Protein AF-0000000067861463 (afdb_homodimer)

Structure (mmCIF, N/CA/C/O backbone):
data_AF-0000000067861463-model_v1
#
loop_
_entity.id
_entity.type
_entity.pdbx_description
1 polymer 'Lmo2603 protein'
#
loop_
_atom_site.group_PDB
_atom_site.id
_atom_site.type_symbol
_atom_site.label_atom_id
_atom_site.label_alt_id
_atom_site.label_comp_id
_atom_site.label_asym_id
_atom_site.label_entity_id
_atom_site.label_seq_id
_atom_site.pdbx_PDB_ins_code
_atom_site.Cartn_x
_atom_site.Cartn_y
_atom_site.Cartn_z
_atom_site.occupancy
_atom_site.B_iso_or_equiv
_atom_site.auth_seq_id
_atom_site.auth_comp_id
_atom_site.auth_asym_id
_atom_site.auth_atom_id
_atom_site.pdbx_PDB_model_num
ATOM 1 N N . MET A 1 1 ? 6.441 31.476 28.489 1 47.61 1 MET A N 1
ATOM 2 C CA . MET A 1 1 ? 5.302 31.715 27.607 1 47.61 1 MET A CA 1
ATOM 3 C C . MET A 1 1 ? 4.859 30.424 26.928 1 47.61 1 MET A C 1
ATOM 5 O O . MET A 1 1 ? 5.693 29.642 26.468 1 47.61 1 MET A O 1
ATOM 9 N N . LYS A 1 2 ? 3.572 29.738 27.099 1 72.21 2 LYS A N 1
ATOM 10 C CA . LYS A 1 2 ? 3.146 28.369 26.822 1 72.21 2 LYS A CA 1
ATOM 11 C C . LYS A 1 2 ? 3.086 28.106 25.32 1 72.21 2 LYS A C 1
ATOM 13 O O . LYS A 1 2 ? 2.532 28.908 24.566 1 72.21 2 LYS A O 1
ATOM 18 N N . ASN A 1 3 ? 3.972 27.621 24.771 1 90.43 3 ASN A N 1
ATOM 19 C CA . ASN A 1 3 ? 4.015 27.186 23.379 1 90.43 3 ASN A CA 1
ATOM 20 C C . ASN A 1 3 ? 2.697 26.549 22.95 1 90.43 3 ASN A C 1
ATOM 22 O O . ASN A 1 3 ? 2.619 25.331 22.774 1 90.43 3 ASN A O 1
ATOM 26 N N . PHE A 1 4 ? 1.655 27.481 22.989 1 90.31 4 PHE A N 1
ATOM 27 C CA . PHE A 1 4 ? 0.295 27.048 22.694 1 90.31 4 PHE A CA 1
ATOM 28 C C . PHE A 1 4 ? -0.331 27.927 21.616 1 90.31 4 PHE A C 1
ATOM 30 O O . PHE A 1 4 ? -0.26 29.155 21.691 1 90.31 4 PHE A O 1
ATOM 37 N N . VAL A 1 5 ? -0.856 27.335 20.626 1 90.46 5 VAL A N 1
ATOM 38 C CA . VAL A 1 5 ? -1.544 28.032 19.544 1 90.46 5 VAL A CA 1
ATOM 39 C C . VAL A 1 5 ? -3.017 27.631 19.525 1 90.46 5 VAL A C 1
ATOM 41 O O . VAL A 1 5 ? -3.344 26.45 19.382 1 90.46 5 VAL A O 1
ATOM 44 N N . THR A 1 6 ? -3.924 28.562 19.585 1 87.39 6 THR A N 1
ATOM 45 C CA . THR A 1 6 ? -5.356 28.288 19.617 1 87.39 6 THR A CA 1
ATOM 46 C C . THR A 1 6 ? -5.904 28.112 18.203 1 87.39 6 THR A C 1
ATOM 48 O O . THR A 1 6 ? -5.258 28.503 17.228 1 87.39 6 THR A O 1
ATOM 51 N N . SER A 1 7 ? -7.123 27.589 18.151 1 85.25 7 SER A N 1
ATOM 52 C CA . SER A 1 7 ? -7.763 27.342 16.863 1 85.25 7 SER A CA 1
ATOM 53 C C . SER A 1 7 ? -8.199 28.646 16.203 1 85.25 7 SER A C 1
ATOM 55 O O . SER A 1 7 ? -8.532 28.667 15.017 1 85.25 7 SER A O 1
ATOM 57 N N . GLU A 1 8 ? -8.157 29.708 16.897 1 85.23 8 GLU A N 1
ATOM 58 C CA . GLU A 1 8 ? -8.508 31.016 16.35 1 85.23 8 GLU A CA 1
ATOM 59 C C . GLU A 1 8 ? -7.461 31.495 15.349 1 85.23 8 GLU A C 1
ATOM 61 O O . GLU A 1 8 ? -7.715 32.414 14.568 1 85.23 8 GLU A O 1
ATOM 66 N N . ARG A 1 9 ? -6.382 30.925 15.435 1 84.49 9 ARG A N 1
ATOM 67 C CA . ARG A 1 9 ? -5.312 31.251 14.499 1 84.49 9 ARG A CA 1
ATOM 68 C C . ARG A 1 9 ? -5.397 30.386 13.246 1 84.49 9 ARG A C 1
ATOM 70 O O . ARG A 1 9 ? -4.376 30.077 12.628 1 84.49 9 ARG A O 1
ATOM 77 N N . SER A 1 10 ? -6.589 30.025 12.895 1 85.55 10 SER A N 1
ATOM 78 C CA . SER A 1 10 ? -6.827 29.237 11.69 1 85.55 10 SER A CA 1
ATOM 79 C C . SER A 1 10 ? -6.744 30.103 10.437 1 85.55 10 SER A C 1
ATOM 81 O O . SER A 1 10 ? -7.212 31.244 10.433 1 85.55 10 SER A O 1
ATOM 83 N N . ILE A 1 11 ? -6.126 29.575 9.472 1 83.36 11 ILE A N 1
ATOM 84 C CA . ILE A 1 11 ? -5.919 30.243 8.192 1 83.36 11 ILE A CA 1
ATOM 85 C C . ILE A 1 11 ? -6.473 29.377 7.063 1 83.36 11 ILE A C 1
ATOM 87 O O . ILE A 1 11 ? -6.325 28.152 7.082 1 83.36 11 ILE A O 1
ATOM 91 N N . PHE A 1 12 ? -6.991 29.973 6.065 1 80.67 12 PHE A N 1
ATOM 92 C CA . PHE A 1 12 ? -7.599 29.245 4.957 1 80.67 12 PHE A CA 1
ATOM 93 C C . PHE A 1 12 ? -6.718 29.314 3.716 1 80.67 12 PHE A C 1
ATOM 95 O O . PHE A 1 12 ? -6.886 28.524 2.784 1 80.67 12 PHE A O 1
ATOM 102 N N . GLU A 1 13 ? -5.748 30.297 3.786 1 77.64 13 GLU A N 1
ATOM 103 C CA . GLU A 1 13 ? -4.736 30.402 2.739 1 77.64 13 GLU A CA 1
ATOM 104 C C . GLU A 1 13 ? -3.336 30.517 3.334 1 77.64 13 GLU A C 1
ATOM 106 O O . GLU A 1 13 ? -2.958 31.573 3.846 1 77.64 13 GLU A O 1
ATOM 111 N N . MET A 1 14 ? -2.573 29.535 3.41 1 73.17 14 MET A N 1
ATOM 112 C CA . MET A 1 14 ? -1.33 29.389 4.163 1 73.17 14 MET A CA 1
ATOM 113 C C . MET A 1 14 ? -0.293 30.409 3.704 1 73.17 14 MET A C 1
ATOM 115 O O . MET A 1 14 ? 0.452 30.954 4.52 1 73.17 14 MET A O 1
ATOM 119 N N . GLU A 1 15 ? -0.029 30.587 2.5 1 66.53 15 GLU A N 1
ATOM 120 C CA . GLU A 1 15 ? 1.198 31.223 2.03 1 66.53 15 GLU A CA 1
ATOM 121 C C . GLU A 1 15 ? 1.012 32.729 1.867 1 66.53 15 GLU A C 1
ATOM 123 O O . GLU A 1 15 ? 1.954 33.443 1.518 1 66.53 15 GLU A O 1
ATOM 128 N N . LYS A 1 16 ? -0.068 33.123 2.233 1 65.06 16 LYS A N 1
ATOM 129 C CA . LYS A 1 16 ? -0.212 34.574 2.16 1 65.06 16 LYS A CA 1
ATOM 130 C C . LYS A 1 16 ? 0.211 35.236 3.468 1 65.06 16 LYS A C 1
ATOM 132 O O . LYS A 1 16 ? -0.354 34.949 4.526 1 65.06 16 LYS A O 1
ATOM 137 N N . SER A 1 17 ? 1.358 35.93 3.4 1 61.02 17 SER A N 1
ATOM 138 C CA . SER A 1 17 ? 2.076 36.717 4.397 1 61.02 17 SER A CA 1
ATOM 139 C C . SER A 1 17 ? 1.312 36.768 5.716 1 61.02 17 SER A C 1
ATOM 141 O O . SER A 1 17 ? 0.482 37.654 5.925 1 61.02 17 SER A O 1
ATOM 143 N N . THR A 1 18 ? 1.239 35.57 6.287 1 69.41 18 THR A N 1
ATOM 144 C CA . THR A 1 18 ? 0.532 35.582 7.563 1 69.41 18 THR A CA 1
ATOM 145 C C . THR A 1 18 ? 1.509 35.768 8.72 1 69.41 18 THR A C 1
ATOM 147 O O . THR A 1 18 ? 2.634 35.266 8.677 1 69.41 18 THR A O 1
ATOM 150 N N . GLU A 1 19 ? 1.266 36.733 9.612 1 86.32 19 GLU A N 1
ATOM 151 C CA . GLU A 1 19 ? 1.983 36.849 10.878 1 86.32 19 GLU A CA 1
ATOM 152 C C . GLU A 1 19 ? 2.018 35.514 11.617 1 86.32 19 GLU A C 1
ATOM 154 O O . GLU A 1 19 ? 0.999 34.827 11.716 1 86.32 19 GLU A O 1
ATOM 159 N N . PRO A 1 20 ? 3.221 35.17 12.061 1 92.62 20 PRO A N 1
ATOM 160 C CA . PRO A 1 20 ? 3.277 33.913 12.811 1 92.62 20 PRO A CA 1
ATOM 161 C C . PRO A 1 20 ? 2.308 33.886 13.991 1 92.62 20 PRO A C 1
ATOM 163 O O . PRO A 1 20 ? 2.112 34.906 14.657 1 92.62 20 PRO A O 1
ATOM 166 N N . ALA A 1 21 ? 1.738 32.808 14.204 1 93.67 21 ALA A N 1
ATOM 167 C CA . ALA A 1 21 ? 0.86 32.636 15.359 1 93.67 21 ALA A CA 1
ATOM 168 C C . ALA A 1 21 ? 1.663 32.579 16.655 1 93.67 21 ALA A C 1
ATOM 170 O O . ALA A 1 21 ? 1.166 32.961 17.717 1 93.67 21 ALA A O 1
ATOM 171 N N . ILE A 1 22 ? 2.909 32.03 16.535 1 95.38 22 ILE A N 1
ATOM 172 C CA . ILE A 1 22 ? 3.818 31.935 17.672 1 95.38 22 ILE A CA 1
ATOM 173 C C . ILE A 1 22 ? 5.255 31.794 17.174 1 95.38 22 ILE A C 1
ATOM 175 O O . ILE A 1 22 ? 5.486 31.365 16.041 1 95.38 22 ILE A O 1
ATOM 179 N N . ARG A 1 23 ? 6.19 32.217 17.969 1 96.61 23 ARG A N 1
ATOM 180 C CA . ARG A 1 23 ? 7.619 32.021 17.748 1 96.61 23 ARG A CA 1
ATOM 181 C C . ARG A 1 23 ? 8.222 31.127 18.826 1 96.61 23 ARG A C 1
ATOM 183 O O . ARG A 1 23 ? 7.964 31.319 20.016 1 96.61 23 ARG A O 1
ATOM 190 N N . VAL A 1 24 ? 8.92 30.173 18.378 1 97.87 24 VAL A N 1
ATOM 191 C CA . VAL A 1 24 ? 9.479 29.236 19.346 1 97.87 24 VAL A CA 1
ATOM 192 C C . VAL A 1 24 ? 10.947 28.968 19.018 1 97.87 24 VAL A C 1
ATOM 194 O O . VAL A 1 24 ? 11.405 29.261 17.911 1 97.87 24 VAL A O 1
ATOM 197 N N . LYS A 1 25 ? 11.687 28.37 19.986 1 97.82 25 LYS A N 1
ATOM 198 C CA . LYS A 1 25 ? 13.089 28.004 19.801 1 97.82 25 LYS A CA 1
ATOM 199 C C . LYS A 1 25 ? 13.221 26.57 19.298 1 97.82 25 LYS A C 1
ATOM 201 O O . LYS A 1 25 ? 12.279 25.781 19.399 1 97.82 25 LYS A O 1
ATOM 206 N N . ASP A 1 26 ? 14.398 26.289 18.822 1 97.21 26 ASP A N 1
ATOM 207 C CA . ASP A 1 26 ? 14.731 24.92 18.442 1 97.21 26 ASP A CA 1
ATOM 208 C C . ASP A 1 26 ? 14.561 23.965 19.621 1 97.21 26 ASP A C 1
ATOM 210 O O . ASP A 1 26 ? 14.993 24.265 20.736 1 97.21 26 ASP A O 1
ATOM 214 N N . GLY A 1 27 ? 13.902 22.895 19.309 1 97.34 27 GLY A N 1
ATOM 215 C CA . GLY A 1 27 ? 13.714 21.903 20.355 1 97.34 27 GLY A CA 1
ATOM 216 C C . GLY A 1 27 ? 12.432 22.101 21.142 1 97.34 27 GLY A C 1
ATOM 217 O O . GLY A 1 27 ? 12.073 21.266 21.975 1 97.34 27 GLY A O 1
ATOM 218 N N . SER A 1 28 ? 11.645 23.085 20.823 1 97.73 28 SER A N 1
ATOM 219 C CA . SER A 1 28 ? 10.444 23.409 21.586 1 97.73 28 SER A CA 1
ATOM 220 C C . SER A 1 28 ? 9.348 22.374 21.358 1 97.73 28 SER A C 1
ATOM 222 O O . SER A 1 28 ? 9.268 21.774 20.284 1 97.73 28 SER A O 1
ATOM 224 N N . VAL A 1 29 ? 8.57 22.167 22.358 1 98.18 29 VAL A N 1
ATOM 225 C CA . VAL A 1 29 ? 7.31 21.437 22.267 1 98.18 29 VAL A CA 1
ATOM 226 C C . VAL A 1 29 ? 6.148 22.424 22.176 1 98.18 29 VAL A C 1
ATOM 228 O O . VAL A 1 29 ? 6.036 23.339 22.995 1 98.18 29 VAL A O 1
ATOM 231 N N . VAL A 1 30 ? 5.274 22.291 21.164 1 98.06 30 VAL A N 1
ATOM 232 C CA . VAL A 1 30 ? 4.173 23.216 20.912 1 98.06 30 VAL A CA 1
ATOM 233 C C . VAL A 1 30 ? 2.849 22.455 20.915 1 98.06 30 VAL A C 1
ATOM 235 O O . VAL A 1 30 ? 2.76 21.349 20.378 1 98.06 30 VAL A O 1
ATOM 238 N N . LYS A 1 31 ? 1.853 22.984 21.544 1 97.81 31 LYS A N 1
ATOM 239 C CA . LYS A 1 31 ? 0.478 22.497 21.481 1 97.81 31 LYS A CA 1
ATOM 240 C C . LYS A 1 31 ? -0.367 23.357 20.545 1 97.81 31 LYS A C 1
ATOM 242 O O . LYS A 1 31 ? -0.363 24.585 20.65 1 97.81 31 LYS A O 1
ATOM 247 N N . ILE A 1 32 ? -1.06 22.711 19.657 1 97.28 32 ILE A N 1
ATOM 248 C CA . ILE A 1 32 ? -1.8 23.409 18.612 1 97.28 32 ILE A CA 1
ATOM 249 C C . ILE A 1 32 ? -3.231 22.879 18.551 1 97.28 32 ILE A C 1
ATOM 251 O O . ILE A 1 32 ? -3.448 21.673 18.416 1 97.28 32 ILE A O 1
ATOM 255 N N . LYS A 1 33 ? -4.19 23.735 18.624 1 96.61 33 LYS A N 1
ATOM 256 C CA . LYS A 1 33 ? -5.578 23.351 18.385 1 96.61 33 LYS A CA 1
ATOM 257 C C . LYS A 1 33 ? -5.972 23.59 16.93 1 96.61 33 LYS A C 1
ATOM 259 O O . LYS A 1 33 ? -5.703 24.658 16.376 1 96.61 33 LYS A O 1
ATOM 264 N N . THR A 1 34 ? -6.526 22.649 16.352 1 95.37 34 THR A N 1
ATOM 265 C CA . THR A 1 34 ? -6.96 22.731 14.962 1 95.37 34 THR A CA 1
ATOM 266 C C . THR A 1 34 ? -8.472 22.554 14.855 1 95.37 34 THR A C 1
ATOM 268 O O . THR A 1 34 ? -9.074 21.822 15.644 1 95.37 34 THR A O 1
ATOM 271 N N . LYS A 1 35 ? -9.066 23.198 13.916 1 93.65 35 LYS A N 1
ATOM 272 C CA . LYS A 1 35 ? -10.465 22.992 13.553 1 93.65 35 LYS A CA 1
ATOM 273 C C . LYS A 1 35 ? -10.621 21.795 12.619 1 93.65 35 LYS A C 1
ATOM 275 O O . LYS A 1 35 ? -9.641 21.322 12.039 1 93.65 35 LYS A O 1
ATOM 280 N N . ASP A 1 36 ? -11.843 21.321 12.567 1 90.32 36 ASP A N 1
ATOM 281 C CA . ASP A 1 36 ? -12.068 20.26 11.59 1 90.32 36 ASP A CA 1
ATOM 282 C C . ASP A 1 36 ? -12.065 20.815 10.167 1 90.32 36 ASP A C 1
ATOM 284 O O . ASP A 1 36 ? -12.159 22.028 9.968 1 90.32 36 ASP A O 1
ATOM 288 N N . HIS A 1 37 ? -12.031 19.933 9.266 1 89.21 37 HIS A N 1
ATOM 289 C CA . HIS A 1 37 ? -11.925 20.257 7.848 1 89.21 37 HIS A CA 1
ATOM 290 C C . HIS A 1 37 ? -13.062 21.171 7.405 1 89.21 37 HIS A C 1
ATOM 292 O O . HIS A 1 37 ? -12.898 21.967 6.477 1 89.21 37 HIS A O 1
ATOM 298 N N . PHE A 1 38 ? -14.184 21.121 8.024 1 87.4 38 PHE A N 1
ATOM 299 C CA . PHE A 1 38 ? -15.386 21.827 7.597 1 87.4 38 PHE A CA 1
ATOM 300 C C . PHE A 1 38 ? -15.568 23.114 8.393 1 87.4 38 PHE A C 1
ATOM 302 O O . PHE A 1 38 ? -16.538 23.847 8.184 1 87.4 38 PHE A O 1
ATOM 309 N N . ASN A 1 39 ? -14.697 23.345 9.23 1 87.8 39 ASN A N 1
ATOM 310 C CA . ASN A 1 39 ? -14.754 24.537 10.069 1 87.8 39 ASN A CA 1
ATOM 311 C C . ASN A 1 39 ? -16.057 24.604 10.86 1 87.8 39 ASN A C 1
ATOM 313 O O . ASN A 1 39 ? -16.661 25.671 10.981 1 87.8 39 ASN A O 1
ATOM 317 N N . GLY A 1 40 ? -16.508 23.439 11.195 1 83.01 40 GLY A N 1
ATOM 318 C CA . GLY A 1 40 ? -17.698 23.365 12.028 1 83.01 40 GLY A CA 1
ATOM 319 C C . GLY A 1 40 ? -18.986 23.542 11.245 1 83.01 40 GLY A C 1
ATOM 320 O O . GLY A 1 40 ? -20.067 23.623 11.831 1 83.01 40 GLY A O 1
ATOM 321 N N . GLN A 1 41 ? -18.902 23.58 9.947 1 82.17 41 GLN A N 1
ATOM 322 C CA . GLN A 1 41 ? -20.082 23.811 9.12 1 82.17 41 GLN A CA 1
ATOM 323 C C . GLN A 1 41 ? -20.982 22.579 9.09 1 82.17 41 GLN A C 1
ATOM 325 O O . GLN A 1 41 ? -22.195 22.695 8.9 1 82.17 41 GLN A O 1
ATOM 330 N N . ILE A 1 42 ? -20.402 21.381 9.177 1 77.59 42 ILE A N 1
ATOM 331 C CA . ILE A 1 42 ? -21.178 20.146 9.149 1 77.59 42 ILE A CA 1
ATOM 332 C C . ILE A 1 42 ? -21.425 19.659 10.575 1 77.59 42 ILE A C 1
ATOM 334 O O . ILE A 1 42 ? -20.491 19.559 11.374 1 77.59 42 ILE A O 1
ATOM 338 N N . HIS A 1 43 ? -22.748 19.492 10.842 1 72.52 43 HIS A N 1
ATOM 339 C CA . HIS A 1 43 ? -23.145 18.939 12.133 1 72.52 43 HIS A CA 1
ATOM 340 C C . HIS A 1 43 ? -24.378 18.053 11.997 1 72.52 43 HIS A C 1
ATOM 342 O O . HIS A 1 43 ? -24.999 18.005 10.933 1 72.52 43 HIS A O 1
ATOM 348 N N . ALA A 1 44 ? -24.51 17.172 12.994 1 63.75 44 ALA A N 1
ATOM 349 C CA . ALA A 1 44 ? -25.531 16.13 12.929 1 63.75 44 ALA A CA 1
ATOM 350 C C . ALA A 1 44 ? -26.848 16.685 12.395 1 63.75 44 ALA A C 1
ATOM 352 O O . ALA A 1 44 ? -27.585 15.987 11.695 1 63.75 44 ALA A O 1
ATOM 353 N N . LYS A 1 45 ? -27.113 17.827 12.656 1 60.26 45 LYS A N 1
ATOM 354 C CA . LYS A 1 45 ? -28.412 18.388 12.295 1 60.26 45 LYS A CA 1
ATOM 355 C C . LYS A 1 45 ? -28.386 18.969 10.884 1 60.26 45 LYS A C 1
ATOM 357 O O . LYS A 1 45 ? -29.437 19.196 10.281 1 60.26 45 LYS A O 1
ATOM 362 N N . GLN A 1 46 ? -27.248 19.285 10.421 1 59.94 46 GLN A N 1
ATOM 363 C CA . GLN A 1 46 ? -27.121 19.912 9.11 1 59.94 46 GLN A CA 1
ATOM 364 C C . GLN A 1 46 ? -26.072 19.201 8.259 1 59.94 46 GLN A C 1
ATOM 366 O O . GLN A 1 46 ? -24.909 19.61 8.229 1 59.94 46 GLN A O 1
ATOM 371 N N . LEU A 1 47 ? -26.434 18.081 7.634 1 60.44 47 LEU A N 1
ATOM 372 C CA . LEU A 1 47 ? -25.561 17.291 6.773 1 60.44 47 LEU A CA 1
ATOM 373 C C . LEU A 1 47 ? -25.727 17.695 5.312 1 60.44 47 LEU A C 1
ATOM 375 O O . LEU A 1 47 ? -25.037 17.171 4.435 1 60.44 47 LEU A O 1
ATOM 379 N N . HIS A 1 48 ? -26.504 18.839 5.087 1 61.82 48 HIS A N 1
ATOM 380 C CA . HIS A 1 48 ? -26.795 19.099 3.681 1 61.82 48 HIS A CA 1
ATOM 381 C C . HIS A 1 48 ? -25.733 19.998 3.056 1 61.82 48 HIS A C 1
ATOM 383 O O . HIS A 1 48 ? -25.366 21.025 3.631 1 61.82 48 HIS A O 1
ATOM 389 N N . TYR A 1 49 ? -25.074 19.564 1.982 1 61.79 49 TYR A N 1
ATOM 390 C CA . TYR A 1 49 ? -23.984 20.121 1.189 1 61.79 49 TYR A CA 1
ATOM 391 C C . TYR A 1 49 ? -24.351 21.498 0.648 1 61.79 49 TYR A C 1
ATOM 393 O O . TYR A 1 49 ? -23.49 22.371 0.519 1 61.79 49 TYR A O 1
ATOM 401 N N . GLY A 1 50 ? -25.627 21.655 0.348 1 59.48 50 GLY A N 1
ATOM 402 C CA . GLY A 1 50 ? -26.004 22.86 -0.374 1 59.48 50 GLY A CA 1
ATOM 403 C C . GLY A 1 50 ? -25.755 24.131 0.415 1 59.48 50 GLY A C 1
ATOM 404 O O . GLY A 1 50 ? -25.719 25.224 -0.154 1 59.48 50 GLY A O 1
ATOM 405 N N . GLU A 1 51 ? -25.386 23.974 1.595 1 64.87 51 GLU A N 1
ATOM 406 C CA . GLU A 1 51 ? -25.301 25.208 2.371 1 64.87 51 GLU A CA 1
ATOM 407 C C . GLU A 1 51 ? -23.882 25.443 2.88 1 64.87 51 GLU A C 1
ATOM 409 O O . GLU A 1 51 ? -23.645 26.356 3.674 1 64.87 51 GLU A O 1
ATOM 414 N N . LEU A 1 52 ? -22.984 24.744 2.289 1 74.26 52 LEU A N 1
ATOM 415 C CA . LEU A 1 52 ? -21.625 24.847 2.811 1 74.26 52 LEU A CA 1
ATOM 416 C C . LEU A 1 52 ? -20.868 25.984 2.133 1 74.26 52 LEU A C 1
ATOM 418 O O . LEU A 1 52 ? -21.022 26.208 0.931 1 74.26 52 LEU A O 1
ATOM 422 N N . ASP A 1 53 ? -20.279 26.849 2.931 1 79.16 53 ASP A N 1
ATOM 423 C CA . ASP A 1 53 ? -19.351 27.85 2.412 1 79.16 53 ASP A CA 1
ATOM 424 C C . ASP A 1 53 ? -18.002 27.221 2.068 1 79.16 53 ASP A C 1
ATOM 426 O O . ASP A 1 53 ? -17.173 26.996 2.953 1 79.16 53 ASP A O 1
ATOM 430 N N . TRP A 1 54 ? -17.71 27 0.87 1 76.84 54 TRP A N 1
ATOM 431 C CA . TRP A 1 54 ? -16.537 26.27 0.398 1 76.84 54 TRP A CA 1
ATOM 432 C C . TRP A 1 54 ? -15.27 27.098 0.583 1 76.84 54 TRP A C 1
ATOM 434 O O . TRP A 1 54 ? -14.158 26.576 0.47 1 76.84 54 TRP A O 1
ATOM 444 N N . LYS A 1 55 ? -15.392 28.332 0.92 1 77.24 55 LYS A N 1
ATOM 445 C CA . LYS A 1 55 ? -14.235 29.187 1.169 1 77.24 55 LYS A CA 1
ATOM 446 C C . LYS A 1 55 ? -13.643 28.922 2.55 1 77.24 55 LYS A C 1
ATOM 448 O O . LYS A 1 55 ? -12.52 29.341 2.84 1 77.24 55 LYS A O 1
ATOM 453 N N . GLN A 1 56 ? -14.346 28.236 3.31 1 80.45 56 GLN A N 1
ATOM 454 C CA . GLN A 1 56 ? -13.92 28.002 4.686 1 80.45 56 GLN A CA 1
ATOM 455 C C . GLN A 1 56 ? -13.554 26.537 4.906 1 80.45 56 GLN A C 1
ATOM 457 O O . GLN A 1 56 ? -13.713 26.011 6.01 1 80.45 56 GLN A O 1
ATOM 462 N N . PHE A 1 57 ? -13.01 25.955 3.872 1 83.43 57 PHE A N 1
ATOM 463 C CA . PHE A 1 57 ? -12.664 24.542 3.964 1 83.43 57 PHE A CA 1
ATOM 464 C C . PHE A 1 57 ? -11.174 24.365 4.233 1 83.43 57 PHE A C 1
ATOM 466 O O . PHE A 1 57 ? -10.357 25.174 3.787 1 83.43 57 PHE A O 1
ATOM 473 N N . SER A 1 58 ? -10.929 23.394 4.964 1 85.76 58 SER A N 1
ATOM 474 C CA . SER A 1 58 ? -9.579 22.906 5.226 1 85.76 58 SER A CA 1
ATOM 475 C C . SER A 1 58 ? -8.734 23.967 5.924 1 85.76 58 SER A C 1
ATOM 477 O O . SER A 1 58 ? -7.641 24.3 5.462 1 85.76 58 SER A O 1
ATOM 479 N N . PRO A 1 59 ? -9.241 24.481 7.01 1 89.85 59 PRO A N 1
ATOM 480 C CA . PRO A 1 59 ? -8.415 25.436 7.753 1 89.85 59 PRO A CA 1
ATOM 481 C C . PRO A 1 59 ? -7.124 24.814 8.281 1 89.85 59 PRO A C 1
ATOM 483 O O . PRO A 1 59 ? -7.108 23.638 8.653 1 89.85 59 PRO A O 1
ATOM 486 N N . THR A 1 60 ? -6.134 25.621 8.319 1 91.67 60 THR A N 1
ATOM 487 C CA . THR A 1 60 ? -4.892 25.233 8.978 1 91.67 60 THR A CA 1
ATOM 488 C C . THR A 1 60 ? -4.57 26.185 10.127 1 91.67 60 THR A C 1
ATOM 490 O O . THR A 1 60 ? -5.01 27.336 10.128 1 91.67 60 THR A O 1
ATOM 493 N N . THR A 1 61 ? -3.903 25.71 11.038 1 92.71 61 THR A N 1
ATOM 494 C CA . THR A 1 61 ? -3.459 26.534 12.156 1 92.71 61 THR A CA 1
ATOM 495 C C . THR A 1 61 ? -1.963 26.818 12.059 1 92.71 61 THR A C 1
ATOM 497 O O . THR A 1 61 ? -1.179 25.931 11.715 1 92.71 61 THR A O 1
ATOM 500 N N . GLY A 1 62 ? -1.603 27.999 12.495 1 88.86 62 GLY A N 1
ATOM 501 C CA . GLY A 1 62 ? -0.244 28.494 12.344 1 88.86 62 GLY A CA 1
ATOM 502 C C . GLY A 1 62 ? -0.178 29.877 11.724 1 88.86 62 GLY A C 1
ATOM 503 O O . GLY A 1 62 ? -1.137 30.647 11.808 1 88.86 62 GLY A O 1
ATOM 504 N N . PRO A 1 63 ? 0.982 30.182 11.182 1 93.59 63 PRO A N 1
ATOM 505 C CA . PRO A 1 63 ? 2.219 29.4 11.122 1 93.59 63 PRO A CA 1
ATOM 506 C C . PRO A 1 63 ? 3.008 29.442 12.429 1 93.59 63 PRO A C 1
ATOM 508 O O . PRO A 1 63 ? 2.907 30.412 13.184 1 93.59 63 PRO A O 1
ATOM 511 N N . ILE A 1 64 ? 3.688 28.44 12.643 1 96.16 64 ILE A N 1
ATOM 512 C CA . ILE A 1 64 ? 4.635 28.39 13.752 1 96.16 64 ILE A CA 1
ATOM 513 C C . ILE A 1 64 ? 6.033 28.748 13.253 1 96.16 64 ILE A C 1
ATOM 515 O O . ILE A 1 64 ? 6.567 28.089 12.357 1 96.16 64 ILE A O 1
ATOM 519 N N . TYR A 1 65 ? 6.583 29.785 13.828 1 96.55 65 TYR A N 1
ATOM 520 C CA . TYR A 1 65 ? 7.9 30.285 13.45 1 96.55 65 TYR A CA 1
ATOM 521 C C . TYR A 1 65 ? 8.98 29.73 14.372 1 96.55 65 TYR A C 1
ATOM 523 O O . TYR A 1 65 ? 8.932 29.935 15.587 1 96.55 65 TYR A O 1
ATOM 531 N N . ILE A 1 66 ? 9.917 29.024 13.8 1 97.59 66 ILE A N 1
ATOM 532 C CA . ILE A 1 66 ? 11.03 28.489 14.576 1 97.59 66 ILE A CA 1
ATOM 533 C C . ILE A 1 66 ? 12.254 29.387 14.409 1 97.59 66 ILE A C 1
ATOM 535 O O . ILE A 1 66 ? 12.856 29.432 13.333 1 97.59 66 ILE A O 1
ATOM 539 N N . GLU A 1 67 ? 12.736 29.976 15.379 1 97.26 67 GLU A N 1
ATOM 540 C CA . GLU A 1 67 ? 13.667 31.1 15.36 1 97.26 67 GLU A CA 1
ATOM 541 C C . GLU A 1 67 ? 14.982 30.716 14.688 1 97.26 67 GLU A C 1
ATOM 543 O O . GLU A 1 67 ? 15.549 31.503 13.926 1 97.26 67 GLU A O 1
ATOM 548 N N . GLU A 1 68 ? 15.474 29.548 14.833 1 96.18 68 GLU A N 1
ATOM 549 C CA . GLU A 1 68 ? 16.807 29.156 14.386 1 96.18 68 GLU A CA 1
ATOM 550 C C . GLU A 1 68 ? 16.758 28.507 13.006 1 96.18 68 GLU A C 1
ATOM 552 O O . GLU A 1 68 ? 17.799 28.194 12.424 1 96.18 68 GLU A O 1
ATOM 557 N N . ALA A 1 69 ? 15.577 28.417 12.496 1 97.24 69 ALA A N 1
ATOM 558 C CA . ALA A 1 69 ? 15.443 27.724 11.217 1 97.24 69 ALA A CA 1
ATOM 559 C C . ALA A 1 69 ? 15.874 28.621 10.06 1 97.24 69 ALA A C 1
ATOM 561 O O . ALA A 1 69 ? 15.451 29.776 9.971 1 97.24 69 ALA A O 1
ATOM 562 N N . ARG A 1 70 ? 16.731 28.068 9.21 1 96.96 70 ARG A N 1
ATOM 563 C CA . ARG A 1 70 ? 17.243 28.78 8.044 1 96.96 70 ARG A CA 1
ATOM 564 C C . ARG A 1 70 ? 17.07 27.95 6.776 1 96.96 70 ARG A C 1
ATOM 566 O O . ARG A 1 70 ? 17.058 26.718 6.831 1 96.96 70 ARG A O 1
ATOM 573 N N . PRO A 1 71 ? 16.984 28.704 5.645 1 96.07 71 PRO A N 1
ATOM 574 C CA . PRO A 1 71 ? 16.942 27.953 4.389 1 96.07 71 PRO A CA 1
ATOM 575 C C . PRO A 1 71 ? 18.091 26.956 4.259 1 96.07 71 PRO A C 1
ATOM 577 O O . PRO A 1 71 ? 19.247 27.303 4.517 1 96.07 71 PRO A O 1
ATOM 580 N N . GLY A 1 72 ? 17.775 25.723 3.848 1 94.89 72 GLY A N 1
ATOM 581 C CA . GLY A 1 72 ? 18.784 24.68 3.744 1 94.89 72 GLY A CA 1
ATOM 582 C C . GLY A 1 72 ? 18.745 23.695 4.896 1 94.89 72 GLY A C 1
ATOM 583 O O . GLY A 1 72 ? 19.305 22.601 4.804 1 94.89 72 GLY A O 1
ATOM 584 N N . ASP A 1 73 ? 18.074 24.094 6 1 96.15 73 ASP A N 1
ATOM 585 C CA . ASP A 1 73 ? 17.9 23.198 7.139 1 96.15 73 ASP A CA 1
ATOM 586 C C . ASP A 1 73 ? 16.791 22.182 6.873 1 96.15 73 ASP A C 1
ATOM 588 O O . ASP A 1 73 ? 16.024 22.327 5.919 1 96.15 73 ASP A O 1
ATOM 592 N N . LEU A 1 74 ? 16.791 21.17 7.701 1 96.65 74 LEU A N 1
ATOM 593 C CA . LEU A 1 74 ? 15.658 20.255 7.788 1 96.65 74 LEU A CA 1
ATOM 594 C C . LEU A 1 74 ? 14.91 20.44 9.105 1 96.65 74 LEU A C 1
ATOM 596 O O . LEU A 1 74 ? 15.53 20.6 10.158 1 96.65 74 LEU A O 1
ATOM 600 N N . LEU A 1 75 ? 13.647 20.524 9.001 1 97.32 75 LEU A N 1
ATOM 601 C CA . LEU A 1 75 ? 12.807 20.549 10.193 1 97.32 75 LEU A CA 1
ATOM 602 C C . LEU A 1 75 ? 12.29 19.153 10.523 1 97.32 75 LEU A C 1
ATOM 604 O O . LEU A 1 75 ? 11.615 18.526 9.702 1 97.32 75 LEU A O 1
ATOM 608 N N . ALA A 1 76 ? 12.651 18.63 11.691 1 97.25 76 ALA A N 1
ATOM 609 C CA . ALA A 1 76 ? 12.106 17.383 12.222 1 97.25 76 ALA A CA 1
ATOM 610 C C . ALA A 1 76 ? 10.898 17.65 13.117 1 97.25 76 ALA A C 1
ATOM 612 O O . ALA A 1 76 ? 11.006 18.357 14.121 1 97.25 76 ALA A O 1
ATOM 613 N N . ILE A 1 77 ? 9.784 17.157 12.725 1 98.41 77 ILE A N 1
ATOM 614 C CA . ILE A 1 77 ? 8.541 17.333 13.468 1 98.41 77 ILE A CA 1
ATOM 615 C C . ILE A 1 77 ? 8.127 16.008 14.103 1 98.41 77 ILE A C 1
ATOM 617 O O . ILE A 1 77 ? 7.645 15.106 13.414 1 98.41 77 ILE A O 1
ATOM 621 N N . THR A 1 78 ? 8.311 15.872 15.388 1 98.4 78 THR A N 1
ATOM 622 C CA . THR A 1 78 ? 7.865 14.68 16.101 1 98.4 78 THR A CA 1
ATOM 623 C C . THR A 1 78 ? 6.452 14.872 16.644 1 98.4 78 THR A C 1
ATOM 625 O O . THR A 1 78 ? 6.186 15.83 17.373 1 98.4 78 THR A O 1
ATOM 628 N N . ILE A 1 79 ? 5.564 14.009 16.284 1 98.73 79 ILE A N 1
ATOM 629 C CA . ILE A 1 79 ? 4.19 14.046 16.774 1 98.73 79 ILE A CA 1
ATOM 630 C C . ILE A 1 79 ? 4.096 13.301 18.103 1 98.73 79 ILE A C 1
ATOM 632 O O . ILE A 1 79 ? 4.106 12.068 18.133 1 98.73 79 ILE A O 1
ATOM 636 N N . GLU A 1 80 ? 3.903 13.994 19.14 1 98.51 80 GLU A N 1
ATOM 637 C CA . GLU A 1 80 ? 3.914 13.383 20.466 1 98.51 80 GLU A CA 1
ATOM 638 C C . GLU A 1 80 ? 2.518 12.916 20.871 1 98.51 80 GLU A C 1
ATOM 640 O O . GLU A 1 80 ? 2.363 11.847 21.464 1 98.51 80 GLU A O 1
ATOM 645 N N . LYS A 1 81 ? 1.56 13.807 20.539 1 98.33 81 LYS A N 1
ATOM 646 C CA . LYS A 1 81 ? 0.204 13.493 20.979 1 98.33 81 LYS A CA 1
ATOM 647 C C . LYS A 1 81 ? -0.833 14.111 20.045 1 98.33 81 LYS A C 1
ATOM 649 O O . LYS A 1 81 ? -0.641 15.219 19.541 1 98.33 81 LYS A O 1
ATOM 654 N N . ILE A 1 82 ? -1.87 13.422 19.804 1 98.05 82 ILE A N 1
ATOM 655 C CA . ILE A 1 82 ? -3.063 13.898 19.112 1 98.05 82 ILE A CA 1
ATOM 656 C C . ILE A 1 82 ? -4.297 13.639 19.972 1 98.05 82 ILE A C 1
ATOM 658 O O . ILE A 1 82 ? -4.598 12.49 20.307 1 98.05 82 ILE A O 1
ATOM 662 N N . GLU A 1 83 ? -4.956 14.613 20.327 1 97.4 83 GLU A N 1
ATOM 663 C CA . GLU A 1 83 ? -6.178 14.496 21.117 1 97.4 83 GLU A CA 1
ATOM 664 C C . GLU A 1 83 ? -7.382 15.045 20.355 1 97.4 83 GLU A C 1
ATOM 666 O O . GLU A 1 83 ? -7.415 16.226 20.004 1 97.4 83 GLU A O 1
ATOM 671 N N . LEU A 1 84 ? -8.293 14.232 20.173 1 96.26 84 LEU A N 1
ATOM 672 C CA . LEU A 1 84 ? -9.526 14.696 19.547 1 96.26 84 LEU A CA 1
ATOM 673 C C . LEU A 1 84 ? -10.34 15.547 20.515 1 96.26 84 LEU A C 1
ATOM 675 O O . LEU A 1 84 ? -10.419 15.237 21.706 1 96.26 84 LEU A O 1
ATOM 679 N N . LEU A 1 85 ? -10.912 16.667 20.119 1 93.61 85 LEU A N 1
ATOM 680 C CA . LEU A 1 85 ? -11.639 17.58 20.993 1 93.61 85 LEU A CA 1
ATOM 681 C C . LEU A 1 85 ? -13.144 17.374 20.864 1 93.61 85 LEU A C 1
ATOM 683 O O . LEU A 1 85 ? -13.915 17.857 21.697 1 93.61 85 LEU A O 1
ATOM 687 N N . GLY A 1 86 ? -13.713 16.486 20.093 1 87.43 86 GLY A N 1
ATOM 688 C CA . GLY A 1 86 ? -15.134 16.22 19.933 1 87.43 86 GLY A CA 1
ATOM 689 C C . GLY A 1 86 ? -15.471 14.741 19.964 1 87.43 86 GLY A C 1
ATOM 690 O O . GLY A 1 86 ? -14.579 13.898 20.084 1 87.43 86 GLY A O 1
ATOM 691 N N . THR A 1 87 ? -16.8 14.529 19.986 1 91.65 87 THR A N 1
ATOM 692 C CA . THR A 1 87 ? -17.277 13.153 20.079 1 91.65 87 THR A CA 1
ATOM 693 C C . THR A 1 87 ? -17.882 12.7 18.753 1 91.65 87 THR A C 1
ATOM 695 O O . THR A 1 87 ? -18.515 11.644 18.682 1 91.65 87 THR A O 1
ATOM 698 N N . GLU A 1 88 ? -17.726 13.589 17.803 1 93.84 88 GLU A N 1
ATOM 699 C CA . GLU A 1 88 ? -18.241 13.256 16.478 1 93.84 88 GLU A CA 1
ATOM 700 C C . GLU A 1 88 ? -17.175 13.457 15.405 1 93.84 88 GLU A C 1
ATOM 702 O O . GLU A 1 88 ? -16.275 14.284 15.564 1 93.84 88 GLU A O 1
ATOM 707 N N . VAL A 1 89 ? -17.339 12.652 14.388 1 94.75 89 VAL A N 1
ATOM 708 C CA . VAL A 1 89 ? -16.487 12.819 13.215 1 94.75 89 VAL A CA 1
ATOM 709 C C . VAL A 1 89 ? -17.351 12.94 11.962 1 94.75 89 VAL A C 1
ATOM 711 O O . VAL A 1 89 ? -18.481 12.447 11.929 1 94.75 89 VAL A O 1
ATOM 714 N N . PHE A 1 90 ? -16.822 13.583 11.005 1 92.21 90 PHE A N 1
ATOM 715 C CA . PHE A 1 90 ? -17.594 13.911 9.812 1 92.21 90 PHE A CA 1
ATOM 716 C C . PHE A 1 90 ? -16.879 13.429 8.555 1 92.21 90 PHE A C 1
ATOM 718 O O . PHE A 1 90 ? -15.655 13.532 8.453 1 92.21 90 PHE A O 1
ATOM 725 N N . LEU A 1 91 ? -17.656 12.896 7.64 1 92.21 91 LEU A N 1
ATOM 726 C CA . LEU A 1 91 ? -17.149 12.425 6.355 1 92.21 91 LEU A CA 1
ATOM 727 C C . LEU A 1 91 ? -17.942 13.032 5.203 1 92.21 91 LEU A C 1
ATOM 729 O O . LEU A 1 91 ? -19.142 13.285 5.335 1 92.21 91 LEU A O 1
ATOM 733 N N . LEU A 1 92 ? -17.261 13.195 4.145 1 90.39 92 LEU A N 1
ATOM 734 C CA . LEU A 1 92 ? -17.878 13.7 2.924 1 90.39 92 LEU A CA 1
ATOM 735 C C . LEU A 1 92 ? -17.289 13.016 1.695 1 90.39 92 LEU A C 1
ATOM 737 O O . LEU A 1 92 ? -16.078 12.796 1.623 1 90.39 92 LEU A O 1
ATOM 741 N N . ASN A 1 93 ? -18.162 12.62 0.758 1 91.02 93 ASN A N 1
ATOM 742 C CA . ASN A 1 93 ? -17.76 12.154 -0.565 1 91.02 93 ASN A CA 1
ATOM 743 C C . ASN A 1 93 ? -18.742 12.609 -1.642 1 91.02 93 ASN A C 1
ATOM 745 O O . ASN A 1 93 ? -19.806 13.147 -1.33 1 91.02 93 ASN A O 1
ATOM 749 N N . GLY A 1 94 ? -18.339 12.543 -2.844 1 89.27 94 GLY A N 1
ATOM 750 C CA . GLY A 1 94 ? -19.194 12.968 -3.941 1 89.27 94 GLY A CA 1
ATOM 751 C C . GLY A 1 94 ? -18.621 12.639 -5.306 1 89.27 94 GLY A C 1
ATOM 752 O O . GLY A 1 94 ? -17.638 11.902 -5.412 1 89.27 94 GLY A O 1
ATOM 753 N N . PRO A 1 95 ? -19.329 13.138 -6.281 1 89.17 95 PRO A N 1
ATOM 754 C CA . PRO A 1 95 ? -18.888 12.866 -7.651 1 89.17 95 PRO A CA 1
ATOM 755 C C . PRO A 1 95 ? -17.52 13.469 -7.961 1 89.17 95 PRO A C 1
ATOM 757 O O . PRO A 1 95 ? -17.105 14.434 -7.313 1 89.17 95 PRO A O 1
ATOM 760 N N . ASN A 1 96 ? -16.834 12.896 -8.871 1 86.69 96 ASN A N 1
ATOM 761 C CA . ASN A 1 96 ? -15.59 13.402 -9.441 1 86.69 96 ASN A CA 1
ATOM 762 C C . ASN A 1 96 ? -14.469 13.428 -8.407 1 86.69 96 ASN A C 1
ATOM 764 O O . ASN A 1 96 ? -13.677 14.372 -8.367 1 86.69 96 ASN A O 1
ATOM 768 N N . ILE A 1 97 ? -14.653 12.51 -7.501 1 85.89 97 ILE A N 1
ATOM 769 C CA . ILE A 1 97 ? -13.628 12.419 -6.468 1 85.89 97 ILE A CA 1
ATOM 770 C C . ILE A 1 97 ? -12.676 11.268 -6.784 1 85.89 97 ILE A C 1
ATOM 772 O O . ILE A 1 97 ? -13.001 10.102 -6.546 1 85.89 97 ILE A O 1
ATOM 776 N N . GLY A 1 98 ? -11.699 11.556 -7.739 1 79.22 98 GLY A N 1
ATOM 777 C CA . GLY A 1 98 ? -10.559 10.677 -7.946 1 79.22 98 GLY A CA 1
ATOM 778 C C . GLY A 1 98 ? -10.926 9.377 -8.636 1 79.22 98 GLY A C 1
ATOM 779 O O . GLY A 1 98 ? -11.573 9.386 -9.685 1 79.22 98 GLY A O 1
ATOM 780 N N . ILE A 1 99 ? -10.52 8.125 -7.963 1 83.75 99 ILE A N 1
ATOM 781 C CA . ILE A 1 99 ? -10.527 6.812 -8.599 1 83.75 99 ILE A CA 1
ATOM 782 C C . ILE A 1 99 ? -11.945 6.246 -8.601 1 83.75 99 ILE A C 1
ATOM 784 O O . ILE A 1 99 ? -12.253 5.327 -9.363 1 83.75 99 ILE A O 1
ATOM 788 N N . THR A 1 100 ? -12.827 6.815 -7.807 1 84.53 100 THR A N 1
ATOM 789 C CA . THR A 1 100 ? -14.211 6.359 -7.737 1 84.53 100 THR A CA 1
ATOM 790 C C . THR A 1 100 ? -15.162 7.433 -8.258 1 84.53 100 THR A C 1
ATOM 792 O O . THR A 1 100 ? -16.276 7.581 -7.752 1 84.53 100 THR A O 1
ATOM 795 N N . ASP A 1 101 ? -14.76 8.196 -9.159 1 84.12 101 ASP A N 1
ATOM 796 C CA . ASP A 1 101 ? -15.481 9.367 -9.65 1 84.12 101 ASP A CA 1
ATOM 797 C C . ASP A 1 101 ? -16.798 8.964 -10.309 1 84.12 101 ASP A C 1
ATOM 799 O O . ASP A 1 101 ? -17.702 9.79 -10.457 1 84.12 101 ASP A O 1
ATOM 803 N N . ASP A 1 102 ? -16.96 7.707 -10.584 1 85.58 102 ASP A N 1
ATOM 804 C CA . ASP A 1 102 ? -18.124 7.246 -11.335 1 85.58 102 ASP A CA 1
ATOM 805 C C . ASP A 1 102 ? -19.156 6.605 -10.409 1 85.58 102 ASP A C 1
ATOM 807 O O . ASP A 1 102 ? -20.263 6.276 -10.839 1 85.58 102 ASP A O 1
ATOM 811 N N . LEU A 1 103 ? -18.878 6.582 -9.147 1 88.57 103 LEU A N 1
ATOM 812 C CA . LEU A 1 103 ? -19.713 5.726 -8.311 1 88.57 103 LEU A CA 1
ATOM 813 C C . LEU A 1 103 ? -20.816 6.535 -7.637 1 88.57 103 LEU A C 1
ATOM 815 O O . LEU A 1 103 ? -21.862 5.988 -7.278 1 88.57 103 LEU A O 1
ATOM 819 N N . LEU A 1 104 ? -20.491 7.819 -7.393 1 90.78 104 LEU A N 1
ATOM 820 C CA . LEU A 1 104 ? -21.493 8.65 -6.735 1 90.78 104 LEU A CA 1
ATOM 821 C C . LEU A 1 104 ? -21.955 9.776 -7.654 1 90.78 104 LEU A C 1
ATOM 823 O O . LEU A 1 104 ? -21.143 10.382 -8.357 1 90.78 104 LEU A O 1
ATOM 827 N N . THR A 1 105 ? -23.211 9.999 -7.654 1 90.96 105 THR A N 1
ATOM 828 C CA . THR A 1 105 ? -23.771 11.032 -8.518 1 90.96 105 THR A CA 1
ATOM 829 C C . THR A 1 105 ? -24.112 12.283 -7.714 1 90.96 105 THR A C 1
ATOM 831 O O . THR A 1 105 ? -24.369 13.344 -8.286 1 90.96 105 THR A O 1
ATOM 834 N N . SER A 1 106 ? -24.131 12.17 -6.431 1 89.6 106 SER A N 1
ATOM 835 C CA . SER A 1 106 ? -24.406 13.294 -5.542 1 89.6 106 SER A CA 1
ATOM 836 C C . SER A 1 106 ? -23.515 13.251 -4.306 1 89.6 106 SER A C 1
ATOM 838 O O . SER A 1 106 ? -22.938 12.21 -3.985 1 89.6 106 SER A O 1
ATOM 840 N N . ASN A 1 107 ? -23.444 14.359 -3.639 1 87.59 107 ASN A N 1
ATOM 841 C CA . ASN A 1 107 ? -22.68 14.426 -2.398 1 87.59 107 ASN A CA 1
ATOM 842 C C . ASN A 1 107 ? -23.36 13.643 -1.279 1 87.59 10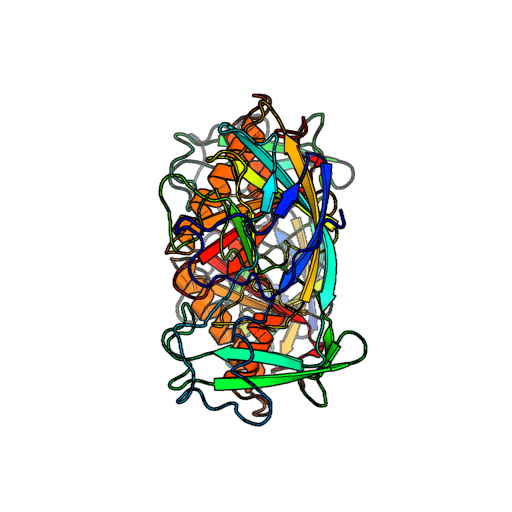7 ASN A C 1
ATOM 844 O O . ASN A 1 107 ? -24.589 13.619 -1.19 1 87.59 107 ASN A O 1
ATOM 848 N N . SER A 1 108 ? -22.516 13.053 -0.531 1 89.17 108 SER A N 1
ATOM 849 C CA . SER A 1 108 ? -22.979 12.317 0.641 1 89.17 108 SER A CA 1
ATOM 850 C C . SER A 1 108 ? -22.153 12.666 1.874 1 89.17 108 SER A C 1
ATOM 852 O O . SER A 1 108 ? -20.926 12.756 1.801 1 89.17 108 SER A O 1
ATOM 854 N N . THR A 1 109 ? -22.835 12.955 2.986 1 90.36 109 THR A N 1
ATOM 855 C CA . THR A 1 109 ? -22.176 13.246 4.254 1 90.36 109 THR A CA 1
ATOM 856 C C . THR A 1 109 ? -22.59 12.237 5.322 1 90.36 109 THR A C 1
ATOM 858 O O . THR A 1 109 ? -23.706 11.714 5.29 1 90.36 109 THR A O 1
ATOM 861 N N . ARG A 1 110 ? -21.672 11.96 6.166 1 91.42 110 ARG A N 1
ATOM 862 C CA . ARG A 1 110 ? -21.939 11.117 7.327 1 91.42 110 ARG A CA 1
ATOM 863 C C . ARG A 1 110 ? -21.384 11.747 8.6 1 91.42 110 ARG A C 1
ATOM 865 O O . ARG A 1 110 ? -20.379 12.46 8.56 1 91.42 110 ARG A O 1
ATOM 872 N N . CYS A 1 111 ? -22.087 11.563 9.619 1 92.58 111 CYS A N 1
ATOM 873 C CA . CYS A 1 111 ? -21.651 11.892 10.972 1 92.58 111 CYS A CA 1
ATOM 874 C C . CYS A 1 111 ? -21.696 10.665 11.873 1 92.58 111 CYS A C 1
ATOM 876 O O . CYS A 1 111 ? -22.717 9.978 11.944 1 92.58 111 CYS A O 1
ATOM 878 N N . TYR A 1 112 ? -20.62 10.387 12.475 1 93.98 112 TYR A N 1
ATOM 879 C CA . TYR A 1 112 ? -20.569 9.225 13.355 1 93.98 112 TYR A CA 1
ATOM 880 C C . TYR A 1 112 ? -20.126 9.622 14.758 1 93.98 112 TYR A C 1
ATOM 882 O O . TYR A 1 112 ? -19.324 10.544 14.925 1 93.98 112 TYR A O 1
ATOM 890 N N . LYS A 1 113 ? -20.576 8.908 15.696 1 95.31 113 LYS A N 1
ATOM 891 C CA . LYS A 1 113 ? -20.159 9.102 17.082 1 95.31 113 LYS A CA 1
ATOM 892 C C . LYS A 1 113 ? -18.83 8.405 17.358 1 95.31 113 LYS A C 1
ATOM 894 O O . LYS A 1 113 ? -18.52 7.382 16.744 1 95.31 113 LYS A O 1
ATOM 899 N N . VAL A 1 114 ? -18.071 8.999 18.207 1 95.55 114 VAL A N 1
ATOM 900 C CA . VAL A 1 114 ? -16.845 8.4 18.723 1 95.55 114 VAL A CA 1
ATOM 901 C C . VAL A 1 114 ? -17.036 8.013 20.188 1 95.55 114 VAL A C 1
ATOM 903 O O . VAL A 1 114 ? -17.333 8.865 21.028 1 95.55 114 VAL A O 1
ATOM 906 N N . GLU A 1 115 ? -16.947 6.728 20.425 1 94.54 115 GLU A N 1
ATOM 907 C CA . GLU A 1 115 ? -17.092 6.187 21.774 1 94.54 115 GLU A CA 1
ATOM 908 C C . GLU A 1 115 ? -16.002 5.163 22.077 1 94.54 115 GLU A C 1
ATOM 910 O O . GLU A 1 115 ? -15.717 4.29 21.255 1 94.54 115 GLU A O 1
ATOM 915 N N . ASN A 1 116 ? -15.4 5.285 23.29 1 93.55 116 ASN A N 1
ATOM 916 C CA . ASN A 1 116 ? -14.401 4.316 23.727 1 93.55 116 ASN A CA 1
ATOM 917 C C . ASN A 1 116 ? -13.309 4.124 22.678 1 93.55 116 ASN A C 1
ATOM 919 O O . ASN A 1 116 ? -13.001 2.993 22.297 1 93.55 116 ASN A O 1
ATOM 923 N N . ASN A 1 117 ? -12.883 5.197 22.067 1 93.4 117 ASN A N 1
ATOM 924 C CA . ASN A 1 117 ? -11.792 5.232 21.099 1 93.4 117 ASN A CA 1
ATOM 925 C C . ASN A 1 117 ? -12.144 4.461 19.83 1 93.4 117 ASN A C 1
ATOM 927 O O . ASN A 1 117 ? -11.285 3.805 19.238 1 93.4 117 ASN A O 1
ATOM 931 N N . GLN A 1 118 ? -13.464 4.482 19.567 1 96.51 118 GLN A N 1
ATOM 932 C CA . GLN A 1 118 ? -13.956 3.867 18.338 1 96.51 118 GLN A CA 1
ATOM 933 C C . GLN A 1 118 ? -14.992 4.754 17.655 1 96.51 118 GLN A C 1
ATOM 935 O O . GLN A 1 118 ? -15.749 5.461 18.324 1 96.51 118 GLN A O 1
ATOM 940 N N . ILE A 1 119 ? -14.999 4.68 16.335 1 96.39 119 ILE A N 1
ATOM 941 C CA . ILE A 1 119 ? -16.095 5.255 15.563 1 96.39 119 ILE A CA 1
ATOM 942 C C . ILE A 1 119 ? -17.239 4.249 15.463 1 96.39 119 ILE A C 1
ATOM 944 O O . ILE A 1 119 ? -17.042 3.117 15.014 1 96.39 119 ILE A O 1
ATOM 948 N N . ILE A 1 120 ? -18.418 4.617 15.951 1 96.82 120 ILE A N 1
ATOM 949 C CA . ILE A 1 120 ? -19.595 3.763 15.831 1 96.82 120 ILE A CA 1
ATOM 950 C C . ILE A 1 120 ? -20.178 3.884 14.424 1 96.82 120 ILE A C 1
ATOM 952 O O . ILE A 1 120 ? -21.067 4.704 14.183 1 96.82 120 ILE A O 1
ATOM 956 N N . TYR A 1 121 ? -19.717 3.094 13.531 1 94.85 121 TYR A N 1
ATOM 957 C CA . TYR A 1 121 ? -20.054 3.176 12.114 1 94.85 121 TYR A CA 1
ATOM 958 C C . TYR A 1 121 ? -21.453 2.63 11.853 1 94.85 121 TYR A C 1
ATOM 960 O O . TYR A 1 121 ? -22.211 3.2 11.066 1 94.85 121 TYR A O 1
ATOM 968 N N . SER A 1 122 ? -21.76 1.512 12.446 1 92.03 122 SER A N 1
ATOM 969 C CA . SER A 1 122 ? -23.077 0.886 12.495 1 92.03 122 SER A CA 1
ATOM 970 C C . SER A 1 122 ? -23.238 0.034 13.75 1 92.03 122 SER A C 1
ATOM 972 O O . SER A 1 122 ? -22.354 0.012 14.609 1 92.03 122 SER A O 1
ATOM 974 N N . GLU A 1 123 ? -24.382 -0.56 13.863 1 89.37 123 GLU A N 1
ATOM 975 C CA . GLU A 1 123 ? -24.616 -1.439 15.005 1 89.37 123 GLU A CA 1
ATOM 976 C C . GLU A 1 123 ? -23.596 -2.574 15.046 1 89.37 123 GLU A C 1
ATOM 978 O O . GLU A 1 123 ? -23.156 -2.982 16.122 1 89.37 123 GLU A O 1
ATOM 983 N N . ASP A 1 124 ? -23.096 -2.975 13.884 1 88.83 124 ASP A N 1
ATOM 984 C CA . ASP A 1 124 ? -22.267 -4.173 13.796 1 88.83 124 ASP A CA 1
ATOM 985 C C . ASP A 1 124 ? -20.806 -3.812 13.541 1 88.83 124 ASP A C 1
ATOM 987 O O . ASP A 1 124 ? -19.916 -4.649 13.706 1 88.83 124 ASP A O 1
ATOM 991 N N . ILE A 1 125 ? -20.609 -2.581 13.142 1 93.01 125 ILE A N 1
ATOM 992 C CA . ILE A 1 125 ? -19.264 -2.203 12.723 1 93.01 125 ILE A CA 1
ATOM 993 C C . ILE A 1 125 ? -18.749 -1.068 13.606 1 93.01 125 ILE A C 1
ATOM 995 O O . ILE A 1 125 ? -19.324 0.023 13.623 1 93.01 125 ILE A O 1
ATOM 999 N N . HIS A 1 126 ? -17.742 -1.343 14.34 1 95.33 126 HIS A N 1
ATOM 1000 C CA . HIS A 1 126 ? -17.008 -0.371 15.143 1 95.33 126 HIS A CA 1
ATOM 1001 C C . HIS A 1 126 ? -15.564 -0.244 14.671 1 95.33 126 HIS A C 1
ATOM 1003 O O . HIS A 1 126 ? -14.832 -1.235 14.623 1 95.33 126 HIS A O 1
ATOM 1009 N N . ILE A 1 127 ? -15.182 0.966 14.332 1 95.44 127 ILE A N 1
ATOM 1010 C CA . ILE A 1 127 ? -13.881 1.205 13.716 1 95.44 127 ILE A CA 1
ATOM 1011 C C . ILE A 1 127 ? -12.912 1.763 14.756 1 95.44 127 ILE A C 1
ATOM 1013 O O . ILE A 1 127 ? -13.167 2.812 15.351 1 95.44 127 ILE A O 1
ATOM 1017 N N . PRO A 1 128 ? -11.844 1.077 14.96 1 94.67 128 PRO A N 1
ATOM 1018 C CA . PRO A 1 128 ? -10.851 1.641 15.878 1 94.67 128 PRO A CA 1
ATOM 1019 C C . PRO A 1 128 ? -10.264 2.958 15.376 1 94.67 128 PRO A C 1
ATOM 1021 O O . PRO A 1 128 ? -10.031 3.116 14.175 1 94.67 128 PRO A O 1
ATOM 1024 N N . ILE A 1 129 ? -9.994 3.842 16.293 1 95.2 129 ILE A N 1
ATOM 1025 C CA . ILE A 1 129 ? -9.43 5.147 15.968 1 95.2 129 ILE A CA 1
ATOM 1026 C C . ILE A 1 129 ? -7.916 5.031 15.808 1 95.2 129 ILE A C 1
ATOM 1028 O O . ILE A 1 129 ? -7.244 4.408 16.633 1 95.2 129 ILE A O 1
ATOM 1032 N N . ARG A 1 130 ? -7.412 5.571 14.747 1 93.53 130 ARG A N 1
ATOM 1033 C CA . ARG A 1 130 ? -6 5.771 14.439 1 93.53 130 ARG A CA 1
ATOM 1034 C C . ARG A 1 130 ? -5.736 7.203 13.984 1 93.53 130 ARG A C 1
ATOM 1036 O O . ARG A 1 130 ? -5.666 7.475 12.784 1 93.53 130 ARG A O 1
ATOM 1043 N N . LYS A 1 131 ? -5.503 8.054 14.921 1 96.48 131 LYS A N 1
ATOM 1044 C CA . LYS A 1 131 ? -5.46 9.496 14.696 1 96.48 131 LYS A CA 1
ATOM 1045 C C . LYS A 1 131 ? -4.291 9.876 13.791 1 96.48 131 LYS A C 1
ATOM 1047 O O . LYS A 1 131 ? -3.195 9.329 13.921 1 96.48 131 LYS A O 1
ATOM 1052 N N . THR A 1 132 ? -4.566 10.791 12.936 1 96.57 132 THR A N 1
ATOM 1053 C CA . THR A 1 132 ? -3.529 11.223 12.006 1 96.57 132 THR A CA 1
ATOM 1054 C C . THR A 1 132 ? -3.639 12.72 11.73 1 96.57 132 THR A C 1
ATOM 1056 O O . THR A 1 132 ? -4.702 13.315 11.921 1 96.57 132 THR A O 1
ATOM 1059 N N . ILE A 1 133 ? -2.545 13.28 11.323 1 97.04 133 ILE A N 1
ATOM 1060 C CA . ILE A 1 133 ? -2.52 14.65 10.822 1 97.04 133 ILE A CA 1
ATOM 1061 C C . ILE A 1 133 ? -2.471 14.641 9.296 1 97.04 133 ILE A C 1
ATOM 1063 O O . ILE A 1 133 ? -1.539 14.095 8.702 1 97.04 133 ILE A O 1
ATOM 1067 N N . GLY A 1 134 ? -3.407 15.215 8.672 1 94.83 134 GLY A N 1
ATOM 1068 C CA . GLY A 1 134 ? -3.503 15.182 7.222 1 94.83 134 GLY A CA 1
ATOM 1069 C C . GLY A 1 134 ? -2.636 16.225 6.542 1 94.83 134 GLY A C 1
ATOM 1070 O O . GLY A 1 134 ? -2.185 16.024 5.413 1 94.83 134 GLY A O 1
ATOM 1071 N N . LEU A 1 135 ? -2.429 17.336 7.283 1 95.1 135 LEU A N 1
ATOM 1072 C CA . LEU A 1 135 ? -1.706 18.441 6.664 1 95.1 135 LEU A CA 1
ATOM 1073 C C . LEU A 1 135 ? -0.585 18.934 7.573 1 95.1 135 LEU A C 1
ATOM 1075 O O . LEU A 1 135 ? -0.834 19.333 8.713 1 95.1 135 LEU A O 1
ATOM 1079 N N . LEU A 1 136 ? 0.565 18.882 7.133 1 96.76 136 LEU A N 1
ATOM 1080 C CA . LEU A 1 136 ? 1.784 19.505 7.638 1 96.76 136 LEU A CA 1
ATOM 1081 C C . LEU A 1 136 ? 2.578 20.143 6.503 1 96.76 136 LEU A C 1
ATOM 1083 O O . LEU A 1 136 ? 2.904 19.478 5.517 1 96.76 136 LEU A O 1
ATOM 1087 N N . LYS A 1 137 ? 2.866 21.385 6.71 1 96.39 137 LYS A N 1
ATOM 1088 C CA . LYS A 1 137 ? 3.517 22.061 5.592 1 96.39 137 LYS A CA 1
ATOM 1089 C C . LYS A 1 137 ? 4.382 23.22 6.079 1 96.39 137 LYS A C 1
ATOM 1091 O O . LYS A 1 137 ? 3.942 24.029 6.898 1 96.39 137 LYS A O 1
ATOM 1096 N N . THR A 1 138 ? 5.583 23.252 5.588 1 96.39 138 THR A N 1
ATOM 1097 C CA . THR A 1 138 ? 6.392 24.456 5.732 1 96.39 138 THR A CA 1
ATOM 1098 C C . THR A 1 138 ? 6.188 25.391 4.544 1 96.39 138 THR A C 1
ATOM 1100 O O . THR A 1 138 ? 5.894 24.939 3.435 1 96.39 138 THR A O 1
ATOM 1103 N N . GLU A 1 139 ? 6.331 26.619 4.783 1 94.71 139 GLU A N 1
ATOM 1104 C CA . GLU A 1 139 ? 6.123 27.568 3.694 1 94.71 139 GLU A CA 1
ATOM 1105 C C . GLU A 1 139 ? 7.24 27.474 2.658 1 94.71 139 GLU A C 1
ATOM 1107 O O . GLU A 1 139 ? 8.404 27.272 3.01 1 94.71 139 GLU A O 1
ATOM 1112 N N . GLU A 1 140 ? 6.807 27.651 1.46 1 94.1 140 GLU A N 1
ATOM 1113 C CA . GLU A 1 140 ? 7.707 27.539 0.315 1 94.1 140 GLU A CA 1
ATOM 1114 C C . GLU A 1 140 ? 7.997 28.907 -0.295 1 94.1 140 GLU A C 1
ATOM 1116 O O . GLU A 1 140 ? 7.193 29.833 -0.168 1 94.1 140 GLU A O 1
ATOM 1121 N N . LEU A 1 141 ? 9.113 28.952 -1.028 1 91.99 141 LEU A N 1
ATOM 1122 C CA . LEU A 1 141 ? 9.423 30.161 -1.785 1 91.99 141 LEU A CA 1
ATOM 1123 C C . LEU A 1 141 ? 8.413 30.373 -2.907 1 91.99 141 LEU A C 1
ATOM 1125 O O . LEU A 1 141 ? 7.962 31.497 -3.137 1 91.99 141 LEU A O 1
ATOM 1129 N N . ASN A 1 142 ? 8.061 29.263 -3.572 1 91.06 142 ASN A N 1
ATOM 1130 C CA . ASN A 1 142 ? 7.024 29.229 -4.599 1 91.06 142 ASN A CA 1
ATOM 1131 C C . ASN A 1 142 ? 5.809 28.427 -4.141 1 91.06 142 ASN A C 1
ATOM 1133 O O . ASN A 1 142 ? 5.759 27.209 -4.323 1 91.06 142 ASN A O 1
ATOM 1137 N N . PRO A 1 143 ? 4.862 29.131 -3.649 1 88.55 143 PRO A N 1
ATOM 1138 C CA . PRO A 1 143 ? 3.718 28.457 -3.032 1 88.55 143 PRO A CA 1
ATOM 1139 C C . PRO A 1 143 ? 2.99 27.525 -3.999 1 88.55 143 PRO A C 1
ATOM 1141 O O . PRO A 1 143 ? 2.867 27.837 -5.187 1 88.55 143 PRO A O 1
ATOM 1144 N N . SER A 1 144 ? 2.598 26.439 -3.464 1 87.63 144 SER A N 1
ATOM 1145 C CA . SER A 1 144 ? 1.829 25.446 -4.207 1 87.63 144 SER A CA 1
ATOM 1146 C C . SER A 1 144 ? 0.591 25.011 -3.43 1 87.63 144 SER A C 1
ATOM 1148 O O . SER A 1 144 ? 0.636 24.874 -2.206 1 87.63 144 SER A O 1
ATOM 1150 N N . LYS A 1 145 ? -0.475 24.779 -4.154 1 84.46 145 LYS A N 1
ATOM 1151 C CA . LYS A 1 145 ? -1.713 24.32 -3.531 1 84.46 145 LYS A CA 1
ATOM 1152 C C . LYS A 1 145 ? -1.724 22.802 -3.382 1 84.46 145 LYS A C 1
ATOM 1154 O O . LYS A 1 145 ? -2.58 22.247 -2.69 1 84.46 145 LYS A O 1
ATOM 1159 N N . VAL A 1 146 ? -0.79 22.215 -4.047 1 89.33 146 VAL A N 1
ATOM 1160 C CA . VAL A 1 146 ? -0.684 20.761 -3.98 1 89.33 146 VAL A CA 1
ATOM 1161 C C . VAL A 1 146 ? 0.537 20.369 -3.15 1 89.33 146 VAL A C 1
ATOM 1163 O O . VAL A 1 146 ? 1.47 21.161 -2.996 1 89.33 146 VAL A O 1
ATOM 1166 N N . PRO A 1 147 ? 0.53 19.202 -2.621 1 95.15 147 PRO A N 1
ATOM 1167 C CA . PRO A 1 147 ? 1.672 18.777 -1.81 1 95.15 147 PRO A CA 1
ATOM 1168 C C . PRO A 1 147 ? 2.982 18.768 -2.594 1 95.15 147 PRO A C 1
ATOM 1170 O O . PRO A 1 147 ? 2.999 18.402 -3.772 1 95.15 147 PRO A O 1
ATOM 1173 N N . THR A 1 148 ? 4.021 19.218 -1.977 1 95.51 148 THR A N 1
ATOM 1174 C CA . THR A 1 148 ? 5.382 19.246 -2.5 1 95.51 148 THR A CA 1
ATOM 1175 C C . THR A 1 148 ? 6.36 18.646 -1.494 1 95.51 148 THR A C 1
ATOM 1177 O O . THR A 1 148 ? 5.949 17.975 -0.545 1 95.51 148 THR A O 1
ATOM 1180 N N . LYS A 1 149 ? 7.591 18.885 -1.757 1 96.43 149 LYS A N 1
ATOM 1181 C CA . LYS A 1 149 ? 8.609 18.43 -0.815 1 96.43 149 LYS A CA 1
ATOM 1182 C C . LYS A 1 149 ? 8.449 19.115 0.54 1 96.43 149 LYS A C 1
ATOM 1184 O O . LYS A 1 149 ? 8.985 18.645 1.546 1 96.43 149 LYS A O 1
ATOM 1189 N N . ASN A 1 150 ? 7.748 20.2 0.601 1 96.78 150 ASN A N 1
ATOM 1190 C CA . ASN A 1 150 ? 7.537 20.961 1.828 1 96.78 150 ASN A CA 1
ATOM 1191 C C . ASN A 1 150 ? 6.309 20.469 2.588 1 96.78 150 ASN A C 1
ATOM 1193 O O . ASN A 1 150 ? 5.933 21.047 3.61 1 96.78 150 ASN A O 1
ATOM 1197 N N . GLY A 1 151 ? 5.675 19.449 2.058 1 96.29 151 GLY A N 1
ATOM 1198 C CA . GLY A 1 151 ? 4.503 18.881 2.706 1 96.29 151 GLY A CA 1
ATOM 1199 C C . GLY A 1 151 ? 3.197 19.334 2.08 1 96.29 151 GLY A C 1
ATOM 1200 O O . GLY A 1 151 ? 3.111 19.5 0.862 1 96.29 151 GLY A O 1
ATOM 1201 N N . GLY A 1 152 ? 2.215 19.467 2.835 1 94.5 152 GLY A N 1
ATOM 1202 C CA . GLY A 1 152 ? 0.856 19.755 2.405 1 94.5 152 GLY A CA 1
ATOM 1203 C C . GLY A 1 152 ? -0.158 18.748 2.913 1 94.5 152 GLY A C 1
ATOM 1204 O O . GLY A 1 152 ? -0.044 18.258 4.038 1 94.5 152 GLY A O 1
ATOM 1205 N N . LEU A 1 153 ? -1.197 18.588 2.096 1 93.39 153 LEU A N 1
ATOM 1206 C CA . LEU A 1 153 ? -2.203 17.574 2.393 1 93.39 153 LEU A CA 1
ATOM 1207 C C . LEU A 1 153 ? -1.722 16.191 1.967 1 93.39 153 LEU A C 1
ATOM 1209 O O . LEU A 1 153 ? -2.068 15.715 0.883 1 93.39 153 LEU A O 1
ATOM 1213 N N . LEU A 1 154 ? -0.987 15.569 2.831 1 93.48 154 LEU A N 1
ATOM 1214 C CA . LEU A 1 154 ? -0.328 14.309 2.507 1 93.48 154 LEU A CA 1
ATOM 1215 C C . LEU A 1 154 ? -1.247 13.126 2.791 1 93.48 154 LEU A C 1
ATOM 1217 O O . LEU A 1 154 ? -1.138 12.08 2.147 1 93.48 154 LEU A O 1
ATOM 1221 N N . ASP A 1 155 ? -2.04 13.216 3.841 1 91.69 155 ASP A N 1
ATOM 1222 C CA . ASP A 1 155 ? -3.087 12.263 4.198 1 91.69 155 ASP A CA 1
ATOM 1223 C C . ASP A 1 155 ? -2.503 10.873 4.446 1 91.69 155 ASP A C 1
ATOM 1225 O O . ASP A 1 155 ? -3.112 9.865 4.083 1 91.69 155 ASP A O 1
ATOM 1229 N N . SER A 1 156 ? -1.301 10.803 4.919 1 92.83 156 SER A N 1
ATOM 1230 C CA . SER A 1 156 ? -0.702 9.516 5.257 1 92.83 156 SER A CA 1
ATOM 1231 C C . SER A 1 156 ? -1.102 9.071 6.66 1 92.83 156 SER A C 1
ATOM 1233 O O . SER A 1 156 ? -1.026 9.853 7.61 1 92.83 156 SER A O 1
ATOM 1235 N N . SER A 1 157 ? -1.456 7.823 6.783 1 93.3 157 SER A N 1
ATOM 1236 C CA . SER A 1 157 ? -1.803 7.26 8.084 1 93.3 157 SER A CA 1
ATOM 1237 C C . SER A 1 157 ? -0.578 7.154 8.985 1 93.3 157 SER A C 1
ATOM 1239 O O . SER A 1 157 ? -0.704 6.91 10.187 1 93.3 157 SER A O 1
ATOM 1241 N N . LYS A 1 158 ? 0.596 7.449 8.423 1 95.07 158 LYS A N 1
ATOM 1242 C CA . LYS A 1 158 ? 1.84 7.332 9.179 1 95.07 158 LYS A CA 1
ATOM 1243 C C . LYS A 1 158 ? 2.189 8.648 9.869 1 95.07 158 LYS A C 1
ATOM 1245 O O . LYS A 1 158 ? 3.114 8.701 10.682 1 95.07 158 LYS A O 1
ATOM 1250 N N . ILE A 1 159 ? 1.447 9.694 9.518 1 97.12 159 ILE A N 1
ATOM 1251 C CA . ILE A 1 159 ? 1.611 10.953 10.236 1 97.12 159 ILE A CA 1
ATOM 1252 C C . ILE A 1 159 ? 0.772 10.933 11.511 1 97.12 159 ILE A C 1
ATOM 1254 O O . ILE A 1 159 ? -0.296 11.548 11.569 1 97.12 159 ILE A O 1
ATOM 1258 N N . THR A 1 160 ? 1.299 10.213 12.479 1 97.49 160 THR A N 1
ATOM 1259 C CA . THR A 1 160 ? 0.572 9.884 13.701 1 97.49 160 THR A CA 1
ATOM 1260 C C . THR A 1 160 ? 1.5 9.931 14.911 1 97.49 160 THR A C 1
ATOM 1262 O O . THR A 1 160 ? 2.697 10.192 14.773 1 97.49 160 THR A O 1
ATOM 1265 N N . GLU A 1 161 ? 0.928 9.676 16.091 1 98.1 161 GLU A N 1
ATOM 1266 C CA . GLU A 1 161 ? 1.697 9.736 17.33 1 98.1 161 GLU A CA 1
ATOM 1267 C C . GLU A 1 161 ? 2.912 8.815 17.27 1 98.1 161 GLU A C 1
ATOM 1269 O O . GLU A 1 161 ? 2.804 7.662 16.845 1 98.1 161 GLU A O 1
ATOM 1274 N N . GLY A 1 162 ? 4.053 9.379 17.624 1 97.94 162 GLY A N 1
ATOM 1275 C CA . GLY A 1 162 ? 5.292 8.618 17.651 1 97.94 162 GLY A CA 1
ATOM 1276 C C . GLY A 1 162 ? 6.117 8.775 16.388 1 97.94 162 GLY A C 1
ATOM 1277 O O . GLY A 1 162 ? 7.301 8.433 16.366 1 97.94 162 GLY A O 1
ATOM 1278 N N . ALA A 1 163 ? 5.586 9.344 15.384 1 97.97 163 ALA A N 1
ATOM 1279 C CA . ALA A 1 163 ? 6.29 9.527 14.118 1 97.97 163 ALA A CA 1
ATOM 1280 C C . ALA A 1 163 ? 7.057 10.846 14.102 1 97.97 163 ALA A C 1
ATOM 1282 O O . ALA A 1 163 ? 6.679 11.799 14.787 1 97.97 163 ALA A O 1
ATOM 1283 N N . THR A 1 164 ? 8.106 10.867 13.391 1 97.49 164 THR A N 1
ATOM 1284 C CA . THR A 1 164 ? 8.812 12.098 13.053 1 97.49 164 THR A CA 1
ATOM 1285 C C . THR A 1 164 ? 8.82 12.318 11.543 1 97.49 164 THR A C 1
ATOM 1287 O O . THR A 1 164 ? 9.257 11.449 10.786 1 97.49 164 THR A O 1
ATOM 1290 N N . ILE A 1 165 ? 8.325 13.4 11.138 1 98.05 165 ILE A N 1
ATOM 1291 C CA . ILE A 1 165 ? 8.353 13.744 9.721 1 98.05 165 ILE A CA 1
ATOM 1292 C C . ILE A 1 165 ? 9.37 14.857 9.48 1 98.05 165 ILE A C 1
ATOM 1294 O O . ILE A 1 165 ? 9.485 15.786 10.283 1 98.05 165 ILE A O 1
ATOM 1298 N N . PHE A 1 166 ? 10.059 14.774 8.384 1 97.5 166 PHE A N 1
ATOM 1299 C CA . PHE A 1 166 ? 11.085 15.739 8.008 1 97.5 166 PHE A CA 1
ATOM 1300 C C . PHE A 1 166 ? 10.638 16.567 6.81 1 97.5 166 PHE A C 1
ATOM 1302 O O . PHE A 1 166 ? 10.218 16.016 5.79 1 97.5 166 PHE A O 1
ATOM 1309 N N . LEU A 1 167 ? 10.732 17.863 6.928 1 97.61 167 LEU A N 1
ATOM 1310 C CA . LEU A 1 167 ? 10.41 18.823 5.878 1 97.61 167 LEU A CA 1
ATOM 1311 C C . LEU A 1 167 ? 11.537 19.835 5.702 1 97.61 167 LEU A C 1
ATOM 1313 O O . LEU A 1 167 ? 12.258 20.14 6.655 1 97.61 167 LEU A O 1
ATOM 1317 N N . PRO A 1 168 ? 11.642 20.368 4.58 1 96.89 168 PRO A N 1
ATOM 1318 C CA . PRO A 1 168 ? 12.71 21.346 4.362 1 96.89 168 PRO A CA 1
ATOM 1319 C C . PRO A 1 168 ? 12.339 22.743 4.854 1 96.89 168 PRO A C 1
ATOM 1321 O O . PRO A 1 168 ? 11.155 23.079 4.935 1 96.89 168 PRO A O 1
ATOM 1324 N N . VAL A 1 169 ? 13.339 23.482 5.138 1 96.65 169 VAL A N 1
ATOM 1325 C CA . VAL A 1 169 ? 13.175 24.906 5.414 1 96.65 169 VAL A CA 1
ATOM 1326 C C . VAL A 1 169 ? 13.593 25.721 4.192 1 96.65 169 VAL A C 1
ATOM 1328 O O . VAL A 1 169 ? 14.775 25.763 3.841 1 96.65 169 VAL A O 1
ATOM 1331 N N . GLU A 1 170 ? 12.626 26.309 3.617 1 94.79 170 GLU A N 1
ATOM 1332 C CA . GLU A 1 170 ? 12.936 27.128 2.449 1 94.79 170 GLU A CA 1
ATOM 1333 C C . GLU A 1 170 ? 12.904 28.614 2.794 1 94.79 170 GLU A C 1
ATOM 1335 O O . GLU A 1 170 ? 13.54 29.427 2.119 1 94.79 170 GLU A O 1
ATOM 1340 N N . LYS A 1 171 ? 12.119 28.946 3.851 1 93.63 171 LYS A N 1
ATOM 1341 C CA . LYS A 1 171 ? 12.036 30.306 4.375 1 93.63 171 LYS A CA 1
ATOM 1342 C C . LYS A 1 171 ? 12.506 30.366 5.826 1 93.63 171 LYS A C 1
ATOM 1344 O O . LYS A 1 171 ? 12.325 29.41 6.582 1 93.63 171 LYS A O 1
ATOM 1349 N N . TYR A 1 172 ? 12.977 31.559 6.184 1 94.7 172 TYR A N 1
ATOM 1350 C CA . TYR A 1 172 ? 13.373 31.747 7.575 1 94.7 172 TYR A CA 1
ATOM 1351 C C . TYR A 1 172 ? 12.22 31.424 8.518 1 94.7 172 TYR A C 1
ATOM 1353 O O . TYR A 1 172 ? 11.081 31.83 8.277 1 94.7 172 TYR A O 1
ATOM 1361 N N . GLY A 1 173 ? 12.528 30.594 9.459 1 95.85 173 GLY A N 1
ATOM 1362 C CA . GLY A 1 173 ? 11.54 30.262 10.473 1 95.85 173 GLY A CA 1
ATOM 1363 C C . GLY A 1 173 ? 10.676 29.074 10.097 1 95.85 173 GLY A C 1
ATOM 1364 O O . GLY A 1 173 ? 9.873 28.603 10.905 1 95.85 173 GLY A O 1
ATOM 1365 N N . ALA A 1 174 ? 10.792 28.521 8.809 1 95.12 174 ALA A N 1
ATOM 1366 C CA . ALA A 1 174 ? 10.099 27.344 8.293 1 95.12 174 ALA A CA 1
ATOM 1367 C C . ALA A 1 174 ? 8.607 27.615 8.122 1 95.12 174 ALA A C 1
ATOM 1369 O O . ALA A 1 174 ? 8.005 27.203 7.127 1 95.12 174 ALA A O 1
ATOM 1370 N N . SER A 1 175 ? 8.03 28.441 9.198 1 95.19 175 SER A N 1
ATOM 1371 C CA . SER A 1 175 ? 6.613 28.785 9.166 1 95.19 175 SER A CA 1
ATOM 1372 C C . SER A 1 175 ? 5.748 27.548 8.95 1 95.19 175 SER A C 1
ATOM 1374 O O . SER A 1 175 ? 5.079 27.423 7.922 1 95.19 175 SER A O 1
ATOM 1376 N N . LEU A 1 176 ? 5.548 26.765 9.96 1 96.38 176 LEU A N 1
ATOM 1377 C CA . LEU A 1 176 ? 4.883 25.467 9.906 1 96.38 176 LEU A CA 1
ATOM 1378 C C . LEU A 1 176 ? 3.374 25.623 10.057 1 96.38 176 LEU A C 1
ATOM 1380 O O . LEU A 1 176 ? 2.903 26.294 10.978 1 96.38 176 LEU A O 1
ATOM 1384 N N . HIS A 1 177 ? 2.639 25.018 9.147 1 95.08 177 HIS A N 1
ATOM 1385 C CA . HIS A 1 177 ? 1.184 24.939 9.202 1 95.08 177 HIS A CA 1
ATOM 1386 C C . HIS A 1 177 ? 0.721 23.528 9.55 1 95.08 177 HIS A C 1
ATOM 1388 O O . HIS A 1 177 ? 1.296 22.547 9.074 1 95.08 177 HIS A O 1
ATOM 1394 N N . VAL A 1 178 ? -0.315 23.448 10.362 1 96.28 178 VAL A N 1
ATOM 1395 C CA . VAL A 1 178 ? -0.872 22.172 10.8 1 96.28 178 VAL A CA 1
ATOM 1396 C C . VAL A 1 178 ? -2.389 22.184 10.626 1 96.28 178 VAL A C 1
ATOM 1398 O O . VAL A 1 178 ? -3.045 23.189 10.913 1 96.28 178 VAL A O 1
ATOM 1401 N N . GLY A 1 179 ? -2.945 21.087 10.136 1 94.86 179 GLY A N 1
ATOM 1402 C CA . GLY A 1 179 ? -4.392 20.993 10.035 1 94.86 179 GLY A CA 1
ATOM 1403 C C . GLY A 1 179 ? -4.87 19.641 9.54 1 94.86 179 GLY A C 1
ATOM 1404 O O . GLY A 1 179 ? -4.074 18.71 9.399 1 94.86 179 GLY A O 1
ATOM 1405 N N . ASN A 1 180 ? -6.182 19.553 9.469 1 93.74 180 ASN A N 1
ATOM 1406 C CA . ASN A 1 180 ? -6.843 18.399 8.869 1 93.74 180 ASN A CA 1
ATOM 1407 C C . ASN A 1 180 ? -6.594 17.128 9.676 1 93.74 180 ASN A C 1
ATOM 1409 O O . ASN A 1 180 ? -6.198 16.102 9.121 1 93.74 180 ASN A O 1
ATOM 1413 N N . VAL A 1 181 ? -6.796 17.258 10.91 1 96.1 181 VAL A N 1
ATOM 1414 C CA . VAL A 1 181 ? -6.622 16.091 11.769 1 96.1 181 VAL A CA 1
ATOM 1415 C C . VAL A 1 181 ? -7.81 15.146 11.604 1 96.1 181 VAL A C 1
ATOM 1417 O O . VAL A 1 181 ? -8.953 15.592 11.477 1 96.1 181 VAL A O 1
ATOM 1420 N N . ARG A 1 182 ? -7.52 13.87 11.655 1 95.31 182 ARG A N 1
ATOM 1421 C CA . ARG A 1 182 ? -8.523 12.83 11.451 1 95.31 182 ARG A CA 1
ATOM 1422 C C . ARG A 1 182 ? -8.482 11.801 12.576 1 95.31 182 ARG A C 1
ATOM 1424 O O . ARG A 1 182 ? -7.406 11.44 13.056 1 95.31 182 ARG A O 1
ATOM 1431 N N . ALA A 1 183 ? -9.686 11.385 12.875 1 95.87 183 ALA A N 1
ATOM 1432 C CA . ALA A 1 183 ? -9.781 10.295 13.843 1 95.87 183 ALA A CA 1
ATOM 1433 C C . ALA A 1 183 ? -9.214 9 13.269 1 95.87 183 ALA A C 1
ATOM 1435 O O . ALA A 1 183 ? -8.588 8.217 13.988 1 95.87 183 ALA A O 1
ATOM 1436 N N . THR A 1 184 ? -9.526 8.872 12.008 1 93.07 184 THR A N 1
ATOM 1437 C CA . THR A 1 184 ? -8.968 7.7 11.342 1 93.07 184 THR A CA 1
ATOM 1438 C C . THR A 1 184 ? -8.948 7.896 9.829 1 93.07 184 THR A C 1
ATOM 1440 O O . THR A 1 184 ? -9.792 8.607 9.278 1 93.07 184 THR A O 1
ATOM 1443 N N . THR A 1 185 ? -7.916 7.376 9.248 1 89.24 185 THR A N 1
ATOM 1444 C CA . THR A 1 185 ? -7.82 7.285 7.796 1 89.24 185 THR A CA 1
ATOM 1445 C C . THR A 1 185 ? -7.108 6.001 7.38 1 89.24 185 THR A C 1
ATOM 1447 O O . THR A 1 185 ? -6.176 5.555 8.054 1 89.24 185 THR A O 1
ATOM 1450 N N . GLY A 1 186 ? -7.622 5.339 6.419 1 79.45 186 GLY A N 1
ATOM 1451 C CA . GLY A 1 186 ? -6.963 4.152 5.898 1 79.45 186 GLY A CA 1
ATOM 1452 C C . GLY A 1 186 ? -5.839 4.47 4.929 1 79.45 186 GLY A C 1
ATOM 1453 O O . GLY A 1 186 ? -5.583 5.638 4.629 1 79.45 186 GLY A O 1
ATOM 1454 N N . PHE A 1 187 ? -5.1 3.278 4.514 1 73.47 187 PHE A N 1
ATOM 1455 C CA . PHE A 1 187 ? -4.112 3.373 3.446 1 73.47 187 PHE A CA 1
ATOM 1456 C C . PHE A 1 187 ? -4.783 3.301 2.079 1 73.47 187 PHE A C 1
ATOM 1458 O O . PHE A 1 187 ? -5.192 2.224 1.639 1 73.47 187 PHE A O 1
ATOM 1465 N N . GLY A 1 188 ? -5.147 4.458 1.603 1 72.44 188 GLY A N 1
ATOM 1466 C CA . GLY A 1 188 ? -5.839 4.568 0.329 1 72.44 188 GLY A CA 1
ATOM 1467 C C . GLY A 1 188 ? -7.092 5.42 0.402 1 72.44 188 GLY A C 1
ATOM 1468 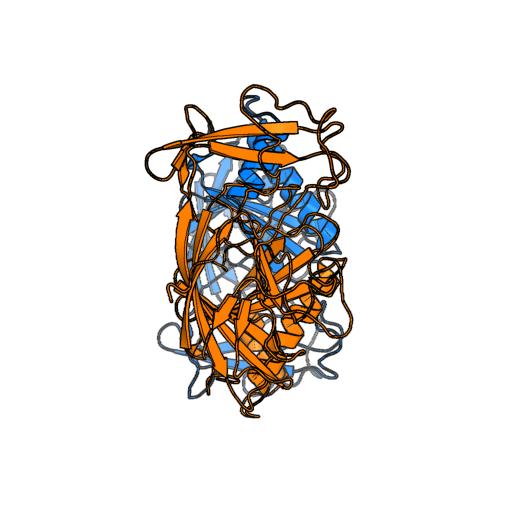O O . GLY A 1 188 ? -8.12 5.073 -0.183 1 72.44 188 GLY A O 1
ATOM 1469 N N . LYS A 1 189 ? -7.045 6.451 1.179 1 85 189 LYS A N 1
ATOM 1470 C CA . LYS A 1 189 ? -8.193 7.352 1.231 1 85 189 LYS A CA 1
ATOM 1471 C C . LYS A 1 189 ? -8.715 7.659 -0.169 1 85 189 LYS A C 1
ATOM 1473 O O . LYS A 1 189 ? -8.005 8.245 -0.989 1 85 189 LYS A O 1
ATOM 1478 N N . ILE A 1 190 ? -9.92 7.286 -0.353 1 89.42 190 ILE A N 1
ATOM 1479 C CA . ILE A 1 190 ? -10.478 7.39 -1.697 1 89.42 190 ILE A CA 1
ATOM 1480 C C . ILE A 1 190 ? -11.608 8.417 -1.709 1 89.42 190 ILE A C 1
ATOM 1482 O O . ILE A 1 190 ? -12.161 8.729 -2.766 1 89.42 190 ILE A O 1
ATOM 1486 N N . THR A 1 191 ? -11.949 8.886 -0.534 1 90.48 191 THR A N 1
ATOM 1487 C CA . THR A 1 191 ? -13.02 9.87 -0.423 1 90.48 191 THR A CA 1
ATOM 1488 C C . THR A 1 191 ? -12.448 11.272 -0.232 1 90.48 191 THR A C 1
ATOM 1490 O O . THR A 1 191 ? -11.257 11.43 0.043 1 90.48 191 THR A O 1
ATOM 1493 N N . ALA A 1 192 ? -13.306 12.205 -0.38 1 88.67 192 ALA A N 1
ATOM 1494 C CA . ALA A 1 192 ? -12.878 13.594 -0.24 1 88.67 192 ALA A CA 1
ATOM 1495 C C . ALA A 1 192 ? -12.33 13.862 1.159 1 88.67 192 ALA A C 1
ATOM 1497 O O . ALA A 1 192 ? -11.362 14.608 1.321 1 88.67 192 ALA A O 1
ATOM 1498 N N . THR A 1 193 ? -12.988 13.293 2.089 1 88.51 193 THR A N 1
ATOM 1499 C CA . THR A 1 193 ? -12.531 13.418 3.468 1 88.51 193 THR A CA 1
ATOM 1500 C C . THR A 1 193 ? -12.547 12.062 4.168 1 88.51 193 THR A C 1
ATOM 1502 O O . THR A 1 193 ? -13.209 11.129 3.71 1 88.51 193 THR A O 1
ATOM 1505 N N . SER A 1 194 ? -11.735 12.004 5.155 1 91.69 194 SER A N 1
ATOM 1506 C CA . SER A 1 194 ? -11.833 10.905 6.109 1 91.69 194 SER A CA 1
ATOM 1507 C C . SER A 1 194 ? -12.487 11.359 7.41 1 91.69 194 SER A C 1
ATOM 1509 O O . SER A 1 194 ? -13.212 12.356 7.432 1 91.69 194 SER A O 1
ATOM 1511 N N . ALA A 1 195 ? -12.324 10.65 8.51 1 94.51 195 ALA A N 1
ATOM 1512 C CA . ALA A 1 195 ? -13.007 10.967 9.761 1 94.51 195 ALA A CA 1
ATOM 1513 C C . ALA A 1 195 ? -12.454 12.248 10.379 1 94.51 195 ALA A C 1
ATOM 1515 O O . ALA A 1 195 ? -11.673 12.199 11.332 1 94.51 195 ALA A O 1
ATOM 1516 N N . GLU A 1 196 ? -12.993 13.343 9.94 1 93.79 196 GLU A N 1
ATOM 1517 C CA . GLU A 1 196 ? -12.512 14.668 10.321 1 93.79 196 GLU A CA 1
ATOM 1518 C C . GLU A 1 196 ? -12.964 15.034 11.731 1 93.79 196 GLU A C 1
ATOM 1520 O O . GLU A 1 196 ? -14.099 14.75 12.119 1 93.79 196 GLU A O 1
ATOM 1525 N N . ALA A 1 197 ? -12.093 15.676 12.455 1 94.06 197 ALA A N 1
ATOM 1526 C CA . ALA A 1 197 ? -12.409 16.098 13.817 1 94.06 197 ALA A CA 1
ATOM 1527 C C . ALA A 1 197 ? -11.511 17.252 14.255 1 94.06 197 ALA A C 1
ATOM 1529 O O . ALA A 1 197 ? -10.349 17.332 13.85 1 94.06 197 ALA A O 1
ATOM 1530 N N . PRO A 1 198 ? -12.042 18.179 15.043 1 95.11 198 PRO A N 1
ATOM 1531 C CA . PRO A 1 198 ? -11.127 19.092 15.731 1 95.11 198 PRO A CA 1
ATOM 1532 C C . PRO A 1 198 ? -10.2 18.372 16.709 1 95.11 198 PRO A C 1
ATOM 1534 O O . PRO A 1 198 ? -10.569 17.334 17.263 1 95.11 198 PRO A O 1
ATOM 1537 N N . ALA A 1 199 ? -9.016 18.986 16.86 1 96.98 199 ALA A N 1
ATOM 1538 C CA . ALA A 1 199 ? -8.041 18.262 17.671 1 96.98 199 ALA A CA 1
ATOM 1539 C C . ALA A 1 199 ? -7.034 19.218 18.303 1 96.98 199 ALA A C 1
ATOM 1541 O O . ALA A 1 199 ? -6.958 20.389 17.924 1 96.98 199 ALA A O 1
ATOM 1542 N N . GLU A 1 200 ? -6.437 18.758 19.291 1 97.83 200 GLU A N 1
ATOM 1543 C CA . GLU A 1 200 ? -5.221 19.343 19.847 1 97.83 200 GLU A CA 1
ATOM 1544 C C . GLU A 1 200 ? -4.012 18.447 19.594 1 97.83 200 GLU A C 1
ATOM 1546 O O . GLU A 1 200 ? -4.027 17.263 19.939 1 97.83 200 GLU A O 1
ATOM 1551 N N . VAL A 1 201 ? -2.953 19.037 18.973 1 98.1 201 VAL A N 1
ATOM 1552 C CA . VAL A 1 201 ? -1.761 18.275 18.617 1 98.1 201 VAL A CA 1
ATOM 1553 C C . VAL A 1 201 ? -0.551 18.826 19.369 1 98.1 201 VAL A C 1
ATOM 1555 O O . VAL A 1 201 ? -0.412 20.041 19.528 1 98.1 201 VAL A O 1
ATOM 1558 N N . THR A 1 202 ? 0.232 17.957 19.853 1 98.6 202 THR A N 1
ATOM 1559 C CA . THR A 1 202 ? 1.501 18.308 20.481 1 98.6 202 THR A CA 1
ATOM 1560 C C . THR A 1 202 ? 2.675 17.886 19.602 1 98.6 202 THR A C 1
ATOM 1562 O O . THR A 1 202 ? 2.841 16.701 19.306 1 98.6 202 THR A O 1
ATOM 1565 N N . LEU A 1 203 ? 3.51 18.858 19.253 1 98.58 203 LEU A N 1
ATOM 1566 C CA . LEU A 1 203 ? 4.637 18.616 18.36 1 98.58 203 LEU A CA 1
ATOM 1567 C C . LEU A 1 203 ? 5.949 19.035 19.014 1 98.58 203 LEU A C 1
ATOM 1569 O O . LEU A 1 203 ? 6.011 20.067 19.686 1 98.58 203 LEU A O 1
ATOM 1573 N N . ARG A 1 204 ? 6.913 18.237 18.832 1 98.67 204 ARG A N 1
ATOM 1574 C CA . ARG A 1 204 ? 8.284 18.663 19.096 1 98.67 204 ARG A CA 1
ATOM 1575 C C . ARG A 1 204 ? 8.986 19.078 17.807 1 98.67 204 ARG A C 1
ATOM 1577 O O . ARG A 1 204 ? 9.008 18.322 16.834 1 98.67 204 ARG A O 1
ATOM 1584 N N . LEU A 1 205 ? 9.58 20.258 17.851 1 98.3 205 LEU A N 1
ATOM 1585 C CA . LEU A 1 205 ? 10.172 20.84 16.652 1 98.3 205 LEU A CA 1
ATOM 1586 C C . LEU A 1 205 ? 11.685 20.965 16.798 1 98.3 205 LEU A C 1
ATOM 1588 O O . LEU A 1 205 ? 12.171 21.673 17.682 1 98.3 205 LEU A O 1
ATOM 1592 N N . GLN A 1 206 ? 12.398 20.269 15.902 1 97.39 206 GLN A N 1
ATOM 1593 C CA . GLN A 1 206 ? 13.856 20.296 15.957 1 97.39 206 GLN A CA 1
ATOM 1594 C C . GLN A 1 206 ? 14.451 20.654 14.598 1 97.39 206 GLN A C 1
ATOM 1596 O O . GLN A 1 206 ? 14.01 20.142 13.567 1 97.39 206 GLN A O 1
ATOM 1601 N N . ILE A 1 207 ? 15.438 21.487 14.629 1 97.22 207 ILE A N 1
ATOM 1602 C CA . ILE A 1 207 ? 16.126 21.887 13.406 1 97.22 207 ILE A CA 1
ATOM 1603 C C . ILE A 1 207 ? 17.393 21.054 13.231 1 97.22 207 ILE A C 1
ATOM 1605 O O . ILE A 1 207 ? 18.222 20.974 14.141 1 97.22 207 ILE A O 1
ATOM 1609 N N . LEU A 1 208 ? 17.443 20.399 12.139 1 95.49 208 LEU A N 1
ATOM 1610 C CA . LEU A 1 208 ? 18.67 19.715 11.746 1 95.49 208 LEU A CA 1
ATOM 1611 C C . LEU A 1 208 ? 19.48 20.568 10.775 1 95.49 208 LEU A C 1
ATOM 1613 O O . LEU A 1 208 ? 19.053 20.802 9.642 1 95.49 208 LEU A O 1
ATOM 1617 N N . LYS A 1 209 ? 20.67 20.944 11.218 1 94 209 LYS A N 1
ATOM 1618 C CA . LYS A 1 209 ? 21.528 21.803 10.408 1 94 209 LYS A CA 1
ATOM 1619 C C . LYS A 1 209 ? 22.426 20.977 9.492 1 94 209 LYS A C 1
ATOM 1621 O O . LYS A 1 209 ? 22.861 19.884 9.862 1 94 209 LYS A O 1
ATOM 1626 N N . ASN A 1 210 ? 22.624 21.433 8.268 1 85.53 210 ASN A N 1
ATOM 1627 C CA . ASN A 1 210 ? 23.574 20.857 7.322 1 85.53 210 ASN A CA 1
ATOM 1628 C C . ASN A 1 210 ? 23.192 19.43 6.941 1 85.53 210 ASN A C 1
ATOM 1630 O O . ASN A 1 210 ? 24.054 18.554 6.855 1 85.53 210 ASN A O 1
ATOM 1634 N N . ARG A 1 211 ? 21.961 19.191 6.991 1 87.09 211 ARG A N 1
ATOM 1635 C CA . ARG A 1 211 ? 21.449 17.893 6.565 1 87.09 211 ARG A CA 1
ATOM 1636 C C . ARG A 1 211 ? 20.458 18.046 5.416 1 87.09 211 ARG A C 1
ATOM 1638 O O . ARG A 1 211 ? 19.67 18.994 5.39 1 87.09 211 ARG A O 1
ATOM 1645 N N . THR A 1 212 ? 20.672 17.181 4.478 1 85.88 212 THR A N 1
ATOM 1646 C CA . THR A 1 212 ? 19.733 17.158 3.362 1 85.88 212 THR A CA 1
ATOM 1647 C C . THR A 1 212 ? 19.164 15.756 3.162 1 85.88 212 THR A C 1
ATOM 1649 O O . THR A 1 212 ? 19.854 14.762 3.396 1 85.88 212 THR A O 1
ATOM 1652 N N . ALA A 1 213 ? 17.9 15.725 2.868 1 90.56 213 ALA A N 1
ATOM 1653 C CA . ALA A 1 213 ? 17.24 14.461 2.55 1 90.56 213 ALA A CA 1
ATOM 1654 C C . ALA A 1 213 ? 16.053 14.682 1.616 1 90.56 213 ALA A C 1
ATOM 1656 O O . ALA A 1 213 ? 15.494 15.78 1.563 1 90.56 213 ALA A O 1
ATOM 1657 N N . PRO A 1 214 ? 15.77 13.652 0.837 1 93.79 214 PRO A N 1
ATOM 1658 C CA . PRO A 1 214 ? 14.47 13.741 0.166 1 93.79 214 PRO A CA 1
ATOM 1659 C C . PRO A 1 214 ? 13.313 13.927 1.145 1 93.79 214 PRO A C 1
ATOM 1661 O O . PRO A 1 214 ? 13.307 13.324 2.221 1 93.79 214 PRO A O 1
ATOM 1664 N N . THR A 1 215 ? 12.509 14.866 0.884 1 95.93 215 THR A N 1
ATOM 1665 C CA . THR A 1 215 ? 11.343 15.131 1.719 1 95.93 215 THR A CA 1
ATOM 1666 C C . THR A 1 215 ? 10.065 15.111 0.885 1 95.93 215 THR A C 1
ATOM 1668 O O . THR A 1 215 ? 10.102 15.359 -0.322 1 95.93 215 THR A O 1
ATOM 1671 N N . PRO A 1 216 ? 8.979 14.751 1.51 1 97.2 216 PRO A N 1
ATOM 1672 C CA . PRO A 1 216 ? 8.786 14.388 2.916 1 97.2 216 PRO A CA 1
ATOM 1673 C C . PRO A 1 216 ? 9.266 12.973 3.231 1 97.2 216 PRO A C 1
ATOM 1675 O O . PRO A 1 216 ? 9.106 12.065 2.411 1 97.2 216 PRO A O 1
ATOM 1678 N N . THR A 1 217 ? 9.823 12.815 4.359 1 96.67 217 THR A N 1
ATOM 1679 C CA . THR A 1 217 ? 10.268 11.526 4.875 1 96.67 217 THR A CA 1
ATOM 1680 C C . THR A 1 217 ? 9.823 11.339 6.323 1 96.67 217 THR A C 1
ATOM 1682 O O . THR A 1 217 ? 9.86 12.283 7.115 1 96.67 217 THR A O 1
ATOM 1685 N N . ILE A 1 218 ? 9.377 10.141 6.653 1 97 218 ILE A N 1
ATOM 1686 C CA . ILE A 1 218 ? 8.886 9.833 7.992 1 97 218 ILE A CA 1
ATOM 1687 C C . ILE A 1 218 ? 9.707 8.695 8.593 1 97 218 ILE A C 1
ATOM 1689 O O . ILE A 1 218 ? 10.041 7.73 7.902 1 97 218 ILE A O 1
ATOM 1693 N N . ILE A 1 219 ? 10.076 8.837 9.826 1 96.2 219 ILE A N 1
ATOM 1694 C CA . ILE A 1 219 ? 10.563 7.72 10.627 1 96.2 219 ILE A CA 1
ATOM 1695 C C . ILE A 1 219 ? 9.512 7.33 11.663 1 96.2 219 ILE A C 1
ATOM 1697 O O . ILE A 1 219 ? 9.052 8.172 12.438 1 96.2 219 ILE A O 1
ATOM 1701 N N . HIS A 1 220 ? 9.101 6.121 11.605 1 96.2 220 HIS A N 1
ATOM 1702 C CA . HIS A 1 220 ? 8.079 5.619 12.517 1 96.2 220 HIS A CA 1
ATOM 1703 C C . HIS A 1 220 ? 8.273 4.133 12.797 1 96.2 220 HIS A C 1
ATOM 1705 O O . HIS A 1 220 ? 8.442 3.338 11.87 1 96.2 220 HIS A O 1
ATOM 1711 N N . TYR A 1 221 ? 8.272 3.714 14.059 1 94.63 221 TYR A N 1
ATOM 1712 C CA . TYR A 1 221 ? 8.407 2.327 14.488 1 94.63 221 TYR A CA 1
ATOM 1713 C C . TYR A 1 221 ? 9.58 1.651 13.786 1 94.63 221 TYR A C 1
ATOM 1715 O O . TYR A 1 221 ? 9.425 0.577 13.201 1 94.63 221 TYR A O 1
ATOM 1723 N N . HIS A 1 222 ? 10.701 2.346 13.685 1 92.79 222 HIS A N 1
ATOM 1724 C CA . HIS A 1 222 ? 11.973 1.847 13.173 1 92.79 222 HIS A CA 1
ATOM 1725 C C . HIS A 1 222 ? 11.904 1.605 11.669 1 92.79 222 HIS A C 1
ATOM 1727 O O . HIS A 1 222 ? 12.587 0.721 11.147 1 92.79 222 HIS A O 1
ATOM 1733 N N . ASN A 1 223 ? 11.012 2.348 11.025 1 95.4 223 ASN A N 1
ATOM 1734 C CA . ASN A 1 223 ? 10.932 2.323 9.568 1 95.4 223 ASN A CA 1
ATOM 1735 C C . ASN A 1 223 ? 11.223 3.695 8.967 1 95.4 223 ASN A C 1
ATOM 1737 O O . ASN A 1 223 ? 10.882 4.721 9.558 1 95.4 223 ASN A O 1
ATOM 1741 N N . LEU A 1 224 ? 11.846 3.611 7.838 1 95.2 224 LEU A N 1
ATOM 1742 C CA . LEU A 1 224 ? 11.981 4.784 6.981 1 95.2 224 LEU A CA 1
ATOM 1743 C C . LEU A 1 224 ? 10.897 4.802 5.909 1 95.2 224 LEU A C 1
ATOM 1745 O O . LEU A 1 224 ? 10.716 3.819 5.187 1 95.2 224 LEU A O 1
ATOM 1749 N N . ILE A 1 225 ? 10.174 5.92 5.841 1 96.34 225 ILE A N 1
ATOM 1750 C CA . ILE A 1 225 ? 9.046 6.027 4.923 1 96.34 225 ILE A CA 1
ATOM 1751 C C . ILE A 1 225 ? 9.204 7.273 4.055 1 96.34 225 ILE A C 1
ATOM 1753 O O . ILE A 1 225 ? 9.255 8.393 4.569 1 96.34 225 ILE A O 1
ATOM 1757 N N . CYS A 1 226 ? 9.302 7.094 2.756 1 96.19 226 CYS A N 1
ATOM 1758 C CA . CYS A 1 226 ? 9.331 8.209 1.816 1 96.19 226 CYS A CA 1
ATOM 1759 C C . CYS A 1 226 ? 7.954 8.447 1.209 1 96.19 226 CYS A C 1
ATOM 1761 O O . CYS A 1 226 ? 7.235 7.495 0.9 1 96.19 226 CYS A O 1
ATOM 1763 N N . LEU A 1 227 ? 7.611 9.695 1.095 1 97.17 227 LEU A N 1
ATOM 1764 C CA . LEU A 1 227 ? 6.351 10.08 0.469 1 97.17 227 LEU A CA 1
ATOM 1765 C C . LEU A 1 227 ? 6.599 10.929 -0.773 1 97.17 227 LEU A C 1
ATOM 1767 O O . LEU A 1 227 ? 7.645 11.57 -0.894 1 97.17 227 LEU A O 1
ATOM 1771 N N . ALA A 1 228 ? 5.651 10.906 -1.652 1 96.86 228 ALA A N 1
ATOM 1772 C CA . ALA A 1 228 ? 5.598 11.852 -2.764 1 96.86 228 ALA A CA 1
ATOM 1773 C C . ALA A 1 228 ? 4.18 11.974 -3.313 1 96.86 228 ALA A C 1
ATOM 1775 O O . ALA A 1 228 ? 3.371 11.054 -3.171 1 96.86 228 ALA A O 1
ATOM 1776 N N . SER A 1 229 ? 3.923 13.112 -3.845 1 96.64 229 SER A N 1
ATOM 1777 C CA . SER A 1 229 ? 2.611 13.389 -4.422 1 96.64 229 SER A CA 1
ATOM 1778 C C . SER A 1 229 ? 2.732 13.869 -5.864 1 96.64 229 SER A C 1
ATOM 1780 O O . SER A 1 229 ? 3.714 14.518 -6.228 1 96.64 229 SER A O 1
ATOM 1782 N N . ASP A 1 230 ? 1.753 13.502 -6.641 1 95.84 230 ASP A N 1
ATOM 1783 C CA . ASP A 1 230 ? 1.642 13.953 -8.025 1 95.84 230 ASP A CA 1
ATOM 1784 C C . ASP A 1 230 ? 0.223 13.759 -8.553 1 95.84 230 ASP A C 1
ATOM 1786 O O . ASP A 1 230 ? -0.671 13.345 -7.811 1 95.84 230 ASP A O 1
ATOM 1790 N N . ILE A 1 231 ? 0.008 14.066 -9.791 1 92.54 231 ILE A N 1
ATOM 1791 C CA . ILE A 1 231 ? -1.33 14.1 -10.372 1 92.54 231 ILE A CA 1
ATOM 1792 C C . ILE A 1 231 ? -1.797 12.678 -10.674 1 92.54 231 ILE A C 1
ATOM 1794 O O . ILE A 1 231 ? -3 12.407 -10.706 1 92.54 231 ILE A O 1
ATOM 1798 N N . THR A 1 232 ? -0.849 11.789 -10.879 1 91.98 232 THR A N 1
ATOM 1799 C CA . THR A 1 232 ? -1.202 10.397 -11.133 1 91.98 232 THR A CA 1
ATOM 1800 C C . THR A 1 232 ? -0.521 9.474 -10.127 1 91.98 232 THR A C 1
ATOM 1802 O O . THR A 1 232 ? 0.498 9.836 -9.536 1 91.98 232 THR A O 1
ATOM 1805 N N . ILE A 1 233 ? -1.088 8.283 -10.001 1 92.17 233 ILE A N 1
ATOM 1806 C CA . ILE A 1 233 ? -0.493 7.298 -9.103 1 92.17 233 ILE A CA 1
ATOM 1807 C C . ILE A 1 233 ? 0.907 6.933 -9.593 1 92.17 233 ILE A C 1
ATOM 1809 O O . ILE A 1 233 ? 1.834 6.791 -8.792 1 92.17 233 ILE A O 1
ATOM 1813 N N . GLU A 1 234 ? 1.059 6.833 -10.914 1 91.26 234 GLU A N 1
ATOM 1814 C CA . GLU A 1 234 ? 2.324 6.438 -11.527 1 91.26 234 GLU A CA 1
ATOM 1815 C C . GLU A 1 234 ? 3.424 7.451 -11.223 1 91.26 234 GLU A C 1
ATOM 1817 O O . GLU A 1 234 ? 4.515 7.079 -10.786 1 91.26 234 GLU A O 1
ATOM 1822 N N . LYS A 1 235 ? 3.111 8.654 -11.461 1 93.46 235 LYS A N 1
ATOM 1823 C CA . LYS A 1 235 ? 4.107 9.701 -11.256 1 93.46 235 LYS A CA 1
ATOM 1824 C C . LYS A 1 235 ? 4.464 9.839 -9.778 1 93.46 235 LYS A C 1
ATOM 1826 O O . LYS A 1 235 ? 5.632 10.027 -9.431 1 93.46 235 LYS A O 1
ATOM 1831 N N . ALA A 1 236 ? 3.468 9.782 -8.924 1 94.85 236 ALA A N 1
ATOM 1832 C CA . ALA A 1 236 ? 3.728 9.833 -7.487 1 94.85 236 ALA A CA 1
ATOM 1833 C C . ALA A 1 236 ? 4.618 8.674 -7.049 1 94.85 236 ALA A C 1
ATOM 1835 O O . ALA A 1 236 ? 5.546 8.86 -6.259 1 94.85 236 ALA A O 1
ATOM 1836 N N . THR A 1 237 ? 4.356 7.534 -7.592 1 92.98 237 THR A N 1
ATOM 1837 C CA . THR A 1 237 ? 5.112 6.335 -7.249 1 92.98 237 THR A CA 1
ATOM 1838 C C . THR A 1 237 ? 6.552 6.444 -7.741 1 92.98 237 THR A C 1
ATOM 1840 O O . THR A 1 237 ? 7.488 6.09 -7.021 1 92.98 237 THR A O 1
ATOM 1843 N N . GLN A 1 238 ? 6.716 6.9 -8.905 1 92.67 238 GLN A N 1
ATOM 1844 C CA . GLN A 1 238 ? 8.056 7.095 -9.448 1 92.67 238 GLN A CA 1
ATOM 1845 C C . GLN A 1 238 ? 8.878 8.028 -8.563 1 92.67 238 GLN A C 1
ATOM 1847 O O . GLN A 1 238 ? 10.037 7.741 -8.257 1 92.67 238 GLN A O 1
ATOM 1852 N N . LYS A 1 239 ? 8.265 9.075 -8.168 1 95.1 239 LYS A N 1
ATOM 1853 C CA . LYS A 1 239 ? 8.942 10.05 -7.318 1 95.1 239 LYS A CA 1
ATOM 1854 C C . LYS A 1 239 ? 9.294 9.447 -5.961 1 95.1 239 LYS A C 1
ATOM 1856 O O . LYS A 1 239 ? 10.394 9.661 -5.447 1 95.1 239 LYS A O 1
ATOM 1861 N N . THR A 1 240 ? 8.365 8.739 -5.42 1 94.91 240 THR A N 1
ATOM 1862 C CA . THR A 1 240 ? 8.59 8.101 -4.127 1 94.91 240 THR A CA 1
ATOM 1863 C C . THR A 1 240 ? 9.744 7.106 -4.209 1 94.91 240 THR A C 1
ATOM 1865 O O . THR A 1 240 ? 10.575 7.035 -3.301 1 94.91 240 THR A O 1
ATOM 1868 N N . MET A 1 241 ? 9.778 6.394 -5.253 1 92.48 241 MET A N 1
ATOM 1869 C CA . MET A 1 241 ? 10.847 5.426 -5.479 1 92.48 241 MET A CA 1
ATOM 1870 C C . MET A 1 241 ? 12.199 6.123 -5.586 1 92.48 241 MET A C 1
ATOM 1872 O O . MET A 1 241 ? 13.18 5.677 -4.988 1 92.48 241 MET A O 1
ATOM 1876 N N . HIS A 1 242 ? 12.239 7.161 -6.327 1 93.42 242 HIS A N 1
ATOM 1877 C CA . HIS A 1 242 ? 13.476 7.919 -6.47 1 93.42 242 HIS A CA 1
ATOM 1878 C C . HIS A 1 242 ? 13.959 8.444 -5.122 1 93.42 242 HIS A C 1
ATOM 1880 O O . HIS A 1 242 ? 15.16 8.436 -4.842 1 93.42 242 HIS A O 1
ATOM 1886 N N . ASN A 1 243 ? 13.029 8.89 -4.338 1 93.88 243 ASN A N 1
ATOM 1887 C CA . ASN A 1 243 ? 13.389 9.367 -3.007 1 93.88 243 ASN A CA 1
ATOM 1888 C C . ASN A 1 243 ? 14.06 8.272 -2.183 1 93.88 243 ASN A C 1
ATOM 1890 O O . ASN A 1 243 ? 15.105 8.502 -1.571 1 93.88 243 ASN A O 1
ATOM 1894 N N . MET A 1 244 ? 13.509 7.103 -2.21 1 93.5 244 MET A N 1
ATOM 1895 C CA . MET A 1 244 ? 14.054 6.003 -1.42 1 93.5 244 MET A CA 1
ATOM 1896 C C . MET A 1 244 ? 15.406 5.557 -1.967 1 93.5 244 MET A C 1
ATOM 1898 O O . MET A 1 244 ? 16.341 5.312 -1.202 1 93.5 244 MET A O 1
ATOM 1902 N N . ILE A 1 245 ? 15.496 5.45 -3.266 1 92.37 245 ILE A N 1
ATOM 1903 C CA . ILE A 1 245 ? 16.749 5.04 -3.89 1 92.37 245 ILE A CA 1
ATOM 1904 C C . ILE A 1 245 ? 17.848 6.043 -3.549 1 92.37 245 ILE A C 1
ATOM 1906 O O . ILE A 1 245 ? 18.98 5.655 -3.249 1 92.37 245 ILE A O 1
ATOM 1910 N N . THR A 1 246 ? 17.49 7.312 -3.604 1 91.75 246 THR A N 1
ATOM 1911 C CA . THR A 1 246 ? 18.446 8.356 -3.254 1 91.75 246 THR A CA 1
ATOM 1912 C C . THR A 1 246 ? 18.954 8.168 -1.827 1 91.75 246 THR A C 1
ATOM 1914 O O . THR A 1 246 ? 20.157 8.261 -1.574 1 91.75 246 THR A O 1
ATOM 1917 N N . LEU A 1 247 ? 18.125 7.825 -0.938 1 91.4 247 LEU A N 1
ATOM 1918 C CA . LEU A 1 247 ? 18.514 7.637 0.456 1 91.4 247 LEU A CA 1
ATOM 1919 C C . LEU A 1 247 ? 19.422 6.421 0.608 1 91.4 247 LEU A C 1
ATOM 1921 O O . LEU A 1 247 ? 20.392 6.456 1.368 1 91.4 247 LEU A O 1
ATOM 1925 N N . LEU A 1 248 ? 19.084 5.421 -0.106 1 90.33 248 LEU A N 1
ATOM 1926 C CA . LEU A 1 248 ? 19.819 4.166 0.014 1 90.33 248 LEU A CA 1
ATOM 1927 C C . LEU A 1 248 ? 21.202 4.284 -0.618 1 90.33 248 LEU A C 1
ATOM 1929 O O . LEU A 1 248 ? 22.136 3.591 -0.209 1 90.33 248 LEU A O 1
ATOM 1933 N N . THR A 1 249 ? 21.362 5.15 -1.573 1 89.73 249 THR A N 1
ATOM 1934 C CA . THR A 1 249 ? 22.601 5.19 -2.341 1 89.73 249 THR A CA 1
ATOM 1935 C C . THR A 1 249 ? 23.469 6.368 -1.906 1 89.73 249 THR A C 1
ATOM 1937 O O . THR A 1 249 ? 24.587 6.537 -2.397 1 89.73 249 THR A O 1
ATOM 1940 N N . GLU A 1 250 ? 22.988 7.139 -1.027 1 83.98 250 GLU A N 1
ATOM 1941 C CA . GLU A 1 250 ? 23.673 8.365 -0.626 1 83.98 250 GLU A CA 1
ATOM 1942 C C . GLU A 1 250 ? 25.056 8.063 -0.054 1 83.98 250 GLU A C 1
ATOM 1944 O O . GLU A 1 250 ? 26.006 8.813 -0.285 1 83.98 250 GLU A O 1
ATOM 1949 N N . SER A 1 251 ? 25.252 7 0.739 1 77.03 251 SER A N 1
ATOM 1950 C CA . SER A 1 251 ? 26.519 6.683 1.39 1 77.03 251 SER A CA 1
ATOM 1951 C C . SER A 1 251 ? 27.463 5.957 0.438 1 77.03 251 SER A C 1
ATOM 1953 O O . SER A 1 251 ? 28.611 5.676 0.788 1 77.03 251 SER A O 1
ATOM 1955 N N . ASP A 1 252 ? 27.057 5.665 -0.797 1 78.44 252 ASP A N 1
ATOM 1956 C CA . ASP A 1 252 ? 27.828 4.954 -1.813 1 78.44 252 ASP A CA 1
ATOM 1957 C C . ASP A 1 252 ? 28.099 3.513 -1.388 1 78.44 252 ASP A C 1
ATOM 1959 O O . ASP A 1 252 ? 28.97 2.848 -1.952 1 78.44 252 ASP A O 1
ATOM 1963 N N . LYS A 1 253 ? 27.453 3.128 -0.431 1 81.97 253 LYS A N 1
ATOM 1964 C CA . LYS A 1 253 ? 27.632 1.749 0.015 1 81.97 253 LYS A CA 1
ATOM 1965 C C . LYS A 1 253 ? 26.638 0.816 -0.671 1 81.97 253 LYS A C 1
ATOM 1967 O O . LYS A 1 253 ? 26.705 -0.403 -0.502 1 81.97 253 LYS A O 1
ATOM 1972 N N . MET A 1 254 ? 25.806 1.388 -1.385 1 90.59 254 MET A N 1
ATOM 1973 C CA . MET A 1 254 ? 24.826 0.6 -2.126 1 90.59 254 MET A CA 1
ATOM 1974 C C . MET A 1 254 ? 24.646 1.143 -3.54 1 90.59 254 MET A C 1
ATOM 1976 O O . MET A 1 254 ? 24.466 2.348 -3.728 1 90.59 254 MET A O 1
ATOM 1980 N N . THR A 1 255 ? 24.764 0.254 -4.459 1 91.84 255 THR A N 1
ATOM 1981 C CA . THR A 1 255 ? 24.562 0.655 -5.847 1 91.84 255 THR A CA 1
ATOM 1982 C C . THR A 1 255 ? 23.076 0.815 -6.153 1 91.84 255 THR A C 1
ATOM 1984 O O . THR A 1 255 ? 22.226 0.331 -5.402 1 91.84 255 THR A O 1
ATOM 1987 N N . THR A 1 256 ? 22.775 1.487 -7.203 1 92.94 256 THR A N 1
ATOM 1988 C CA . THR A 1 256 ? 21.393 1.634 -7.646 1 92.94 256 THR A CA 1
ATOM 1989 C C . THR A 1 256 ? 20.749 0.27 -7.871 1 92.94 256 THR A C 1
ATOM 1991 O O . THR A 1 256 ? 19.595 0.053 -7.497 1 92.94 256 THR A O 1
ATOM 1994 N N . GLU A 1 257 ? 21.485 -0.662 -8.46 1 92.29 257 GLU A N 1
ATOM 1995 C CA . GLU A 1 257 ? 20.98 -2.009 -8.711 1 92.29 257 GLU A CA 1
ATOM 1996 C C . GLU A 1 257 ? 20.619 -2.714 -7.407 1 92.29 257 GLU A C 1
ATOM 1998 O O . GLU A 1 257 ? 19.531 -3.281 -7.283 1 92.29 257 GLU A O 1
ATOM 2003 N N . ASP A 1 258 ? 21.49 -2.616 -6.5 1 92.62 258 ASP A N 1
ATOM 2004 C CA . ASP A 1 258 ? 21.272 -3.292 -5.225 1 92.62 258 ASP A CA 1
ATOM 2005 C C . ASP A 1 258 ? 20.11 -2.662 -4.461 1 92.62 258 ASP A C 1
ATOM 2007 O O . ASP A 1 258 ? 19.347 -3.362 -3.792 1 92.62 258 ASP A O 1
ATOM 2011 N N . ALA A 1 259 ? 19.991 -1.346 -4.581 1 93.12 259 ALA A N 1
ATOM 2012 C CA . ALA A 1 259 ? 18.872 -0.652 -3.95 1 93.12 259 ALA A CA 1
ATOM 2013 C C . ALA A 1 259 ? 17.541 -1.108 -4.539 1 93.12 259 ALA A C 1
ATOM 2015 O O . ALA A 1 259 ? 16.585 -1.366 -3.803 1 93.12 259 ALA A O 1
ATOM 2016 N N . LEU A 1 260 ? 17.556 -1.24 -5.817 1 93.35 260 LEU A N 1
ATOM 2017 C CA . LEU A 1 260 ? 16.343 -1.668 -6.505 1 93.35 260 LEU A CA 1
ATOM 2018 C C . LEU A 1 260 ? 15.934 -3.07 -6.064 1 93.35 260 LEU A C 1
ATOM 2020 O O . LEU A 1 260 ? 14.757 -3.323 -5.8 1 93.35 260 LEU A O 1
ATOM 2024 N N . PHE A 1 261 ? 16.847 -3.961 -5.963 1 94.15 261 PHE A N 1
ATOM 2025 C CA . PHE A 1 261 ? 16.546 -5.324 -5.542 1 94.15 261 PHE A CA 1
ATOM 2026 C C . PHE A 1 261 ? 16.065 -5.35 -4.096 1 94.15 261 PHE A C 1
ATOM 2028 O O . PHE A 1 261 ? 15.103 -6.048 -3.769 1 94.15 261 PHE A O 1
ATOM 2035 N N . LEU A 1 262 ? 16.726 -4.584 -3.279 1 94.14 262 LEU A N 1
ATOM 2036 C CA . LEU A 1 262 ? 16.331 -4.544 -1.875 1 94.14 262 LEU A CA 1
ATOM 2037 C C . LEU A 1 262 ? 14.903 -4.03 -1.727 1 94.14 262 LEU A C 1
ATOM 2039 O O . LEU A 1 262 ? 14.104 -4.609 -0.988 1 94.14 262 LEU A O 1
ATOM 2043 N N . ILE A 1 263 ? 14.598 -2.953 -2.437 1 93.35 263 ILE A N 1
ATOM 2044 C CA . ILE A 1 263 ? 13.26 -2.373 -2.395 1 93.35 263 ILE A CA 1
ATOM 2045 C C . ILE A 1 263 ? 12.239 -3.397 -2.884 1 93.35 263 ILE A C 1
ATOM 2047 O O . ILE A 1 263 ? 11.193 -3.588 -2.259 1 93.35 263 ILE A O 1
ATOM 2051 N N . SER A 1 264 ? 12.519 -4.071 -3.9 1 93.18 264 SER A N 1
ATOM 2052 C CA . SER A 1 264 ? 11.615 -5.059 -4.481 1 93.18 264 SER A CA 1
ATOM 2053 C C . SER A 1 264 ? 11.359 -6.21 -3.514 1 93.18 264 SER A C 1
ATOM 2055 O O . SER A 1 264 ? 10.271 -6.789 -3.504 1 93.18 264 SER A O 1
ATOM 2057 N N . LEU A 1 265 ? 12.333 -6.506 -2.71 1 94.05 265 LEU A N 1
ATOM 2058 C CA . LEU A 1 265 ? 12.25 -7.656 -1.817 1 94.05 265 LEU A CA 1
ATOM 2059 C C . LEU A 1 265 ? 11.555 -7.283 -0.512 1 94.05 265 LEU A C 1
ATOM 2061 O O . LEU A 1 265 ? 10.894 -8.121 0.106 1 94.05 265 LEU A O 1
ATOM 2065 N N . GLN A 1 266 ? 11.691 -5.993 -0.126 1 93.22 266 GLN A N 1
ATOM 2066 C CA . GLN A 1 266 ? 11.363 -5.771 1.279 1 93.22 266 GLN A CA 1
ATOM 2067 C C . GLN A 1 266 ? 10.49 -4.532 1.451 1 93.22 266 GLN A C 1
ATOM 2069 O O . GLN A 1 266 ? 9.917 -4.313 2.52 1 93.22 266 GLN A O 1
ATOM 2074 N N . ALA A 1 267 ? 10.429 -3.74 0.513 1 92.33 267 ALA A N 1
ATOM 2075 C CA . ALA A 1 267 ? 9.704 -2.489 0.718 1 92.33 267 ALA A CA 1
ATOM 2076 C C . ALA A 1 267 ? 8.196 -2.717 0.679 1 92.33 267 ALA A C 1
ATOM 2078 O O . ALA A 1 267 ? 7.72 -3.659 0.042 1 92.33 267 ALA A O 1
ATOM 2079 N N . ASP A 1 268 ? 7.548 -1.916 1.34 1 91.1 268 ASP A N 1
ATOM 2080 C CA . ASP A 1 268 ? 6.09 -1.86 1.296 1 91.1 268 ASP A CA 1
ATOM 2081 C C . ASP A 1 268 ? 5.61 -0.594 0.591 1 91.1 268 ASP A C 1
ATOM 2083 O O . ASP A 1 268 ? 5.848 0.517 1.069 1 91.1 268 ASP A O 1
ATOM 2087 N N . PHE A 1 269 ? 4.967 -0.818 -0.469 1 91.56 269 PHE A N 1
ATOM 2088 C CA . PHE A 1 269 ? 4.368 0.294 -1.197 1 91.56 269 PHE A CA 1
ATOM 2089 C C . PHE A 1 269 ? 2.914 0.491 -0.784 1 91.56 269 PHE A C 1
ATOM 2091 O O . PHE A 1 269 ? 2.151 -0.474 -0.702 1 91.56 269 PHE A O 1
ATOM 2098 N N . GLN A 1 270 ? 2.613 1.73 -0.507 1 89.84 270 GLN A N 1
ATOM 2099 C CA . GLN A 1 270 ? 1.249 2.058 -0.106 1 89.84 270 GLN A CA 1
ATOM 2100 C C . GLN A 1 270 ? 0.774 3.345 -0.775 1 89.84 270 GLN A C 1
ATOM 2102 O O . GLN A 1 270 ? 1.571 4.251 -1.027 1 89.84 270 GLN A O 1
ATOM 2107 N N . VAL A 1 271 ? -0.452 3.382 -1.031 1 91.01 271 VAL A N 1
ATOM 2108 C CA . VAL A 1 271 ? -1.08 4.617 -1.488 1 91.01 271 VAL A CA 1
ATOM 2109 C C . VAL A 1 271 ? -1.786 5.301 -0.319 1 91.01 271 VAL A C 1
ATOM 2111 O O . VAL A 1 271 ? -2.628 4.694 0.346 1 91.01 271 VAL A O 1
ATOM 2114 N N . CYS A 1 272 ? -1.417 6.455 -0.094 1 92.6 272 CYS A N 1
ATOM 2115 C CA . CYS A 1 272 ? -1.955 7.19 1.045 1 92.6 272 CYS A CA 1
ATOM 2116 C C . CYS A 1 272 ? -3.275 7.863 0.686 1 92.6 272 CYS A C 1
ATOM 2118 O O . CYS A 1 272 ? -4.211 7.869 1.488 1 92.6 272 CYS A O 1
ATOM 2120 N N . LYS A 1 273 ? -3.282 8.353 -0.475 1 92.42 273 LYS A N 1
ATOM 2121 C CA . LYS A 1 273 ? -4.424 9.127 -0.951 1 92.42 273 LYS A CA 1
ATOM 2122 C C . LYS A 1 273 ? -4.676 8.88 -2.435 1 92.42 273 LYS A C 1
ATOM 2124 O O . LYS A 1 273 ? -3.755 8.966 -3.249 1 92.42 273 LYS A O 1
ATOM 2129 N N . LEU A 1 274 ? -5.928 8.607 -2.778 1 90.98 274 LEU A N 1
ATOM 2130 C CA . LEU A 1 274 ? -6.295 8.307 -4.158 1 90.98 274 LEU A CA 1
ATOM 2131 C C . LEU A 1 274 ? -7.317 9.311 -4.679 1 90.98 274 LEU A C 1
ATOM 2133 O O . LEU A 1 274 ? -7.79 9.19 -5.812 1 90.98 274 LEU A O 1
ATOM 2137 N N . CYS A 1 275 ? -7.678 10.226 -3.842 1 87.2 275 CYS A N 1
ATOM 2138 C CA . CYS A 1 275 ? -8.656 11.218 -4.274 1 87.2 275 CYS A CA 1
ATOM 2139 C C . CYS A 1 275 ? -7.968 12.421 -4.91 1 87.2 275 CYS A C 1
ATOM 2141 O O . CYS A 1 275 ? -6.79 12.674 -4.653 1 87.2 275 CYS A O 1
ATOM 2143 N N . LYS A 1 276 ? -8.677 13.105 -5.696 1 82.33 276 LYS A N 1
ATOM 2144 C CA . LYS A 1 276 ? -8.185 14.314 -6.352 1 82.33 276 LYS A CA 1
ATOM 2145 C C . LYS A 1 276 ? -7.997 15.446 -5.346 1 82.33 276 LYS A C 1
ATOM 2147 O O . LYS A 1 276 ? -8.6 15.436 -4.271 1 82.33 276 LYS A O 1
ATOM 2152 N N . PRO A 1 277 ? -7.168 16.395 -5.695 1 82.22 277 PRO A N 1
ATOM 2153 C CA . PRO A 1 277 ? -6.489 16.693 -6.958 1 82.22 277 PRO A CA 1
ATOM 2154 C C . PRO A 1 277 ? -5.138 15.992 -7.081 1 82.22 277 PRO A C 1
ATOM 2156 O O . PRO A 1 277 ? -4.528 16.002 -8.153 1 82.22 277 PRO A O 1
ATOM 2159 N N . ASN A 1 278 ? -4.603 15.466 -6.014 1 90.42 278 ASN A N 1
ATOM 2160 C CA . ASN A 1 278 ? -3.311 14.791 -6.073 1 90.42 278 ASN A CA 1
ATOM 2161 C C . ASN A 1 278 ? -3.371 13.408 -5.431 1 90.42 278 ASN A C 1
ATOM 2163 O O . ASN A 1 278 ? -4.231 13.148 -4.587 1 90.42 278 ASN A O 1
ATOM 2167 N N . ILE A 1 279 ? -2.416 12.673 -5.915 1 93.56 279 ILE A N 1
ATOM 2168 C CA . ILE A 1 279 ? -2.213 11.34 -5.358 1 93.56 279 ILE A CA 1
ATOM 2169 C C . ILE A 1 279 ? -0.936 11.32 -4.521 1 93.56 279 ILE A C 1
ATOM 2171 O O . ILE A 1 279 ? 0.079 11.9 -4.912 1 93.56 279 ILE A O 1
ATOM 2175 N N . THR A 1 280 ? -1.038 10.749 -3.354 1 95.56 280 THR A N 1
ATOM 2176 C CA . THR A 1 280 ? 0.145 10.594 -2.514 1 95.56 280 THR A CA 1
ATOM 2177 C C . THR A 1 280 ? 0.455 9.118 -2.284 1 95.56 280 THR A C 1
ATOM 2179 O O . THR A 1 280 ? -0.435 8.338 -1.938 1 95.56 280 THR A O 1
ATOM 2182 N N . THR A 1 281 ? 1.723 8.75 -2.542 1 95.01 281 THR A N 1
ATOM 2183 C CA . THR A 1 281 ? 2.167 7.38 -2.309 1 95.01 281 THR A CA 1
ATOM 2184 C C . THR A 1 281 ? 3.335 7.35 -1.327 1 95.01 281 THR A C 1
ATOM 2186 O O . THR A 1 281 ? 3.936 8.387 -1.038 1 95.01 281 THR A O 1
ATOM 2189 N N . SER A 1 282 ? 3.532 6.19 -0.761 1 95.38 282 SER A N 1
ATOM 2190 C CA . SER A 1 282 ? 4.634 6.018 0.179 1 95.38 282 SER A CA 1
ATOM 2191 C C . SER A 1 282 ? 5.314 4.666 -0.007 1 95.38 282 SER A C 1
ATOM 2193 O O . SER A 1 282 ? 4.696 3.715 -0.49 1 95.38 282 SER A O 1
ATOM 2195 N N . ILE A 1 283 ? 6.543 4.62 0.298 1 94.71 283 ILE A N 1
ATOM 2196 C CA . ILE A 1 283 ? 7.336 3.396 0.343 1 94.71 283 ILE A CA 1
ATOM 2197 C C . ILE A 1 283 ? 8.048 3.292 1.69 1 94.71 283 ILE A C 1
ATOM 2199 O O . ILE A 1 283 ? 8.608 4.275 2.181 1 94.71 283 ILE A O 1
ATOM 2203 N N . LYS A 1 284 ? 7.982 2.159 2.283 1 94.99 284 LYS A N 1
ATOM 2204 C CA . LYS A 1 284 ? 8.493 1.935 3.632 1 94.99 284 LYS A CA 1
ATOM 2205 C C . LYS A 1 284 ? 9.552 0.836 3.644 1 94.99 284 LYS A C 1
ATOM 2207 O O . LYS A 1 284 ? 9.37 -0.215 3.027 1 94.99 284 LYS A O 1
ATOM 2212 N N . LEU A 1 285 ? 10.691 1.05 4.337 1 94.04 285 LEU A N 1
ATOM 2213 C CA . LEU A 1 285 ? 11.753 0.078 4.571 1 94.04 285 LEU A CA 1
ATOM 2214 C C . LEU A 1 285 ? 12.216 0.118 6.024 1 94.04 285 LEU A C 1
ATOM 2216 O O . LEU A 1 285 ? 12.35 1.195 6.608 1 94.04 285 LEU A O 1
ATOM 2220 N N . PRO A 1 286 ? 12.463 -1.046 6.596 1 92.77 286 PRO A N 1
ATOM 2221 C CA . PRO A 1 286 ? 13.065 -1.015 7.931 1 92.77 286 PRO A CA 1
ATOM 2222 C C . PRO A 1 286 ? 14.414 -0.301 7.953 1 92.77 286 PRO A C 1
ATOM 2224 O O . PRO A 1 286 ? 15.202 -0.431 7.013 1 92.77 286 PRO A O 1
ATOM 2227 N N . LEU A 1 287 ? 14.638 0.382 9.023 1 92.2 287 LEU A N 1
ATOM 2228 C CA . LEU A 1 287 ? 15.881 1.132 9.165 1 92.2 287 LEU A CA 1
ATOM 2229 C C . LEU A 1 287 ? 17.079 0.191 9.235 1 92.2 287 LEU A C 1
ATOM 2231 O O . LEU A 1 287 ? 18.214 0.603 8.984 1 92.2 287 LEU A O 1
ATOM 2235 N N . ASP A 1 288 ? 16.833 -1.043 9.478 1 87.75 288 ASP A N 1
ATOM 2236 C CA . ASP A 1 288 ? 17.886 -2.045 9.606 1 87.75 288 ASP A CA 1
ATOM 2237 C C . ASP A 1 288 ? 18.621 -2.241 8.282 1 87.75 288 ASP A C 1
ATOM 2239 O O . ASP A 1 288 ? 19.75 -2.735 8.259 1 87.75 288 ASP A O 1
ATOM 2243 N N . TYR A 1 289 ? 18.024 -1.876 7.257 1 88.96 289 TYR A N 1
ATOM 2244 C CA . TYR A 1 289 ? 18.616 -2.134 5.949 1 88.96 289 TYR A CA 1
ATOM 2245 C C . TYR A 1 289 ? 19.452 -0.946 5.485 1 88.96 289 TYR A C 1
ATOM 2247 O O . TYR A 1 289 ? 20.001 -0.959 4.381 1 88.96 289 TYR A O 1
ATOM 2255 N N . PHE A 1 290 ? 19.454 0.025 6.324 1 86.6 290 PHE A N 1
ATOM 2256 C CA . PHE A 1 290 ? 20.298 1.176 6.027 1 86.6 290 PHE A CA 1
ATOM 2257 C C . PHE A 1 290 ? 21.664 1.031 6.688 1 86.6 290 PHE A C 1
ATOM 2259 O O . PHE A 1 290 ? 21.757 0.917 7.912 1 86.6 290 PHE A O 1
ATOM 2266 N N . PRO A 1 291 ? 22.637 0.968 5.865 1 76.34 291 PRO A N 1
ATOM 2267 C CA . PRO A 1 291 ? 23.966 0.843 6.466 1 76.34 291 PRO A CA 1
ATOM 2268 C C . PRO A 1 291 ? 24.279 1.97 7.448 1 76.34 291 PRO A C 1
ATOM 2270 O O . PRO A 1 291 ? 24.888 1.732 8.494 1 76.34 291 PRO A O 1
ATOM 2273 N N . GLU A 1 292 ? 23.949 3.143 7.054 1 78.44 292 GLU A N 1
ATOM 2274 C CA . GLU A 1 292 ? 24.028 4.323 7.91 1 78.44 292 GLU A CA 1
ATOM 2275 C C . GLU A 1 292 ? 22.719 5.108 7.888 1 78.44 292 GLU A C 1
ATOM 2277 O O . GLU A 1 292 ? 22.044 5.172 6.858 1 78.44 292 GLU A O 1
ATOM 2282 N N . MET A 1 293 ? 22.366 5.47 9.099 1 72.51 293 MET A N 1
ATOM 2283 C CA . MET A 1 293 ? 21.132 6.248 9.168 1 72.51 293 MET A CA 1
ATOM 2284 C C . MET A 1 293 ? 21.164 7.407 8.176 1 72.51 293 MET A C 1
ATOM 2286 O O . MET A 1 293 ? 22.083 8.227 8.203 1 72.51 293 MET A O 1
ATOM 2290 N N . PRO A 1 294 ? 20.135 7.2 7.378 1 64.88 294 PRO A N 1
ATOM 2291 C CA . PRO A 1 294 ? 20.147 8.276 6.385 1 64.88 294 PRO A CA 1
ATOM 2292 C C . PRO A 1 294 ? 19.823 9.64 6.99 1 64.88 294 PRO A C 1
ATOM 2294 O O . PRO A 1 294 ? 19.059 9.726 7.954 1 64.88 294 PRO A O 1
ATOM 2297 N N . PHE A 1 295 ? 20.472 10.627 6.521 1 63.53 295 PHE A N 1
ATOM 2298 C CA . PHE A 1 295 ? 20.475 12.075 6.691 1 63.53 295 PHE A CA 1
ATOM 2299 C C . PHE A 1 295 ? 20.368 12.448 8.164 1 63.53 295 PHE A C 1
ATOM 2301 O O . PHE A 1 295 ? 20.234 13.626 8.504 1 63.53 295 PHE A O 1
ATOM 2308 N N . LEU A 1 296 ? 20.195 11.229 9.057 1 62.5 296 LEU A N 1
ATOM 2309 C CA . LEU A 1 296 ? 20.237 11.591 10.469 1 62.5 296 LEU A CA 1
ATOM 2310 C C . LEU A 1 296 ? 21.652 11.461 11.022 1 62.5 296 LEU A C 1
ATOM 2312 O O . LEU A 1 296 ? 22.416 10.596 10.587 1 62.5 296 LEU A O 1
ATOM 2316 N N . MET B 1 1 ? -3.196 -43.204 -4.481 1 47.1 1 MET B N 1
ATOM 2317 C CA . MET B 1 1 ? -2.242 -42.61 -5.413 1 47.1 1 MET B CA 1
ATOM 2318 C C . MET B 1 1 ? -1.814 -41.224 -4.944 1 47.1 1 MET B C 1
ATOM 2320 O O . MET B 1 1 ? -2.64 -40.441 -4.472 1 47.1 1 MET B O 1
ATOM 2324 N N . LYS B 1 2 ? -0.447 -40.821 -4.594 1 73.12 2 LYS B N 1
ATOM 2325 C CA . LYS B 1 2 ? 0.056 -39.679 -3.838 1 73.12 2 LYS B CA 1
ATOM 2326 C C . LYS B 1 2 ? -0.17 -38.374 -4.597 1 73.12 2 LYS B C 1
ATOM 2328 O O . LYS B 1 2 ? 0.127 -38.285 -5.79 1 73.12 2 LYS B O 1
ATOM 2333 N N . ASN B 1 3 ? -1.095 -37.701 -4.366 1 90.18 3 ASN B N 1
ATOM 2334 C CA . ASN B 1 3 ? -1.38 -36.378 -4.911 1 90.18 3 ASN B CA 1
ATOM 2335 C C . ASN B 1 3 ? -0.124 -35.514 -4.974 1 90.18 3 ASN B C 1
ATOM 2337 O O . ASN B 1 3 ? 0.03 -34.577 -4.19 1 90.18 3 ASN B O 1
ATOM 2341 N N . PHE B 1 4 ? 0.804 -36.063 -5.867 1 90.05 4 PHE B N 1
ATOM 2342 C CA . PHE B 1 4 ? 2.11 -35.429 -6.007 1 90.05 4 PHE B CA 1
ATOM 2343 C C . PHE B 1 4 ? 2.421 -35.151 -7.473 1 90.05 4 PHE B C 1
ATOM 2345 O O . PHE B 1 4 ? 2.259 -36.027 -8.325 1 90.05 4 PHE B O 1
ATOM 2352 N N . VAL B 1 5 ? 2.784 -33.98 -7.767 1 90.1 5 VAL B N 1
ATOM 2353 C CA . VAL B 1 5 ? 3.17 -33.572 -9.114 1 90.1 5 VAL B CA 1
ATOM 2354 C C . VAL B 1 5 ? 4.638 -33.15 -9.125 1 90.1 5 VAL B C 1
ATOM 2356 O O . VAL B 1 5 ? 5.03 -32.227 -8.406 1 90.1 5 VAL B O 1
ATOM 2359 N N . THR B 1 6 ? 5.457 -33.731 -9.955 1 86.97 6 THR B N 1
ATOM 2360 C CA . THR B 1 6 ? 6.884 -33.433 -10.018 1 86.97 6 THR B CA 1
ATOM 2361 C C . THR B 1 6 ? 7.144 -32.217 -10.903 1 86.97 6 THR B C 1
ATOM 2363 O O . THR B 1 6 ? 6.279 -31.815 -11.684 1 86.97 6 THR B O 1
ATOM 2366 N N . SER B 1 7 ? 8.371 -31.719 -10.801 1 85.02 7 SER B N 1
ATOM 2367 C CA . SER B 1 7 ? 8.751 -30.541 -11.574 1 85.02 7 SER B CA 1
ATOM 2368 C C . SER B 1 7 ? 8.924 -30.879 -13.05 1 85.02 7 SER B C 1
ATOM 2370 O O . SER B 1 7 ? 9.004 -29.983 -13.893 1 85.02 7 SER B O 1
ATOM 2372 N N . GLU B 1 8 ? 8.919 -32.1 -13.39 1 84.82 8 GLU B N 1
ATOM 2373 C CA . GLU B 1 8 ? 9.03 -32.532 -14.78 1 84.82 8 GLU B CA 1
ATOM 2374 C C . GLU B 1 8 ? 7.764 -32.199 -15.564 1 84.82 8 GLU B C 1
ATOM 2376 O O . GLU B 1 8 ? 7.771 -32.205 -16.796 1 84.82 8 GLU B O 1
ATOM 2381 N N . ARG B 1 9 ? 6.783 -31.983 -14.867 1 84.06 9 ARG B N 1
ATOM 2382 C CA . ARG B 1 9 ? 5.52 -31.604 -15.492 1 84.06 9 ARG B CA 1
ATOM 2383 C C . ARG B 1 9 ? 5.428 -30.092 -15.666 1 84.06 9 ARG B C 1
ATOM 2385 O O . ARG B 1 9 ? 4.335 -29.522 -15.628 1 84.06 9 ARG B O 1
ATOM 2392 N N . SER B 1 10 ? 6.554 -29.475 -15.849 1 85.31 10 SER B N 1
ATOM 2393 C CA . SER B 1 10 ? 6.611 -28.035 -16.078 1 85.31 10 SER B CA 1
ATOM 2394 C C . SER B 1 10 ? 6.2 -27.686 -17.505 1 85.31 10 SER B C 1
ATOM 2396 O O . SER B 1 10 ? 6.557 -28.392 -18.45 1 85.31 10 SER B O 1
ATOM 2398 N N . ILE B 1 11 ? 5.443 -26.671 -17.602 1 83.16 11 ILE B N 1
ATOM 2399 C CA . ILE B 1 11 ? 4.93 -26.177 -18.876 1 83.16 11 ILE B CA 1
ATOM 2400 C C . ILE B 1 11 ? 5.321 -24.712 -19.057 1 83.16 11 ILE B C 1
ATOM 2402 O O . ILE B 1 11 ? 5.302 -23.936 -18.099 1 83.16 11 ILE B O 1
ATOM 2406 N N . PHE B 1 12 ? 5.565 -24.316 -20.246 1 80.55 12 PHE B N 1
ATOM 2407 C CA . PHE B 1 12 ? 6.001 -22.954 -20.529 1 80.55 12 PHE B CA 1
ATOM 2408 C C . PHE B 1 12 ? 4.884 -22.154 -21.189 1 80.55 12 PHE B C 1
ATOM 2410 O O . PHE B 1 12 ? 4.943 -20.924 -21.243 1 80.55 12 PHE B O 1
ATOM 2417 N N . GLU B 1 13 ? 3.848 -22.935 -21.657 1 77.24 13 GLU B N 1
ATOM 2418 C CA . GLU B 1 13 ? 2.638 -22.316 -22.191 1 77.24 13 GLU B CA 1
ATOM 2419 C C . GLU B 1 13 ? 1.385 -22.97 -21.617 1 77.24 13 GLU B C 1
ATOM 2421 O O . GLU B 1 13 ? 1.042 -24.096 -21.985 1 77.24 13 GLU B O 1
ATOM 2426 N N . MET B 1 14 ? 0.729 -22.459 -20.696 1 72.72 14 MET B N 1
ATOM 2427 C CA . MET B 1 14 ? -0.319 -23.039 -19.861 1 72.72 14 MET B CA 1
ATOM 2428 C C . MET B 1 14 ? -1.514 -23.468 -20.707 1 72.72 14 MET B C 1
ATOM 2430 O O . MET B 1 14 ? -2.136 -24.496 -20.434 1 72.72 14 MET B O 1
ATOM 2434 N N . GLU B 1 15 ? -2.022 -22.714 -21.57 1 66.36 15 GLU B N 1
ATOM 2435 C CA . GLU B 1 15 ? -3.368 -22.9 -22.103 1 66.36 15 GLU B CA 1
ATOM 2436 C C . GLU B 1 15 ? -3.351 -23.766 -23.359 1 66.36 15 GLU B C 1
ATOM 2438 O O . GLU B 1 15 ? -4.404 -24.073 -23.922 1 66.36 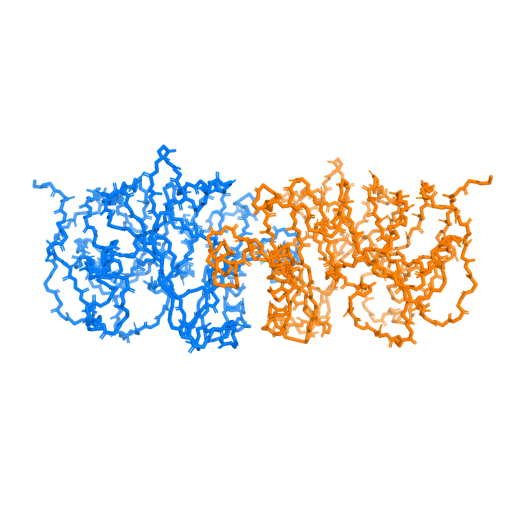15 GLU B O 1
ATOM 2443 N N . LYS B 1 16 ? -2.261 -24.203 -23.633 1 64.56 16 LYS B N 1
ATOM 2444 C CA . LYS B 1 16 ? -2.265 -25.105 -24.781 1 64.56 16 LYS B CA 1
ATOM 2445 C C . LYS B 1 16 ? -2.48 -26.551 -24.343 1 64.56 16 LYS B C 1
ATOM 2447 O O . LYS B 1 16 ? -1.714 -27.082 -23.536 1 64.56 16 LYS B O 1
ATOM 2452 N N . SER B 1 17 ? -3.658 -27.062 -24.69 1 60.66 17 SER B N 1
ATOM 2453 C CA . SER B 1 17 ? -4.233 -28.388 -24.486 1 60.66 17 SER B CA 1
ATOM 2454 C C . SER B 1 17 ? -3.228 -29.331 -23.832 1 60.66 17 SER B C 1
ATOM 2456 O O . SER B 1 17 ? -2.446 -29.988 -24.522 1 60.66 17 SER B O 1
ATOM 2458 N N . THR B 1 18 ? -2.908 -28.946 -22.595 1 69.12 18 THR B N 1
ATOM 2459 C CA . THR B 1 18 ? -1.965 -29.842 -21.934 1 69.12 18 THR B CA 1
ATOM 2460 C C . THR B 1 18 ? -2.704 -30.912 -21.136 1 69.12 18 THR B C 1
ATOM 2462 O O . THR B 1 18 ? -3.768 -30.649 -20.571 1 69.12 18 THR B O 1
ATOM 2465 N N . GLU B 1 19 ? -2.396 -32.205 -21.333 1 86.01 19 GLU B N 1
ATOM 2466 C CA . GLU B 1 19 ? -2.846 -33.291 -20.467 1 86.01 19 GLU B CA 1
ATOM 2467 C C . GLU B 1 19 ? -2.605 -32.96 -18.997 1 86.01 19 GLU B C 1
ATOM 2469 O O . GLU B 1 19 ? -1.527 -32.488 -18.63 1 86.01 19 GLU B O 1
ATOM 2474 N N . PRO B 1 20 ? -3.664 -33.165 -18.215 1 92.41 20 PRO B N 1
ATOM 2475 C CA . PRO B 1 20 ? -3.451 -32.893 -16.791 1 92.41 20 PRO B CA 1
ATOM 2476 C C . PRO B 1 20 ? -2.267 -33.665 -16.214 1 92.41 20 PRO B C 1
ATOM 2478 O O . PRO B 1 20 ? -2.035 -34.818 -16.588 1 92.41 20 PRO B O 1
ATOM 2481 N N . ALA B 1 21 ? -1.558 -33.055 -15.395 1 93.44 21 ALA B N 1
ATOM 2482 C CA . ALA B 1 21 ? -0.451 -33.718 -14.71 1 93.44 21 ALA B CA 1
ATOM 2483 C C . ALA B 1 21 ? -0.965 -34.716 -13.676 1 93.44 21 ALA B C 1
ATOM 2485 O O . ALA B 1 21 ? -0.299 -35.712 -13.381 1 93.44 21 ALA B O 1
ATOM 2486 N N . ILE B 1 22 ? -2.167 -34.38 -13.103 1 95.25 22 ILE B N 1
ATOM 2487 C CA . ILE B 1 22 ? -2.812 -35.246 -12.122 1 95.25 22 ILE B CA 1
ATOM 2488 C C . ILE B 1 22 ? -4.301 -34.916 -12.042 1 95.25 22 ILE B C 1
ATOM 2490 O O . ILE B 1 22 ? -4.718 -33.809 -12.391 1 95.25 22 ILE B O 1
ATOM 2494 N N . ARG B 1 23 ? -5.086 -35.875 -11.654 1 96.54 23 ARG B N 1
ATOM 2495 C CA . ARG B 1 23 ? -6.506 -35.715 -11.358 1 96.54 23 ARG B CA 1
ATOM 2496 C C . ARG B 1 23 ? -6.792 -35.982 -9.885 1 96.54 23 ARG B C 1
ATOM 2498 O O . ARG B 1 23 ? -6.318 -36.973 -9.325 1 96.54 23 ARG B O 1
ATOM 2505 N N . VAL B 1 24 ? -7.474 -35.089 -9.321 1 97.82 24 VAL B N 1
ATOM 2506 C CA . VAL B 1 24 ? -7.734 -35.24 -7.893 1 97.82 24 VAL B CA 1
ATOM 2507 C C . VAL B 1 24 ? -9.206 -34.955 -7.603 1 97.82 24 VAL B C 1
ATOM 2509 O O . VAL B 1 24 ? -9.906 -34.368 -8.432 1 97.82 24 VAL B O 1
ATOM 2512 N N . LYS B 1 25 ? -9.674 -35.339 -6.389 1 97.79 25 LYS B N 1
ATOM 2513 C CA . LYS B 1 25 ? -11.044 -35.09 -5.95 1 97.79 25 LYS B CA 1
ATOM 2514 C C . LYS B 1 25 ? -11.144 -33.779 -5.175 1 97.79 25 LYS B C 1
ATOM 2516 O O . LYS B 1 25 ? -10.132 -33.247 -4.713 1 97.79 25 LYS B O 1
ATOM 2521 N N . ASP B 1 26 ? -12.371 -33.347 -5.034 1 97.18 26 ASP B N 1
ATOM 2522 C CA . ASP B 1 26 ? -12.647 -32.187 -4.191 1 97.18 26 ASP B CA 1
ATOM 2523 C C . ASP B 1 26 ? -12.152 -32.415 -2.764 1 97.18 26 ASP B C 1
ATOM 2525 O O . ASP B 1 26 ? -12.376 -33.48 -2.186 1 97.18 26 ASP B O 1
ATOM 2529 N N . GLY B 1 27 ? -11.468 -31.416 -2.295 1 97.36 27 GLY B N 1
ATOM 2530 C CA . GLY B 1 27 ? -10.979 -31.517 -0.929 1 97.36 27 GLY B CA 1
ATOM 2531 C C . GLY B 1 27 ? -9.588 -32.117 -0.837 1 97.36 27 GLY B C 1
ATOM 2532 O O . GLY B 1 27 ? -8.991 -32.149 0.241 1 97.36 27 GLY B O 1
ATOM 2533 N N . SER B 1 28 ? -8.974 -32.466 -1.937 1 97.71 28 SER B N 1
ATOM 2534 C CA . SER B 1 28 ? -7.678 -33.138 -1.936 1 97.71 28 SER B CA 1
ATOM 2535 C C . SER B 1 28 ? -6.56 -32.181 -1.536 1 97.71 28 SER B C 1
ATOM 2537 O O . SER B 1 28 ? -6.645 -30.978 -1.788 1 97.71 28 SER B O 1
ATOM 2539 N N . VAL B 1 29 ? -5.585 -32.716 -0.9 1 98.16 29 VAL B N 1
ATOM 2540 C CA . VAL B 1 29 ? -4.308 -32.049 -0.668 1 98.16 29 VAL B CA 1
ATOM 2541 C C . VAL B 1 29 ? -3.282 -32.527 -1.694 1 98.16 29 VAL B C 1
ATOM 2543 O O . VAL B 1 29 ? -3.085 -33.731 -1.87 1 98.16 29 VAL B O 1
ATOM 2546 N N . VAL B 1 30 ? -2.625 -31.604 -2.423 1 98.02 30 VAL B N 1
ATOM 2547 C CA . VAL B 1 30 ? -1.688 -31.928 -3.494 1 98.02 30 VAL B CA 1
ATOM 2548 C C . VAL B 1 30 ? -0.327 -31.304 -3.196 1 98.02 30 VAL B C 1
ATOM 2550 O O . VAL B 1 30 ? -0.247 -30.164 -2.732 1 98.02 30 VAL B O 1
ATOM 2553 N N . LYS B 1 31 ? 0.723 -32.032 -3.39 1 97.76 31 LYS B N 1
ATOM 2554 C CA . LYS B 1 31 ? 2.095 -31.535 -3.346 1 97.76 31 LYS B CA 1
ATOM 2555 C C . LYS B 1 31 ? 2.65 -31.328 -4.753 1 97.76 31 LYS B C 1
ATOM 2557 O O . LYS B 1 31 ? 2.56 -32.22 -5.598 1 97.76 31 LYS B O 1
ATOM 2562 N N . ILE B 1 32 ? 3.205 -30.181 -4.981 1 97.2 32 ILE B N 1
ATOM 2563 C CA . ILE B 1 32 ? 3.647 -29.795 -6.317 1 97.2 32 ILE B CA 1
ATOM 2564 C C . ILE B 1 32 ? 5.077 -29.264 -6.254 1 97.2 32 ILE B C 1
ATOM 2566 O O . ILE B 1 32 ? 5.371 -28.343 -5.487 1 97.2 32 ILE B O 1
ATOM 2570 N N . LYS B 1 33 ? 5.953 -29.788 -7.041 1 96.5 33 LYS B N 1
ATOM 2571 C CA . LYS B 1 33 ? 7.291 -29.224 -7.191 1 96.5 33 LYS B CA 1
ATOM 2572 C C . LYS B 1 33 ? 7.353 -28.263 -8.375 1 96.5 33 LYS B C 1
ATOM 2574 O O . LYS B 1 33 ? 6.876 -28.581 -9.466 1 96.5 33 LYS B O 1
ATOM 2579 N N . THR B 1 34 ? 7.858 -27.162 -8.158 1 95.22 34 THR B N 1
ATOM 2580 C CA . THR B 1 34 ? 7.99 -26.14 -9.19 1 95.22 34 THR B CA 1
ATOM 2581 C C . THR B 1 34 ? 9.459 -25.804 -9.434 1 95.22 34 THR B C 1
ATOM 2583 O O . THR B 1 34 ? 10.275 -25.859 -8.512 1 95.22 34 THR B O 1
ATOM 2586 N N . LYS B 1 35 ? 9.788 -25.475 -10.622 1 93.39 35 LYS B N 1
ATOM 2587 C CA . LYS B 1 35 ? 11.098 -24.942 -10.985 1 93.39 35 LYS B CA 1
ATOM 2588 C C . LYS B 1 35 ? 11.172 -23.44 -10.722 1 93.39 35 LYS B C 1
ATOM 2590 O O . LYS B 1 35 ? 10.144 -22.785 -10.539 1 93.39 35 LYS B O 1
ATOM 2595 N N . ASP B 1 36 ? 12.396 -22.984 -10.65 1 89.95 36 ASP B N 1
ATOM 2596 C CA . ASP B 1 36 ? 12.518 -21.535 -10.528 1 89.95 36 ASP B CA 1
ATOM 2597 C C . ASP B 1 36 ? 12.178 -20.842 -11.846 1 89.95 36 ASP B C 1
ATOM 2599 O O . ASP B 1 36 ? 12.114 -21.488 -12.894 1 89.95 36 ASP B O 1
ATOM 2603 N N . HIS B 1 37 ? 12.052 -19.585 -11.761 1 88.79 37 HIS B N 1
ATOM 2604 C CA . HIS B 1 37 ? 11.634 -18.752 -12.883 1 88.79 37 HIS B CA 1
ATOM 2605 C C . HIS B 1 37 ? 12.567 -18.928 -14.077 1 88.79 37 HIS B C 1
ATOM 2607 O O . HIS B 1 37 ? 12.144 -18.785 -15.226 1 88.79 37 HIS B O 1
ATOM 2613 N N . PHE B 1 38 ? 13.793 -19.252 -13.867 1 86.7 38 PHE B N 1
ATOM 2614 C CA . PHE B 1 38 ? 14.815 -19.291 -14.906 1 86.7 38 PHE B CA 1
ATOM 2615 C C . PHE B 1 38 ? 15.039 -20.718 -15.392 1 86.7 38 PHE B C 1
ATOM 2617 O O . PHE B 1 38 ? 15.869 -20.957 -16.272 1 86.7 38 PHE B O 1
ATOM 2624 N N . ASN B 1 39 ? 14.345 -21.583 -14.869 1 86.85 39 ASN B N 1
ATOM 2625 C CA . ASN B 1 39 ? 14.463 -22.991 -15.233 1 86.85 39 ASN B CA 1
ATOM 2626 C C . ASN B 1 39 ? 15.888 -23.502 -15.042 1 86.85 39 ASN B C 1
ATOM 2628 O O . ASN B 1 39 ? 16.408 -24.235 -15.885 1 86.85 39 ASN B O 1
ATOM 2632 N N . GLY B 1 40 ? 16.499 -22.921 -14.043 1 81.95 40 GLY B N 1
ATOM 2633 C CA . GLY B 1 40 ? 17.836 -23.378 -13.697 1 81.95 40 GLY B CA 1
ATOM 2634 C C . GLY B 1 40 ? 18.916 -22.789 -14.585 1 81.95 40 GLY B C 1
ATOM 2635 O O . GLY B 1 40 ? 20.083 -23.173 -14.491 1 81.95 40 GLY B O 1
ATOM 2636 N N . GLN B 1 41 ? 18.568 -21.862 -15.427 1 81.65 41 GLN B N 1
ATOM 2637 C CA . GLN B 1 41 ? 19.527 -21.289 -16.366 1 81.65 41 GLN B CA 1
ATOM 2638 C C . GLN B 1 41 ? 20.508 -20.362 -15.653 1 81.65 41 GLN B C 1
ATOM 2640 O O . GLN B 1 41 ? 21.632 -20.164 -16.117 1 81.65 41 GLN B O 1
ATOM 2645 N N . ILE B 1 42 ? 20.082 -19.699 -14.581 1 76.03 42 ILE B N 1
ATOM 2646 C CA . ILE B 1 42 ? 20.94 -18.776 -13.847 1 76.03 42 ILE B CA 1
ATOM 2647 C C . ILE B 1 42 ? 21.553 -19.487 -12.643 1 76.03 42 ILE B C 1
ATOM 2649 O O . ILE B 1 42 ? 20.842 -20.122 -11.861 1 76.03 42 ILE B O 1
ATOM 2653 N N . HIS B 1 43 ? 22.933 -19.448 -12.642 1 68.48 43 HIS B N 1
ATOM 2654 C CA . HIS B 1 43 ? 23.665 -20.011 -11.513 1 68.48 43 HIS B CA 1
ATOM 2655 C C . HIS B 1 43 ? 24.899 -19.178 -11.186 1 68.48 43 HIS B C 1
ATOM 2657 O O . HIS B 1 43 ? 25.262 -18.275 -11.943 1 68.48 43 HIS B O 1
ATOM 2663 N N . ALA B 1 44 ? 25.343 -19.316 -9.889 1 60.69 44 ALA B N 1
ATOM 2664 C CA . ALA B 1 44 ? 26.386 -18.465 -9.323 1 60.69 44 ALA B CA 1
ATOM 2665 C C . ALA B 1 44 ? 27.499 -18.213 -10.336 1 60.69 44 ALA B C 1
ATOM 2667 O O . ALA B 1 44 ? 28.081 -17.126 -10.371 1 60.69 44 ALA B O 1
ATOM 2668 N N . LYS B 1 45 ? 27.807 -19.122 -11.121 1 54.74 45 LYS B N 1
ATOM 2669 C CA . LYS B 1 45 ? 28.967 -19.012 -12 1 54.74 45 LYS B CA 1
ATOM 2670 C C . LYS B 1 45 ? 28.595 -18.343 -13.32 1 54.74 45 LYS B C 1
ATOM 2672 O O . LYS B 1 45 ? 29.472 -17.936 -14.085 1 54.74 45 LYS B O 1
ATOM 2677 N N . GLN B 1 46 ? 27.357 -18.331 -13.662 1 56.46 46 GLN B N 1
ATOM 2678 C CA . GLN B 1 46 ? 26.93 -17.769 -14.939 1 56.46 46 GLN B CA 1
ATOM 2679 C C . GLN B 1 46 ? 25.753 -16.816 -14.754 1 56.46 46 GLN B C 1
ATOM 2681 O O . GLN B 1 46 ? 24.594 -17.234 -14.804 1 56.46 46 GLN B O 1
ATOM 2686 N N . LEU B 1 47 ? 26.044 -15.555 -14.361 1 58.62 47 LEU B N 1
ATOM 2687 C CA . LEU B 1 47 ? 25.041 -14.514 -14.162 1 58.62 47 LEU B CA 1
ATOM 2688 C C . LEU B 1 47 ? 24.833 -13.708 -15.439 1 58.62 47 LEU B C 1
ATOM 2690 O O . LEU B 1 47 ? 23.978 -12.821 -15.486 1 58.62 47 LEU B O 1
ATOM 2694 N N . HIS B 1 48 ? 25.547 -14.186 -16.574 1 58.28 48 HIS B N 1
ATOM 2695 C CA . HIS B 1 48 ? 25.507 -13.301 -17.732 1 58.28 48 HIS B CA 1
ATOM 2696 C C . HIS B 1 48 ? 24.293 -13.593 -18.607 1 58.28 48 HIS B C 1
ATOM 2698 O O . HIS B 1 48 ? 23.984 -14.755 -18.88 1 58.28 48 HIS B O 1
ATOM 2704 N N . TYR B 1 49 ? 23.389 -12.595 -18.828 1 59.87 49 TYR B N 1
ATOM 2705 C CA . TYR B 1 49 ? 22.116 -12.534 -19.538 1 59.87 49 TYR B CA 1
ATOM 2706 C C . TYR B 1 49 ? 22.263 -13.042 -20.967 1 59.87 49 TYR B C 1
ATOM 2708 O O . TYR B 1 49 ? 21.332 -13.629 -21.523 1 59.87 49 TYR B O 1
ATOM 2716 N N . GLY B 1 50 ? 23.425 -12.835 -21.56 1 56.67 50 GLY B N 1
ATOM 2717 C CA . GLY B 1 50 ? 23.519 -13.057 -22.994 1 56.67 50 GLY B CA 1
ATOM 2718 C C . GLY B 1 50 ? 23.258 -14.497 -23.394 1 56.67 50 GLY B C 1
ATOM 2719 O O . GLY B 1 50 ? 23.003 -14.785 -24.565 1 56.67 50 GLY B O 1
ATOM 2720 N N . GLU B 1 51 ? 23.148 -15.319 -22.442 1 63.01 51 GLU B N 1
ATOM 2721 C CA . GLU B 1 51 ? 23.058 -16.707 -22.885 1 63.01 51 GLU B CA 1
ATOM 2722 C C . GLU B 1 51 ? 21.762 -17.356 -22.407 1 63.01 51 GLU B C 1
ATOM 2724 O O . GLU B 1 51 ? 21.597 -18.573 -22.51 1 63.01 51 GLU B O 1
ATOM 2729 N N . LEU B 1 52 ? 20.825 -16.51 -22.035 1 73.14 52 LEU B N 1
ATOM 2730 C CA . LEU B 1 52 ? 19.603 -17.092 -21.491 1 73.14 52 LEU B CA 1
ATOM 2731 C C . LEU B 1 52 ? 18.61 -17.412 -22.604 1 73.14 52 LEU B C 1
ATOM 2733 O O . LEU B 1 52 ? 18.484 -16.651 -23.566 1 73.14 52 LEU B O 1
ATOM 2737 N N . ASP B 1 53 ? 18.129 -18.64 -22.63 1 77.85 53 ASP B N 1
ATOM 2738 C CA . ASP B 1 53 ? 17.024 -19.005 -23.51 1 77.85 53 ASP B CA 1
ATOM 2739 C C . ASP B 1 53 ? 15.698 -18.466 -22.98 1 77.85 53 ASP B C 1
ATOM 2741 O O . ASP B 1 53 ? 15.095 -19.059 -22.083 1 77.85 53 ASP B O 1
ATOM 2745 N N . TRP B 1 54 ? 15.185 -17.455 -23.515 1 76.28 54 TRP B N 1
ATOM 2746 C CA . TRP B 1 54 ? 14.01 -16.738 -23.029 1 76.28 54 TRP B CA 1
ATOM 2747 C C . TRP B 1 54 ? 12.74 -17.548 -23.268 1 76.28 54 TRP B C 1
ATOM 2749 O O . TRP B 1 54 ? 11.682 -17.231 -22.72 1 76.28 54 TRP B O 1
ATOM 2759 N N . LYS B 1 55 ? 12.828 -18.59 -24.006 1 76.71 55 LYS B N 1
ATOM 2760 C CA . LYS B 1 55 ? 11.676 -19.453 -24.253 1 76.71 55 LYS B CA 1
ATOM 2761 C C . LYS B 1 55 ? 11.41 -20.368 -23.061 1 76.71 55 LYS B C 1
ATOM 2763 O O . LYS B 1 55 ? 10.338 -20.969 -22.96 1 76.71 55 LYS B O 1
ATOM 2768 N N . GLN B 1 56 ? 12.311 -20.426 -22.206 1 79.84 56 GLN B N 1
ATOM 2769 C CA . GLN B 1 56 ? 12.199 -21.337 -21.072 1 79.84 56 GLN B CA 1
ATOM 2770 C C . GLN B 1 56 ? 12.041 -20.569 -19.763 1 79.84 56 GLN B C 1
ATOM 2772 O O . GLN B 1 56 ? 12.511 -21.015 -18.714 1 79.84 56 GLN B O 1
ATOM 2777 N N . PHE B 1 57 ? 11.329 -19.471 -19.867 1 83.17 57 PHE B N 1
ATOM 2778 C CA . PHE B 1 57 ? 11.145 -18.638 -18.684 1 83.17 57 PHE B CA 1
ATOM 2779 C C . PHE B 1 57 ? 9.765 -18.858 -18.076 1 83.17 57 PHE B C 1
ATOM 2781 O O . PHE B 1 57 ? 8.802 -19.134 -18.793 1 83.17 57 PHE B O 1
ATOM 2788 N N . SER B 1 58 ? 9.769 -18.787 -16.835 1 85.46 58 SER B N 1
ATOM 2789 C CA . SER B 1 58 ? 8.554 -18.788 -16.027 1 85.46 58 SER B CA 1
ATOM 2790 C C . SER B 1 58 ? 7.775 -20.087 -16.201 1 85.46 58 SER B C 1
ATOM 2792 O O . SER B 1 58 ? 6.582 -20.065 -16.514 1 85.46 58 SER B O 1
ATOM 2794 N N . PRO B 1 59 ? 8.451 -21.182 -16 1 89.51 59 PRO B N 1
ATOM 2795 C CA . PRO B 1 59 ? 7.711 -22.444 -16.07 1 89.51 59 PRO B CA 1
ATOM 2796 C C . PRO B 1 59 ? 6.617 -22.547 -15.01 1 89.51 59 PRO B C 1
ATOM 2798 O O . PRO B 1 59 ? 6.782 -22.041 -13.897 1 89.51 59 PRO B O 1
ATOM 2801 N N . THR B 1 60 ? 5.576 -23.206 -15.39 1 91.42 60 THR B N 1
ATOM 2802 C CA . THR B 1 60 ? 4.535 -23.557 -14.43 1 91.42 60 THR B CA 1
ATOM 2803 C C . THR B 1 60 ? 4.367 -25.071 -14.343 1 91.42 60 THR B C 1
ATOM 2805 O O . THR B 1 60 ? 4.689 -25.792 -15.289 1 91.42 60 THR B O 1
ATOM 2808 N N . THR B 1 61 ? 3.952 -25.488 -13.263 1 92.41 61 THR B N 1
ATOM 2809 C CA . THR B 1 61 ? 3.663 -26.906 -13.076 1 92.41 61 THR B CA 1
ATOM 2810 C C . THR B 1 61 ? 2.158 -27.153 -13.053 1 92.41 61 THR B C 1
ATOM 2812 O O . THR B 1 61 ? 1.405 -26.38 -12.456 1 92.41 61 THR B O 1
ATOM 2815 N N . GLY B 1 62 ? 1.788 -28.288 -13.595 1 88.53 62 GLY B N 1
ATOM 2816 C CA . GLY B 1 62 ? 0.386 -28.622 -13.79 1 88.53 62 GLY B CA 1
ATOM 2817 C C . GLY B 1 62 ? 0.07 -29.066 -15.206 1 88.53 62 GLY B C 1
ATOM 2818 O O . GLY B 1 62 ? 0.952 -29.537 -15.926 1 88.53 62 GLY B O 1
ATOM 2819 N N . PRO B 1 63 ? -1.2 -28.987 -15.532 1 93.44 63 PRO B N 1
ATOM 2820 C CA . PRO B 1 63 ? -2.348 -28.547 -14.735 1 93.44 63 PRO B CA 1
ATOM 2821 C C . PRO B 1 63 ? -2.848 -29.625 -13.777 1 93.44 63 PRO B C 1
ATOM 2823 O O . PRO B 1 63 ? -2.681 -30.818 -14.042 1 93.44 63 PRO B O 1
ATOM 2826 N N . ILE B 1 64 ? -3.381 -29.182 -12.752 1 96.06 64 ILE B N 1
ATOM 2827 C CA . ILE B 1 64 ? -4.07 -30.065 -11.817 1 96.06 64 ILE B CA 1
ATOM 2828 C C . ILE B 1 64 ? -5.568 -30.063 -12.114 1 96.06 64 ILE B C 1
ATOM 2830 O O . ILE B 1 64 ? -6.211 -29.01 -12.087 1 96.06 64 ILE B O 1
ATOM 2834 N N . TYR B 1 65 ? -6.09 -31.227 -12.41 1 96.51 65 TYR B N 1
ATOM 2835 C CA . TYR B 1 65 ? -7.497 -31.401 -12.752 1 96.51 65 TYR B CA 1
ATOM 2836 C C . TYR B 1 65 ? -8.307 -31.82 -11.531 1 96.51 65 TYR B C 1
ATOM 2838 O O . TYR B 1 65 ? -8.029 -32.854 -10.918 1 96.51 65 TYR B O 1
ATOM 2846 N N . ILE B 1 66 ? -9.268 -31.009 -11.177 1 97.52 66 ILE B N 1
ATOM 2847 C CA . ILE B 1 66 ? -10.146 -31.336 -10.058 1 97.52 66 ILE B CA 1
ATOM 2848 C C . ILE B 1 66 ? -11.457 -31.917 -10.583 1 97.52 66 ILE B C 1
ATOM 2850 O O . ILE B 1 66 ? -12.267 -31.201 -11.175 1 97.52 66 ILE B O 1
ATOM 2854 N N . GLU B 1 67 ? -11.785 -33.078 -10.308 1 97.17 67 GLU B N 1
ATOM 2855 C CA . GLU B 1 67 ? -12.801 -33.893 -10.967 1 97.17 67 GLU B CA 1
ATOM 2856 C C . GLU B 1 67 ? -14.184 -33.26 -10.839 1 97.17 67 GLU B C 1
ATOM 2858 O O . GLU B 1 67 ? -14.964 -33.263 -11.794 1 97.17 67 GLU B O 1
ATOM 2863 N N . GLU B 1 68 ? -14.524 -32.643 -9.778 1 96.03 68 GLU B N 1
ATOM 2864 C CA . GLU B 1 68 ? -15.877 -32.174 -9.497 1 96.03 68 GLU B CA 1
ATOM 2865 C C . GLU B 1 68 ? -16.051 -30.714 -9.904 1 96.03 68 GLU B C 1
ATOM 2867 O O . GLU B 1 68 ? -17.155 -30.17 -9.829 1 96.03 68 GLU B O 1
ATOM 2872 N N . ALA B 1 69 ? -14.995 -30.169 -10.398 1 97.12 69 ALA B N 1
ATOM 2873 C CA . ALA B 1 69 ? -15.061 -28.747 -10.723 1 97.12 69 ALA B CA 1
ATOM 2874 C C . ALA B 1 69 ? -15.803 -28.518 -12.037 1 97.12 69 ALA B C 1
ATOM 2876 O O . ALA B 1 69 ? -15.519 -29.176 -13.04 1 97.12 69 ALA B O 1
ATOM 2877 N N . ARG B 1 70 ? -16.76 -27.594 -11.987 1 96.83 70 ARG B N 1
ATOM 2878 C CA . ARG B 1 70 ? -17.566 -27.244 -13.152 1 96.83 70 ARG B CA 1
ATOM 2879 C C . ARG B 1 70 ? -17.579 -25.735 -13.376 1 96.83 70 ARG B C 1
ATOM 2881 O O . ARG B 1 70 ? -17.442 -24.96 -12.427 1 96.83 70 ARG B O 1
ATOM 2888 N N . PRO B 1 71 ? -17.802 -25.39 -14.68 1 95.87 71 PRO B N 1
ATOM 2889 C CA . PRO B 1 71 ? -17.948 -23.954 -14.929 1 95.87 71 PRO B CA 1
ATOM 2890 C C . PRO B 1 71 ? -19.003 -23.305 -14.036 1 95.87 71 PRO B C 1
ATOM 2892 O O . PRO B 1 71 ? -20.11 -23.832 -13.899 1 95.87 71 PRO B O 1
ATOM 2895 N N . GLY B 1 72 ? -18.66 -22.144 -13.435 1 94.59 72 GLY B N 1
ATOM 2896 C CA . GLY B 1 72 ? -19.569 -21.472 -12.52 1 94.59 72 GLY B CA 1
ATOM 2897 C C . GLY B 1 72 ? -19.208 -21.678 -11.061 1 94.59 72 GLY B C 1
ATOM 2898 O O . GLY B 1 72 ? -19.676 -20.941 -10.191 1 94.59 72 GLY B O 1
ATOM 2899 N N . ASP B 1 73 ? -18.365 -22.698 -10.802 1 95.77 73 ASP B N 1
ATOM 2900 C CA . ASP B 1 73 ? -17.879 -22.936 -9.446 1 95.77 73 ASP B CA 1
ATOM 2901 C C . ASP B 1 73 ? -16.759 -21.964 -9.085 1 95.77 73 ASP B C 1
ATOM 2903 O O . ASP B 1 73 ? -16.223 -21.275 -9.955 1 95.77 73 ASP B O 1
ATOM 2907 N N . LEU B 1 74 ? -16.494 -21.925 -7.812 1 96.34 74 LEU B N 1
ATOM 2908 C CA . LEU B 1 74 ? -15.288 -21.279 -7.305 1 96.34 74 LEU B CA 1
ATOM 2909 C C . LEU B 1 74 ? -14.308 -22.311 -6.757 1 96.34 74 LEU B C 1
ATOM 2911 O O . LEU B 1 74 ? -14.713 -23.261 -6.083 1 96.34 74 LEU B O 1
ATOM 2915 N N . LEU B 1 75 ? -13.099 -22.162 -7.132 1 97.2 75 LEU B N 1
ATOM 2916 C CA . LEU B 1 75 ? -12.039 -22.987 -6.562 1 97.2 75 LEU B CA 1
ATOM 2917 C C . LEU B 1 75 ? -11.338 -22.26 -5.42 1 97.2 75 LEU B C 1
ATOM 2919 O O . LEU B 1 75 ? -10.791 -21.172 -5.613 1 97.2 75 LEU B O 1
ATOM 2923 N N . ALA B 1 76 ? -11.405 -22.816 -4.221 1 97.13 76 ALA B N 1
ATOM 2924 C CA . ALA B 1 76 ? -10.65 -22.334 -3.067 1 97.13 76 ALA B CA 1
ATOM 2925 C C . ALA B 1 76 ? -9.316 -23.065 -2.94 1 97.13 76 ALA B C 1
ATOM 2927 O O . ALA B 1 76 ? -9.283 -24.29 -2.805 1 97.13 76 ALA B O 1
ATOM 2928 N N . ILE B 1 77 ? -8.262 -22.348 -3.046 1 98.39 77 ILE B N 1
ATOM 2929 C CA . ILE B 1 77 ? -6.916 -22.903 -2.958 1 98.39 77 ILE B CA 1
ATOM 2930 C C . ILE B 1 77 ? -6.261 -22.463 -1.65 1 98.39 77 ILE B C 1
ATOM 2932 O O . ILE B 1 77 ? -5.851 -21.308 -1.513 1 98.39 77 ILE B O 1
ATOM 2936 N N . THR B 1 78 ? -6.167 -23.346 -0.699 1 98.44 78 THR B N 1
ATOM 2937 C CA . THR B 1 78 ? -5.477 -23.048 0.552 1 98.44 78 THR B CA 1
ATOM 2938 C C . THR B 1 78 ? -4.007 -23.449 0.467 1 98.44 78 THR B C 1
ATOM 2940 O O . THR B 1 78 ? -3.69 -24.6 0.159 1 98.44 78 THR B O 1
ATOM 2943 N N . ILE B 1 79 ? -3.135 -22.527 0.701 1 98.72 79 ILE B N 1
ATOM 2944 C CA . ILE B 1 79 ? -1.7 -22.789 0.703 1 98.72 79 ILE B CA 1
ATOM 2945 C C . ILE B 1 79 ? -1.267 -23.278 2.083 1 98.72 79 ILE B C 1
ATOM 2947 O O . ILE B 1 79 ? -1.16 -22.488 3.023 1 98.72 79 ILE B O 1
ATOM 2951 N N . GLU B 1 80 ? -0.928 -24.485 2.188 1 98.49 80 GLU B N 1
ATOM 2952 C CA . GLU B 1 80 ? -0.612 -25.071 3.488 1 98.49 80 GLU B CA 1
ATOM 2953 C C . GLU B 1 80 ? 0.874 -24.933 3.808 1 98.49 80 GLU B C 1
ATOM 2955 O O . GLU B 1 80 ? 1.245 -24.653 4.95 1 98.49 80 GLU B O 1
ATOM 2960 N N . LYS B 1 81 ? 1.66 -25.186 2.735 1 98.3 81 LYS B N 1
ATOM 2961 C CA . LYS B 1 81 ? 3.101 -25.177 2.973 1 98.3 81 LYS B CA 1
ATOM 2962 C C . LYS B 1 81 ? 3.864 -24.791 1.709 1 98.3 81 LYS B C 1
ATOM 2964 O O . LYS B 1 81 ? 3.47 -25.162 0.602 1 98.3 81 LYS B O 1
ATOM 2969 N N . ILE B 1 82 ? 4.885 -24.061 1.859 1 97.97 82 ILE B N 1
ATOM 2970 C CA . ILE B 1 82 ? 5.861 -23.747 0.821 1 97.97 82 ILE B CA 1
ATOM 2971 C C . ILE B 1 82 ? 7.264 -24.1 1.309 1 97.97 82 ILE B C 1
ATOM 2973 O O . ILE B 1 82 ? 7.732 -23.563 2.316 1 97.97 82 ILE B O 1
ATOM 2977 N N . GLU B 1 83 ? 7.891 -24.945 0.677 1 97.34 83 GLU B N 1
ATOM 2978 C CA . GLU B 1 83 ? 9.255 -25.341 1.016 1 97.34 83 GLU B CA 1
ATOM 2979 C C . GLU B 1 83 ? 10.22 -25.029 -0.123 1 97.34 83 GLU B C 1
ATOM 2981 O O . GLU B 1 83 ? 10.07 -25.547 -1.231 1 97.34 83 GLU B O 1
ATOM 2986 N N . LEU B 1 84 ? 11.146 -24.274 0.184 1 96.11 84 LEU B N 1
ATOM 2987 C CA . LEU B 1 84 ? 12.178 -24.003 -0.812 1 96.11 84 LEU B CA 1
ATOM 2988 C C . LEU B 1 84 ? 13.088 -25.213 -0.995 1 96.11 84 LEU B C 1
ATOM 2990 O O . LEU B 1 84 ? 13.437 -25.885 -0.022 1 96.11 84 LEU B O 1
ATOM 2994 N N . LEU B 1 85 ? 13.458 -25.597 -2.199 1 93.59 85 LEU B N 1
ATOM 2995 C CA . LEU B 1 85 ? 14.255 -26.788 -2.471 1 93.59 85 LEU B CA 1
ATOM 2996 C C . LEU B 1 85 ? 15.717 -26.422 -2.702 1 93.59 85 LEU B C 1
ATOM 2998 O O . LEU B 1 85 ? 16.589 -27.294 -2.69 1 93.59 85 LEU B O 1
ATOM 3002 N N . GLY B 1 86 ? 16.177 -25.207 -2.689 1 87.38 86 GLY B N 1
ATOM 3003 C CA . GLY B 1 86 ? 17.556 -24.786 -2.878 1 87.38 86 GLY B CA 1
ATOM 3004 C C . GLY B 1 86 ? 18.033 -23.811 -1.818 1 87.38 86 GLY B C 1
ATOM 3005 O O . GLY B 1 86 ? 17.263 -23.412 -0.943 1 87.38 86 GLY B O 1
ATOM 3006 N N . THR B 1 87 ? 19.355 -23.57 -1.901 1 91.52 87 THR B N 1
ATOM 3007 C CA . THR B 1 87 ? 19.97 -22.693 -0.91 1 91.52 87 THR B CA 1
ATOM 3008 C C . THR B 1 87 ? 20.334 -21.347 -1.531 1 91.52 87 THR B C 1
ATOM 3010 O O . THR B 1 87 ? 21.036 -20.543 -0.914 1 91.52 87 THR B O 1
ATOM 3013 N N . GLU B 1 88 ? 19.906 -21.241 -2.764 1 93.69 88 GLU B N 1
ATOM 3014 C CA . GLU B 1 88 ? 20.174 -19.982 -3.453 1 93.69 88 GLU B CA 1
ATOM 3015 C C . GLU B 1 88 ? 18.902 -19.411 -4.072 1 93.69 88 GLU B C 1
ATOM 3017 O O . GLU B 1 88 ? 17.98 -20.157 -4.41 1 93.69 88 GLU B O 1
ATOM 3022 N N . VAL B 1 89 ? 18.927 -18.11 -4.146 1 94.32 89 VAL B N 1
ATOM 3023 C CA . VAL B 1 89 ? 17.844 -17.423 -4.842 1 94.32 89 VAL B CA 1
ATOM 3024 C C . VAL B 1 89 ? 18.422 -16.488 -5.902 1 94.32 89 VAL B C 1
ATOM 3026 O O . VAL B 1 89 ? 19.562 -16.034 -5.784 1 94.32 89 VAL B O 1
ATOM 3029 N N . PHE B 1 90 ? 17.651 -16.235 -6.885 1 91.84 90 PHE B N 1
ATOM 3030 C CA . PHE B 1 90 ? 18.128 -15.489 -8.043 1 91.84 90 PHE B CA 1
ATOM 3031 C C . PHE B 1 90 ? 17.221 -14.299 -8.332 1 91.84 90 PHE B C 1
ATOM 3033 O O . PHE B 1 90 ? 15.997 -14.405 -8.225 1 91.84 90 PHE B O 1
ATOM 3040 N N . LEU B 1 91 ? 17.839 -13.192 -8.667 1 91.81 91 LEU B N 1
ATOM 3041 C CA . LEU B 1 91 ? 17.128 -11.97 -9.027 1 91.81 91 LEU B CA 1
ATOM 3042 C C . LEU B 1 91 ? 17.614 -11.434 -10.37 1 91.81 91 LEU B C 1
ATOM 3044 O O . LEU B 1 91 ? 18.787 -11.587 -10.717 1 91.81 91 LEU B O 1
ATOM 3048 N N . LEU B 1 92 ? 16.727 -10.814 -11.03 1 89.98 92 LEU B N 1
ATOM 3049 C CA . LEU B 1 92 ? 17.035 -10.18 -12.306 1 89.98 92 LEU B CA 1
ATOM 3050 C C . LEU B 1 92 ? 16.279 -8.864 -12.456 1 89.98 92 LEU B C 1
ATOM 3052 O O . LEU B 1 92 ? 15.104 -8.773 -12.092 1 89.98 92 LEU B O 1
ATOM 3056 N N . ASN B 1 93 ? 16.974 -7.832 -12.929 1 90.56 93 ASN B N 1
ATOM 3057 C CA . ASN B 1 93 ? 16.361 -6.574 -13.339 1 90.56 93 ASN B CA 1
ATOM 3058 C C . ASN B 1 93 ? 17.061 -5.979 -14.557 1 90.56 93 ASN B C 1
ATOM 3060 O O . ASN B 1 93 ? 18.116 -6.464 -14.97 1 90.56 93 ASN B O 1
ATOM 3064 N N . GLY B 1 94 ? 16.439 -5.08 -15.192 1 88.72 94 GLY B N 1
ATOM 3065 C CA . GLY B 1 94 ? 17.012 -4.467 -16.38 1 88.72 94 GLY B CA 1
ATOM 3066 C C . GLY B 1 94 ? 16.208 -3.285 -16.888 1 88.72 94 GLY B C 1
ATOM 3067 O O . GLY B 1 94 ? 15.302 -2.804 -16.205 1 88.72 94 GLY B O 1
ATOM 3068 N N . PRO B 1 95 ? 16.648 -2.838 -18.027 1 88.73 95 PRO B N 1
ATOM 3069 C CA . PRO B 1 95 ? 15.968 -1.676 -18.603 1 88.73 95 PRO B CA 1
ATOM 3070 C C . PRO B 1 95 ? 14.512 -1.963 -18.963 1 88.73 95 PRO B C 1
ATOM 3072 O O . PRO B 1 95 ? 14.144 -3.118 -19.189 1 88.73 95 PRO B O 1
ATOM 3075 N N . ASN B 1 96 ? 13.717 -0.959 -18.959 1 86.18 96 ASN B N 1
ATOM 3076 C CA . ASN B 1 96 ? 12.339 -0.976 -19.44 1 86.18 96 ASN B CA 1
ATOM 3077 C C . ASN B 1 96 ? 11.457 -1.879 -18.582 1 86.18 96 ASN B C 1
ATOM 3079 O O . ASN B 1 96 ? 10.611 -2.606 -19.105 1 86.18 96 ASN B O 1
ATOM 3083 N N . ILE B 1 97 ? 11.919 -1.926 -17.362 1 85.43 97 ILE B N 1
ATOM 3084 C CA . ILE B 1 97 ? 11.14 -2.743 -16.438 1 85.43 97 ILE B CA 1
ATOM 3085 C C . ILE B 1 97 ? 10.253 -1.846 -15.578 1 85.43 97 ILE B C 1
ATOM 3087 O O . ILE B 1 97 ? 10.736 -1.185 -14.656 1 85.43 97 ILE B O 1
ATOM 3091 N N . GLY B 1 98 ? 9.076 -1.427 -16.166 1 79.02 98 GLY B N 1
ATOM 3092 C CA . GLY B 1 98 ? 8.011 -0.816 -15.386 1 79.02 98 GLY B CA 1
ATOM 3093 C C . GLY B 1 98 ? 8.326 0.604 -14.955 1 79.02 98 GLY B C 1
ATOM 3094 O O . GLY B 1 98 ? 8.725 1.433 -15.775 1 79.02 98 GLY B O 1
ATOM 3095 N N . ILE B 1 99 ? 8.188 0.916 -13.526 1 83.58 99 ILE B N 1
ATOM 3096 C CA . ILE B 1 99 ? 8.165 2.267 -12.974 1 83.58 99 ILE B CA 1
ATOM 3097 C C . ILE B 1 99 ? 9.592 2.792 -12.836 1 83.58 99 ILE B C 1
ATOM 3099 O O . ILE B 1 99 ? 9.806 4 -12.715 1 83.58 99 ILE B O 1
ATOM 3103 N N . THR B 1 100 ? 10.579 1.918 -12.917 1 83.9 100 THR B N 1
ATOM 3104 C CA . THR B 1 100 ? 11.979 2.316 -12.807 1 83.9 100 THR B CA 1
ATOM 3105 C C . THR B 1 100 ? 12.713 2.077 -14.123 1 83.9 100 THR B C 1
ATOM 3107 O O . THR B 1 100 ? 13.892 1.715 -14.125 1 83.9 100 THR B O 1
ATOM 3110 N N . ASP B 1 101 ? 12.07 2.18 -15.184 1 83.56 101 ASP B N 1
ATOM 3111 C CA . ASP B 1 101 ? 12.584 1.843 -16.508 1 83.56 101 ASP B CA 1
ATOM 3112 C C . ASP B 1 101 ? 13.761 2.74 -16.884 1 83.56 101 ASP B C 1
ATOM 3114 O O . ASP B 1 101 ? 14.546 2.403 -17.774 1 83.56 101 ASP B O 1
ATOM 3118 N N . ASP B 1 102 ? 13.97 3.799 -16.159 1 85.09 102 ASP B N 1
ATOM 3119 C CA . ASP B 1 102 ? 14.987 4.785 -16.513 1 85.09 102 ASP B CA 1
ATOM 3120 C C . ASP B 1 102 ? 16.25 4.596 -15.677 1 85.09 102 ASP B C 1
ATOM 3122 O O . ASP B 1 102 ? 17.273 5.233 -15.936 1 85.09 102 ASP B O 1
ATOM 3126 N N . LEU B 1 103 ? 16.238 3.627 -14.808 1 88.13 103 LEU B N 1
ATOM 3127 C CA . LEU B 1 103 ? 17.31 3.64 -13.818 1 88.13 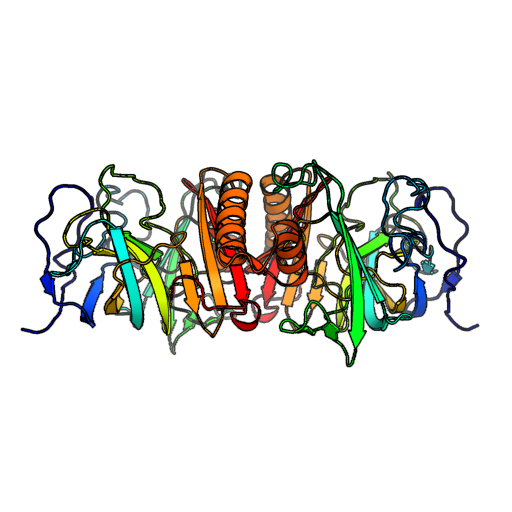103 LEU B CA 1
ATOM 3128 C C . LEU B 1 103 ? 18.438 2.698 -14.226 1 88.13 103 LEU B C 1
ATOM 3130 O O . LEU B 1 103 ? 19.584 2.877 -13.807 1 88.13 103 LEU B O 1
ATOM 3134 N N . LEU B 1 104 ? 18.048 1.644 -14.964 1 90.37 104 LEU B N 1
ATOM 3135 C CA . LEU B 1 104 ? 19.074 0.69 -15.371 1 90.37 104 LEU B CA 1
ATOM 3136 C C . LEU B 1 104 ? 19.23 0.675 -16.888 1 90.37 104 LEU B C 1
ATOM 3138 O O . LEU B 1 104 ? 18.238 0.711 -17.619 1 90.37 104 LEU B O 1
ATOM 3142 N N . THR B 1 105 ? 20.447 0.642 -17.314 1 90.51 105 THR B N 1
ATOM 3143 C CA . THR B 1 105 ? 20.72 0.658 -18.747 1 90.51 105 THR B CA 1
ATOM 3144 C C . THR B 1 105 ? 21.1 -0.735 -19.241 1 90.51 105 THR B C 1
ATOM 3146 O O . THR B 1 105 ? 21.14 -0.982 -20.448 1 90.51 105 THR B O 1
ATOM 3149 N N . SER B 1 106 ? 21.378 -1.609 -18.359 1 89.35 106 SER B N 1
ATOM 3150 C CA . SER B 1 106 ? 21.724 -2.987 -18.691 1 89.35 106 SER B CA 1
ATOM 3151 C C . SER B 1 106 ? 21.116 -3.966 -17.693 1 89.35 106 SER B C 1
ATOM 3153 O O . SER B 1 106 ? 20.716 -3.573 -16.595 1 89.35 106 SER B O 1
ATOM 3155 N N . ASN B 1 107 ? 21.09 -5.21 -18.078 1 87.35 107 ASN B N 1
ATOM 3156 C CA . ASN B 1 107 ? 20.59 -6.252 -17.188 1 87.35 107 ASN B CA 1
ATOM 3157 C C . ASN B 1 107 ? 21.551 -6.508 -16.03 1 87.35 107 ASN B C 1
ATOM 3159 O O . ASN B 1 107 ? 22.769 -6.454 -16.205 1 87.35 107 ASN B O 1
ATOM 3163 N N . SER B 1 108 ? 20.924 -6.738 -14.94 1 88.86 108 SER B N 1
ATOM 3164 C CA . SER B 1 108 ? 21.677 -7.085 -13.739 1 88.86 108 SER B CA 1
ATOM 3165 C C . SER B 1 108 ? 21.09 -8.314 -13.054 1 88.86 108 SER B C 1
ATOM 3167 O O . SER B 1 108 ? 19.87 -8.436 -12.925 1 88.86 108 SER B O 1
ATOM 3169 N N . THR B 1 109 ? 21.952 -9.275 -12.702 1 89.98 109 THR B N 1
ATOM 3170 C CA . THR B 1 109 ? 21.538 -10.476 -11.986 1 89.98 109 THR B CA 1
ATOM 3171 C C . THR B 1 109 ? 22.253 -10.578 -10.641 1 89.98 109 THR B C 1
ATOM 3173 O O . THR B 1 109 ? 23.387 -10.118 -10.499 1 89.98 109 THR B O 1
ATOM 3176 N N . ARG B 1 110 ? 21.557 -11.093 -9.713 1 91.13 110 ARG B N 1
ATOM 3177 C CA . ARG B 1 110 ? 22.129 -11.383 -8.402 1 91.13 110 ARG B CA 1
ATOM 3178 C C . ARG B 1 110 ? 21.785 -12.8 -7.956 1 91.13 110 ARG B C 1
ATOM 3180 O O . ARG B 1 110 ? 20.727 -13.327 -8.306 1 91.13 110 ARG B O 1
ATOM 3187 N N . CYS B 1 111 ? 22.694 -13.391 -7.323 1 92.33 111 CYS B N 1
ATOM 3188 C CA . CYS B 1 111 ? 22.51 -14.659 -6.626 1 92.33 111 CYS B CA 1
ATOM 3189 C C . CYS B 1 111 ? 22.855 -14.524 -5.148 1 92.33 111 CYS B C 1
ATOM 3191 O O . CYS B 1 111 ? 23.932 -14.038 -4.799 1 92.33 111 CYS B O 1
ATOM 3193 N N . TYR B 1 112 ? 21.962 -14.882 -4.341 1 93.66 112 TYR B N 1
ATOM 3194 C CA . TYR B 1 112 ? 22.199 -14.78 -2.906 1 93.66 112 TYR B CA 1
ATOM 3195 C C . TYR B 1 112 ? 22.013 -16.13 -2.225 1 93.66 112 TYR B C 1
ATOM 3197 O O . TYR B 1 112 ? 21.18 -16.936 -2.646 1 93.66 112 TYR B O 1
ATOM 3205 N N . LYS B 1 113 ? 22.697 -16.312 -1.183 1 95.19 113 LYS B N 1
ATOM 3206 C CA . LYS B 1 113 ? 22.553 -17.513 -0.365 1 95.19 113 LYS B CA 1
ATOM 3207 C C . LYS B 1 113 ? 21.377 -17.383 0.599 1 95.19 113 LYS B C 1
ATOM 3209 O O . LYS B 1 113 ? 21.047 -16.279 1.038 1 95.19 113 LYS B O 1
ATOM 3214 N N . VAL B 1 114 ? 20.759 -18.486 0.85 1 95.51 114 VAL B N 1
ATOM 3215 C CA . VAL B 1 114 ? 19.723 -18.591 1.872 1 95.51 114 VAL B CA 1
ATOM 3216 C C . VAL B 1 114 ? 20.242 -19.411 3.051 1 95.51 114 VAL B C 1
ATOM 3218 O O . VAL B 1 114 ? 20.626 -20.571 2.887 1 95.51 114 VAL B O 1
ATOM 3221 N N . GLU B 1 115 ? 20.319 -18.744 4.177 1 94.44 115 GLU B N 1
ATOM 3222 C CA . GLU B 1 115 ? 20.783 -19.379 5.406 1 94.44 115 GLU B CA 1
ATOM 3223 C C . GLU B 1 115 ? 19.877 -19.032 6.584 1 94.44 115 GLU B C 1
ATOM 3225 O O . GLU B 1 115 ? 19.514 -17.87 6.773 1 94.44 115 GLU B O 1
ATOM 3230 N N . ASN B 1 116 ? 19.523 -20.078 7.381 1 93.41 116 ASN B N 1
ATOM 3231 C CA . ASN B 1 116 ? 18.727 -19.86 8.584 1 93.41 116 ASN B CA 1
ATOM 3232 C C . ASN B 1 116 ? 17.468 -19.051 8.286 1 93.41 116 ASN B C 1
ATOM 3234 O O . ASN B 1 116 ? 17.196 -18.05 8.95 1 93.41 116 ASN B O 1
ATOM 3238 N N . ASN B 1 117 ? 16.841 -19.33 7.174 1 93.25 117 ASN B N 1
ATOM 3239 C CA . ASN B 1 117 ? 15.577 -18.732 6.758 1 93.25 117 ASN B CA 1
ATOM 3240 C C . ASN B 1 117 ? 15.735 -17.244 6.455 1 93.25 117 ASN B C 1
ATOM 3242 O O . ASN B 1 117 ? 14.838 -16.45 6.743 1 93.25 117 ASN B O 1
ATOM 3246 N N . GLN B 1 118 ? 16.968 -16.938 6.013 1 96.39 118 GLN B N 1
ATOM 3247 C CA . GLN B 1 118 ? 17.254 -15.571 5.592 1 96.39 118 GLN B CA 1
ATOM 3248 C C . GLN B 1 118 ? 18.044 -15.551 4.287 1 96.39 118 GLN B C 1
ATOM 3250 O O . GLN B 1 118 ? 18.847 -16.449 4.027 1 96.39 118 GLN B O 1
ATOM 3255 N N . ILE B 1 119 ? 17.786 -14.526 3.503 1 96.21 119 ILE B N 1
ATOM 3256 C CA . ILE B 1 119 ? 18.648 -14.227 2.365 1 96.21 119 ILE B CA 1
ATOM 3257 C C . ILE B 1 119 ? 19.836 -13.385 2.824 1 96.21 119 ILE B C 1
ATOM 3259 O O . ILE B 1 119 ? 19.657 -12.324 3.427 1 96.21 119 ILE B O 1
ATOM 3263 N N . ILE B 1 120 ? 21.052 -13.876 2.624 1 96.77 120 ILE B N 1
ATOM 3264 C CA . ILE B 1 120 ? 22.254 -13.115 2.947 1 96.77 120 ILE B CA 1
ATOM 3265 C C . ILE B 1 120 ? 22.527 -12.091 1.849 1 96.77 120 ILE B C 1
ATOM 3267 O O . ILE B 1 120 ? 23.265 -12.371 0.9 1 96.77 120 ILE B O 1
ATOM 3271 N N . TYR B 1 121 ? 21.972 -10.952 1.963 1 94.74 121 TYR B N 1
ATOM 3272 C CA . TYR B 1 121 ? 22.005 -9.918 0.935 1 94.74 121 TYR B CA 1
ATOM 3273 C C . TYR B 1 121 ? 23.367 -9.237 0.89 1 94.74 121 TYR B C 1
ATOM 3275 O O . TYR B 1 121 ? 23.891 -8.954 -0.19 1 94.74 121 TYR B O 1
ATOM 3283 N N . SER B 1 122 ? 23.895 -8.903 2.048 1 92.02 122 SER B N 1
ATOM 3284 C CA . SER B 1 122 ? 25.248 -8.406 2.28 1 92.02 122 SER B CA 1
ATOM 3285 C C . SER B 1 122 ? 25.738 -8.767 3.678 1 92.02 122 SER B C 1
ATOM 3287 O O . SER B 1 122 ? 25.053 -9.478 4.417 1 92.02 122 SER B O 1
ATOM 3289 N N . GLU B 1 123 ? 26.924 -8.362 3.961 1 89.53 123 GLU B N 1
ATOM 3290 C CA . GLU B 1 123 ? 27.463 -8.614 5.294 1 89.53 123 GLU B CA 1
ATOM 3291 C C . GLU B 1 123 ? 26.581 -7.99 6.373 1 89.53 123 GLU B C 1
ATOM 3293 O O . GLU B 1 123 ? 26.407 -8.565 7.449 1 89.53 123 GLU B O 1
ATOM 3298 N N . ASP B 1 124 ? 25.899 -6.906 6.041 1 89.01 124 ASP B N 1
ATOM 3299 C CA . ASP B 1 124 ? 25.184 -6.128 7.048 1 89.01 124 ASP B CA 1
ATOM 3300 C C . ASP B 1 124 ? 23.674 -6.308 6.911 1 89.01 124 ASP B C 1
ATOM 3302 O O . ASP B 1 124 ? 22.916 -5.957 7.818 1 89.01 124 ASP B O 1
ATOM 3306 N N . ILE B 1 125 ? 23.294 -6.847 5.779 1 93.09 125 ILE B N 1
ATOM 3307 C CA . ILE B 1 125 ? 21.863 -6.904 5.502 1 93.09 125 ILE B CA 1
ATOM 3308 C C . ILE B 1 125 ? 21.43 -8.357 5.316 1 93.09 125 ILE B C 1
ATOM 3310 O O . ILE B 1 125 ? 21.891 -9.035 4.395 1 93.09 125 ILE B O 1
ATOM 3314 N N . HIS B 1 126 ? 20.624 -8.815 6.188 1 95.33 126 HIS B N 1
ATOM 3315 C CA . HIS B 1 126 ? 19.977 -10.12 6.119 1 95.33 126 HIS B CA 1
ATOM 3316 C C . HIS B 1 126 ? 18.462 -9.98 6.016 1 95.33 126 HIS B C 1
ATOM 3318 O O . HIS B 1 126 ? 17.833 -9.351 6.87 1 95.33 126 HIS B O 1
ATOM 3324 N N . ILE B 1 127 ? 17.909 -10.56 4.977 1 95.34 127 ILE B N 1
ATOM 3325 C CA . ILE B 1 127 ? 16.494 -10.376 4.672 1 95.34 127 ILE B CA 1
ATOM 3326 C C . ILE B 1 127 ? 15.707 -11.608 5.113 1 95.34 127 ILE B C 1
ATOM 3328 O O . ILE B 1 127 ? 15.975 -12.721 4.654 1 95.34 127 ILE B O 1
ATOM 3332 N N . PRO B 1 128 ? 14.774 -11.402 5.975 1 94.52 128 PRO B N 1
ATOM 3333 C CA . PRO B 1 128 ? 13.935 -12.547 6.335 1 94.52 128 PRO B CA 1
ATOM 3334 C C . PRO B 1 128 ? 13.138 -13.09 5.151 1 94.52 128 PRO B C 1
ATOM 3336 O O . PRO B 1 128 ? 12.657 -12.316 4.319 1 94.52 128 PRO B O 1
ATOM 3339 N N . ILE B 1 129 ? 12.969 -14.387 5.125 1 94.95 129 ILE B N 1
ATOM 3340 C CA . ILE B 1 129 ? 12.235 -15.05 4.053 1 94.95 129 ILE B CA 1
ATOM 3341 C C . ILE B 1 129 ? 10.737 -14.992 4.342 1 94.95 129 ILE B C 1
ATOM 3343 O O . ILE B 1 129 ? 10.304 -15.264 5.465 1 94.95 129 ILE B O 1
ATOM 3347 N N . ARG B 1 130 ? 9.985 -14.596 3.366 1 93.21 130 ARG B N 1
ATOM 3348 C CA . ARG B 1 130 ? 8.527 -14.623 3.305 1 93.21 130 ARG B CA 1
ATOM 3349 C C . ARG B 1 130 ? 8.045 -15.255 2.004 1 93.21 130 ARG B C 1
ATOM 3351 O O . ARG B 1 130 ? 7.702 -14.548 1.054 1 93.21 130 ARG B O 1
ATOM 3358 N N . LYS B 1 131 ? 7.927 -16.527 2.014 1 96.25 131 LYS B N 1
ATOM 3359 C CA . LYS B 1 131 ? 7.706 -17.318 0.807 1 96.25 131 LYS B CA 1
ATOM 3360 C C . LYS B 1 131 ? 6.348 -17.006 0.185 1 96.25 131 LYS B C 1
ATOM 3362 O O . LYS B 1 131 ? 5.356 -16.841 0.898 1 96.25 131 LYS B O 1
ATOM 3367 N N . THR B 1 132 ? 6.361 -16.962 -1.092 1 96.31 132 THR B N 1
ATOM 3368 C CA . THR B 1 132 ? 5.12 -16.654 -1.794 1 96.31 132 THR B CA 1
ATOM 3369 C C . THR B 1 132 ? 5.034 -17.429 -3.106 1 96.31 132 THR B C 1
ATOM 3371 O O . THR B 1 132 ? 6.054 -17.866 -3.643 1 96.31 132 THR B O 1
ATOM 3374 N N . ILE B 1 133 ? 3.838 -17.603 -3.559 1 96.87 133 ILE B N 1
ATOM 3375 C CA . ILE B 1 133 ? 3.584 -18.139 -4.891 1 96.87 133 ILE B CA 1
ATOM 3376 C C . ILE B 1 133 ? 3.226 -17.001 -5.845 1 96.87 133 ILE B C 1
ATOM 3378 O O . ILE B 1 133 ? 2.247 -16.285 -5.628 1 96.87 133 ILE B O 1
ATOM 3382 N N . GLY B 1 134 ? 3.953 -16.833 -6.865 1 94.65 134 GLY B N 1
ATOM 3383 C CA . GLY B 1 134 ? 3.755 -15.722 -7.782 1 94.65 134 GLY B CA 1
ATOM 3384 C C . GLY B 1 134 ? 2.676 -15.986 -8.815 1 94.65 134 GLY B C 1
ATOM 3385 O O . GLY B 1 134 ? 2.025 -15.055 -9.293 1 94.65 134 GLY B O 1
ATOM 3386 N N . LEU B 1 135 ? 2.532 -17.289 -9.126 1 95.01 135 LEU B N 1
ATOM 3387 C CA . LEU B 1 135 ? 1.599 -17.624 -10.196 1 95.01 135 LEU B CA 1
ATOM 3388 C C . LEU B 1 135 ? 0.643 -18.728 -9.758 1 95.01 135 LEU B C 1
ATOM 3390 O O . LEU B 1 135 ? 1.078 -19.817 -9.379 1 95.01 135 LEU B O 1
ATOM 3394 N N . LEU B 1 136 ? -0.568 -18.473 -9.772 1 96.68 136 LEU B N 1
ATOM 3395 C CA . LEU B 1 136 ? -1.711 -19.373 -9.666 1 96.68 136 LEU B CA 1
ATOM 3396 C C . LEU B 1 136 ? -2.776 -19.023 -10.7 1 96.68 136 LEU B C 1
ATOM 3398 O O . LEU B 1 136 ? -3.23 -17.879 -10.767 1 96.68 136 LEU B O 1
ATOM 3402 N N . LYS B 1 137 ? -3.134 -20.029 -11.437 1 96.36 137 LYS B N 1
ATOM 3403 C CA . LYS B 1 137 ? -4.06 -19.706 -12.518 1 96.36 137 LYS B CA 1
ATOM 3404 C C . LYS B 1 137 ? -4.914 -20.915 -12.89 1 96.36 137 LYS B C 1
ATOM 3406 O O . LYS B 1 137 ? -4.395 -22.021 -13.055 1 96.36 137 LYS B O 1
ATOM 3411 N N . THR B 1 138 ? -6.182 -20.675 -12.986 1 96.35 138 THR B N 1
ATOM 3412 C CA . THR B 1 138 ? -7.055 -21.653 -13.625 1 96.35 138 THR B CA 1
ATOM 3413 C C . THR B 1 138 ? -7.187 -21.366 -15.118 1 96.35 138 THR B C 1
ATOM 3415 O O . THR B 1 138 ? -7.085 -20.214 -15.546 1 96.35 138 THR B O 1
ATOM 3418 N N . GLU B 1 139 ? -7.394 -22.372 -15.847 1 94.64 139 GLU B N 1
ATOM 3419 C CA . GLU B 1 139 ? -7.503 -22.169 -17.289 1 94.64 139 GLU B CA 1
ATOM 3420 C C . GLU B 1 139 ? -8.794 -21.439 -17.648 1 94.64 139 GLU B C 1
ATOM 3422 O O . GLU B 1 139 ? -9.837 -21.672 -17.032 1 94.64 139 GLU B O 1
ATOM 3427 N N . GLU B 1 140 ? -8.635 -20.624 -18.639 1 94.1 140 GLU B N 1
ATOM 3428 C CA . GLU B 1 140 ? -9.734 -19.78 -19.098 1 94.1 140 GLU B CA 1
ATOM 3429 C C . GLU B 1 140 ? -10.278 -20.264 -20.439 1 94.1 140 GLU B C 1
ATOM 3431 O O . GLU B 1 140 ? -9.562 -20.906 -21.21 1 94.1 140 GLU B O 1
ATOM 3436 N N . LEU B 1 141 ? -11.52 -19.855 -20.707 1 91.98 141 LEU B N 1
ATOM 3437 C CA . LEU B 1 141 ? -12.095 -20.121 -22.021 1 91.98 141 LEU B CA 1
ATOM 3438 C C . LEU B 1 141 ? -11.366 -19.332 -23.103 1 91.98 141 LEU B C 1
ATOM 3440 O O . LEU B 1 141 ? -11.082 -19.863 -24.18 1 91.98 141 LEU B O 1
ATOM 3444 N N . ASN B 1 142 ? -11.06 -18.072 -22.777 1 91.03 142 ASN B N 1
ATOM 3445 C CA . ASN B 1 142 ? -10.26 -17.19 -23.62 1 91.03 142 ASN B CA 1
ATOM 3446 C C . ASN B 1 142 ? -8.905 -16.886 -22.986 1 91.03 142 ASN B C 1
ATOM 3448 O O . ASN B 1 142 ? -8.778 -15.94 -22.207 1 91.03 142 ASN B O 1
ATOM 3452 N N . PRO B 1 143 ? -7.946 -17.641 -23.391 1 88.62 143 PRO B N 1
ATOM 3453 C CA . PRO B 1 143 ? -6.641 -17.546 -22.732 1 88.62 143 PRO B CA 1
ATOM 3454 C C . PRO B 1 143 ? -6.043 -16.142 -22.808 1 88.62 143 PRO B C 1
ATOM 3456 O O . PRO B 1 143 ? -6.193 -15.457 -23.822 1 88.62 143 PRO B O 1
ATOM 3459 N N . SER B 1 144 ? -5.45 -15.781 -21.73 1 87.66 144 SER B N 1
ATOM 3460 C CA . SER B 1 144 ? -4.76 -14.5 -21.622 1 87.66 144 SER B CA 1
ATOM 3461 C C . SER B 1 144 ? -3.352 -14.676 -21.064 1 87.66 144 SER B C 1
ATOM 3463 O O . SER B 1 144 ? -3.13 -15.497 -20.172 1 87.66 144 SER B O 1
ATOM 3465 N N . LYS B 1 145 ? -2.444 -13.885 -21.564 1 84.56 145 LYS B N 1
ATOM 3466 C CA . LYS B 1 145 ? -1.066 -13.933 -21.086 1 84.56 145 LYS B CA 1
ATOM 3467 C C . LYS B 1 145 ? -0.877 -13.038 -19.864 1 84.56 145 LYS B C 1
ATOM 3469 O O . LYS B 1 145 ? 0.158 -13.101 -19.196 1 84.56 145 LYS B O 1
ATOM 3474 N N . VAL B 1 146 ? -1.876 -12.254 -19.659 1 89.25 146 VAL B N 1
ATOM 3475 C CA . VAL B 1 146 ? -1.822 -11.35 -18.516 1 89.25 146 VAL B CA 1
ATOM 3476 C C . VAL B 1 146 ? -2.796 -11.822 -17.438 1 89.25 146 VAL B C 1
ATOM 3478 O O . VAL B 1 146 ? -3.746 -12.553 -17.727 1 89.25 146 VAL B O 1
ATOM 3481 N N . PRO B 1 147 ? -2.562 -11.431 -16.234 1 95.14 147 PRO B N 1
ATOM 3482 C CA . PRO B 1 147 ? -3.463 -11.854 -15.16 1 95.14 147 PRO B CA 1
ATOM 3483 C C . PRO B 1 147 ? -4.901 -11.386 -15.378 1 95.14 147 PRO B C 1
ATOM 3485 O O . PRO B 1 147 ? -5.125 -10.271 -15.854 1 95.14 147 PRO B O 1
ATOM 3488 N N . THR B 1 148 ? -5.829 -12.237 -15.104 1 95.5 148 THR B N 1
ATOM 3489 C CA . THR B 1 148 ? -7.265 -11.992 -15.174 1 95.5 148 THR B CA 1
ATOM 3490 C C . THR B 1 148 ? -7.953 -12.433 -13.885 1 95.5 148 THR B C 1
ATOM 3492 O O . THR B 1 148 ? -7.293 -12.657 -12.868 1 95.5 148 THR B O 1
ATOM 3495 N N . LYS B 1 149 ? -9.229 -12.497 -13.975 1 96.32 149 LYS B N 1
ATOM 3496 C CA . LYS B 1 149 ? -9.983 -12.991 -12.827 1 96.32 149 LYS B CA 1
ATOM 3497 C C . LYS B 1 149 ? -9.616 -14.438 -12.51 1 96.32 149 LYS B C 1
ATOM 3499 O O . LYS B 1 149 ? -9.889 -14.927 -11.411 1 96.32 149 LYS B O 1
ATOM 3504 N N . ASN B 1 150 ? -9.026 -15.14 -13.42 1 96.71 150 ASN B N 1
ATOM 3505 C CA . ASN B 1 150 ? -8.642 -16.537 -13.251 1 96.71 150 ASN B CA 1
ATOM 3506 C C . ASN B 1 150 ? -7.242 -16.666 -12.657 1 96.71 150 ASN B C 1
ATOM 3508 O O . ASN B 1 150 ? -6.722 -17.774 -12.519 1 96.71 150 ASN B O 1
ATOM 3512 N N . GLY B 1 151 ? -6.637 -15.539 -12.374 1 96.26 151 GLY B N 1
ATOM 3513 C CA . GLY B 1 151 ? -5.309 -15.539 -11.78 1 96.26 151 GLY B CA 1
ATOM 3514 C C . GLY B 1 151 ? -4.207 -15.251 -12.782 1 96.26 151 GLY B C 1
ATOM 3515 O O . GLY B 1 151 ? -4.385 -14.438 -13.692 1 96.26 151 GLY B O 1
ATOM 3516 N N . GL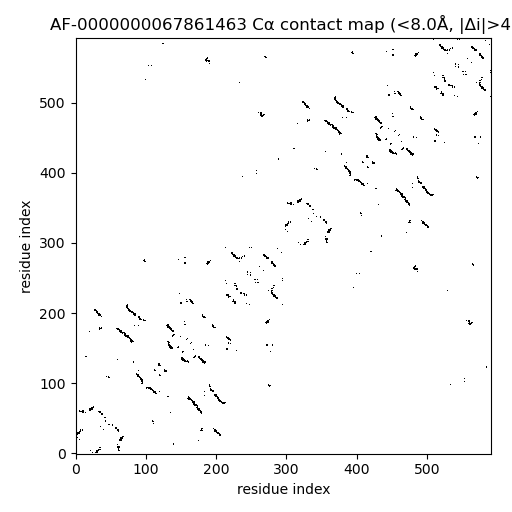Y B 1 152 ? -3.107 -15.821 -12.6 1 94.46 152 GLY B N 1
ATOM 3517 C CA . GLY B 1 152 ? -1.896 -15.566 -13.365 1 94.46 152 GLY B CA 1
ATOM 3518 C C . GLY B 1 152 ? -0.712 -15.184 -12.497 1 94.46 152 GLY B C 1
ATOM 3519 O O . GLY B 1 152 ? -0.552 -15.706 -11.391 1 94.46 152 GLY B O 1
ATOM 3520 N N . LEU B 1 153 ? 0.148 -14.374 -13.11 1 93.34 153 LEU B N 1
ATOM 3521 C CA . LEU B 1 153 ? 1.281 -13.831 -12.37 1 93.34 153 LEU B CA 1
ATOM 3522 C C . LEU B 1 153 ? 0.852 -12.645 -11.512 1 93.34 153 LEU B C 1
ATOM 3524 O O . LEU B 1 153 ? 1.008 -11.491 -11.919 1 93.34 153 LEU B O 1
ATOM 3528 N N . LEU B 1 154 ? 0.379 -12.945 -10.343 1 93.39 154 LEU B N 1
ATOM 3529 C CA . LEU B 1 154 ? -0.213 -11.932 -9.476 1 93.39 154 LEU B CA 1
ATOM 3530 C C . LEU B 1 154 ? 0.85 -11.281 -8.597 1 93.39 154 LEU B C 1
ATOM 3532 O O . LEU B 1 154 ? 0.709 -10.122 -8.199 1 93.39 154 LEU B O 1
ATOM 3536 N N . ASP B 1 155 ? 1.823 -12.045 -8.153 1 91.5 155 ASP B N 1
ATOM 3537 C CA . ASP B 1 155 ? 3.006 -11.586 -7.431 1 91.5 155 ASP B CA 1
ATOM 3538 C C . ASP B 1 155 ? 2.619 -10.913 -6.116 1 91.5 155 ASP B C 1
ATOM 3540 O O . ASP B 1 155 ? 3.242 -9.929 -5.709 1 91.5 155 ASP B O 1
ATOM 3544 N N . SER B 1 156 ? 1.538 -11.324 -5.529 1 92.62 156 SER B N 1
ATOM 3545 C CA . SER B 1 156 ? 1.141 -10.782 -4.233 1 92.62 156 SER B CA 1
ATOM 3546 C C . SER B 1 156 ? 1.861 -11.493 -3.092 1 92.62 156 SER B C 1
ATOM 3548 O O . SER B 1 156 ? 1.912 -12.724 -3.055 1 92.62 156 SER B O 1
ATOM 3550 N N . SER B 1 157 ? 2.356 -10.712 -2.158 1 93.05 157 SER B N 1
ATOM 3551 C CA . SER B 1 157 ? 3.011 -11.275 -0.983 1 93.05 157 SER B CA 1
ATOM 3552 C C . SER B 1 157 ? 2.012 -11.996 -0.084 1 93.05 157 SER B C 1
ATOM 3554 O O . SER B 1 157 ? 2.404 -12.72 0.833 1 93.05 157 SER B O 1
ATOM 3556 N N . LYS B 1 158 ? 0.722 -11.885 -0.425 1 94.86 158 LYS B N 1
ATOM 3557 C CA . LYS B 1 158 ? -0.324 -12.488 0.396 1 94.86 158 LYS B CA 1
ATOM 3558 C C . LYS B 1 158 ? -0.648 -13.902 -0.078 1 94.86 158 LYS B C 1
ATOM 3560 O O . LYS B 1 158 ? -1.388 -14.631 0.586 1 94.86 158 LYS B O 1
ATOM 3565 N N . ILE B 1 159 ? -0.094 -14.263 -1.229 1 96.99 159 ILE B N 1
ATOM 3566 C CA . ILE B 1 159 ? -0.226 -15.644 -1.679 1 96.99 159 ILE B CA 1
ATOM 3567 C C . ILE B 1 159 ? 0.852 -16.505 -1.025 1 96.99 159 ILE B C 1
ATOM 3569 O O . ILE B 1 159 ? 1.845 -16.861 -1.665 1 96.99 159 ILE B O 1
ATOM 3573 N N . THR B 1 160 ? 0.61 -16.791 0.235 1 97.32 160 THR B N 1
ATOM 3574 C CA . THR B 1 160 ? 1.598 -17.417 1.107 1 97.32 160 THR B CA 1
ATOM 3575 C C . THR B 1 160 ? 0.936 -18.436 2.03 1 97.32 160 THR B C 1
ATOM 3577 O O . THR B 1 160 ? -0.282 -18.617 1.991 1 97.32 160 THR B O 1
ATOM 3580 N N . GLU B 1 161 ? 1.76 -19.089 2.857 1 98.03 161 GLU B N 1
ATOM 3581 C CA . GLU B 1 161 ? 1.255 -20.121 3.758 1 98.03 161 GLU B CA 1
ATOM 3582 C C . GLU B 1 161 ? 0.145 -19.577 4.653 1 98.03 161 GLU B C 1
ATOM 3584 O O . GLU B 1 161 ? 0.271 -18.486 5.214 1 98.03 161 GLU B O 1
ATOM 3589 N N . GLY B 1 162 ? -0.951 -20.319 4.695 1 97.94 162 GLY B N 1
ATOM 3590 C CA . GLY B 1 162 ? -2.082 -19.947 5.531 1 97.94 162 GLY B CA 1
ATOM 3591 C C . GLY B 1 162 ? -3.157 -19.187 4.778 1 97.94 162 GLY B C 1
ATOM 3592 O O . GLY B 1 162 ? -4.283 -19.053 5.261 1 97.94 162 GLY B O 1
ATOM 3593 N N . ALA B 1 163 ? -2.895 -18.773 3.609 1 97.93 163 ALA B N 1
ATOM 3594 C CA . ALA B 1 163 ? -3.856 -18.016 2.811 1 97.93 163 ALA B CA 1
ATOM 3595 C C . ALA B 1 163 ? -4.731 -18.946 1.976 1 97.93 163 ALA B C 1
ATOM 3597 O O . ALA B 1 163 ? -4.313 -20.053 1.626 1 97.93 163 ALA B O 1
ATOM 3598 N N . THR B 1 164 ? -5.898 -18.52 1.723 1 97.43 164 THR B N 1
ATOM 3599 C CA . THR B 1 164 ? -6.771 -19.145 0.736 1 97.43 164 THR B CA 1
ATOM 3600 C C . THR B 1 164 ? -7.104 -18.167 -0.387 1 97.43 164 THR B C 1
ATOM 3602 O O . THR B 1 164 ? -7.595 -17.065 -0.133 1 97.43 164 THR B O 1
ATOM 3605 N N . ILE B 1 165 ? -6.809 -18.538 -1.552 1 97.92 165 ILE B N 1
ATOM 3606 C CA . ILE B 1 165 ? -7.155 -17.712 -2.704 1 97.92 165 ILE B CA 1
ATOM 3607 C C . ILE B 1 165 ? -8.299 -18.362 -3.48 1 97.92 165 ILE B C 1
ATOM 3609 O O . ILE B 1 165 ? -8.335 -19.584 -3.636 1 97.92 165 ILE B O 1
ATOM 3613 N N . PHE B 1 166 ? -9.176 -17.558 -3.98 1 97.26 166 PHE B N 1
ATOM 3614 C CA . PHE B 1 166 ? -10.342 -18.011 -4.729 1 97.26 166 PHE B CA 1
ATOM 3615 C C . PHE B 1 166 ? -10.223 -17.629 -6.2 1 97.26 166 PHE B C 1
ATOM 3617 O O . PHE B 1 166 ? -9.959 -16.47 -6.526 1 97.26 166 PHE B O 1
ATOM 3624 N N . LEU B 1 167 ? -10.428 -18.592 -7.065 1 97.4 167 LEU B N 1
ATOM 3625 C CA . LEU B 1 167 ? -10.419 -18.417 -8.513 1 97.4 167 LEU B CA 1
ATOM 3626 C C . LEU B 1 167 ? -11.649 -19.061 -9.146 1 97.4 167 LEU B C 1
ATOM 3628 O O . LEU B 1 167 ? -12.185 -20.037 -8.617 1 97.4 167 LEU B O 1
ATOM 3632 N N . PRO B 1 168 ? -12.031 -18.586 -10.238 1 96.66 168 PRO B N 1
ATOM 3633 C CA . PRO B 1 168 ? -13.208 -19.171 -10.885 1 96.66 168 PRO B CA 1
ATOM 3634 C C . PRO B 1 168 ? -12.877 -20.427 -11.688 1 96.66 168 PRO B C 1
ATOM 3636 O O . PRO B 1 168 ? -11.737 -20.601 -12.127 1 96.66 168 PRO B O 1
ATOM 3639 N N . VAL B 1 169 ? -13.865 -21.22 -11.853 1 96.51 169 VAL B N 1
ATOM 3640 C CA . VAL B 1 169 ? -13.783 -22.353 -12.769 1 96.51 169 VAL B CA 1
ATOM 3641 C C . VAL B 1 169 ? -14.515 -22.022 -14.067 1 96.51 169 VAL B C 1
ATOM 3643 O O . VAL B 1 169 ? -15.742 -21.892 -14.079 1 96.51 169 VAL B O 1
ATOM 3646 N N . GLU B 1 170 ? -13.741 -21.888 -15.068 1 94.49 170 GLU B N 1
ATOM 3647 C CA . GLU B 1 170 ? -14.359 -21.589 -16.357 1 94.49 170 GLU B CA 1
ATOM 3648 C C . GLU B 1 170 ? -14.396 -22.825 -17.251 1 94.49 170 GLU B C 1
ATOM 3650 O O . GLU B 1 170 ? -15.229 -22.918 -18.155 1 94.49 170 GLU B O 1
ATOM 3655 N N . LYS B 1 171 ? -13.446 -23.763 -16.991 1 93.55 171 LYS B N 1
ATOM 3656 C CA . LYS B 1 171 ? -13.386 -25.044 -17.689 1 93.55 171 LYS B CA 1
ATOM 3657 C C . LYS B 1 171 ? -13.553 -26.208 -16.717 1 93.55 171 LYS B C 1
ATOM 3659 O O . LYS B 1 171 ? -13.132 -26.124 -15.561 1 93.55 171 LYS B O 1
ATOM 3664 N N . TYR B 1 172 ? -14.05 -27.303 -17.274 1 94.65 172 TYR B N 1
ATOM 3665 C CA . TYR B 1 172 ? -14.167 -28.501 -16.45 1 94.65 172 TYR B CA 1
ATOM 3666 C C . TYR B 1 172 ? -12.82 -28.883 -15.849 1 94.65 172 TYR B C 1
ATOM 3668 O O . TYR B 1 172 ? -11.797 -28.862 -16.537 1 94.65 172 TYR B O 1
ATOM 3676 N N . GLY B 1 173 ? -12.852 -29.069 -14.567 1 95.76 173 GLY B N 1
ATOM 3677 C CA . GLY B 1 173 ? -11.651 -29.511 -13.876 1 95.76 173 GLY B CA 1
ATOM 3678 C C . GLY B 1 173 ? -10.777 -28.364 -13.406 1 95.76 173 GLY B C 1
ATOM 3679 O O . GLY B 1 173 ? -9.786 -28.58 -12.705 1 95.76 173 GLY B O 1
ATOM 3680 N N . ALA B 1 174 ? -11.097 -27.054 -13.79 1 95.04 174 ALA B N 1
ATOM 3681 C CA . ALA B 1 174 ? -10.421 -25.825 -13.384 1 95.04 174 ALA B CA 1
ATOM 3682 C C . ALA B 1 174 ? -9.027 -25.736 -13.999 1 95.04 174 ALA B C 1
ATOM 3684 O O . ALA B 1 174 ? -8.602 -24.665 -14.438 1 95.04 174 ALA B O 1
ATOM 3685 N N . SER B 1 175 ? -8.316 -27.016 -14.062 1 95.13 175 SER B N 1
ATOM 3686 C CA . SER B 1 175 ? -6.973 -27.086 -14.627 1 95.13 175 SER B CA 1
ATOM 3687 C C . SER B 1 175 ? -6.06 -26.028 -14.015 1 95.13 175 SER B C 1
ATOM 3689 O O . SER B 1 175 ? -5.604 -25.118 -14.71 1 95.13 175 SER B O 1
ATOM 3691 N N . LEU B 1 176 ? -5.59 -26.252 -12.829 1 96.31 176 LEU B N 1
ATOM 3692 C CA . LEU B 1 176 ? -4.833 -25.294 -12.03 1 96.31 176 LEU B CA 1
ATOM 3693 C C . LEU B 1 176 ? -3.345 -25.368 -12.356 1 96.31 176 LEU B C 1
ATOM 3695 O O . LEU B 1 176 ? -2.761 -26.454 -12.367 1 96.31 176 LEU B O 1
ATOM 3699 N N . HIS B 1 177 ? -2.751 -24.224 -12.634 1 94.98 177 HIS B N 1
ATOM 3700 C CA . HIS B 1 177 ? -1.314 -24.077 -12.837 1 94.98 177 HIS B CA 1
ATOM 3701 C C . HIS B 1 177 ? -0.662 -23.361 -11.659 1 94.98 177 HIS B C 1
ATOM 3703 O O . HIS B 1 177 ? -1.228 -22.411 -11.114 1 94.98 177 HIS B O 1
ATOM 3709 N N . VAL B 1 178 ? 0.518 -23.814 -11.29 1 96.2 178 VAL B N 1
ATOM 3710 C CA . VAL B 1 178 ? 1.267 -23.245 -10.175 1 96.2 178 VAL B CA 1
ATOM 3711 C C . VAL B 1 178 ? 2.711 -22.985 -10.601 1 96.2 178 VAL B C 1
ATOM 3713 O O . VAL B 1 178 ? 3.316 -23.804 -11.298 1 96.2 178 VAL B O 1
ATOM 3716 N N . GLY B 1 179 ? 3.258 -21.838 -10.211 1 94.75 179 GLY B N 1
ATOM 3717 C CA . GLY B 1 179 ? 4.657 -21.568 -10.498 1 94.75 179 GLY B CA 1
ATOM 3718 C C . GLY B 1 179 ? 5.147 -20.261 -9.903 1 94.75 179 GLY B C 1
ATOM 3719 O O . GLY B 1 179 ? 4.429 -19.614 -9.138 1 94.75 179 GLY B O 1
ATOM 3720 N N . ASN B 1 180 ? 6.419 -20.03 -10.148 1 93.49 180 ASN B N 1
ATOM 3721 C CA . ASN B 1 180 ? 7.049 -18.759 -9.807 1 93.49 180 ASN B CA 1
ATOM 3722 C C . ASN B 1 180 ? 7.089 -18.541 -8.297 1 93.49 180 ASN B C 1
ATOM 3724 O O . ASN B 1 180 ? 6.689 -17.483 -7.808 1 93.49 180 ASN B O 1
ATOM 3728 N N . VAL B 1 181 ? 7.527 -19.526 -7.646 1 95.87 181 VAL B N 1
ATOM 3729 C CA . VAL B 1 181 ? 7.64 -19.41 -6.196 1 95.87 181 VAL B CA 1
ATOM 3730 C C . VAL B 1 181 ? 8.85 -18.551 -5.839 1 95.87 181 VAL B C 1
ATOM 3732 O O . VAL B 1 181 ? 9.896 -18.64 -6.488 1 95.87 181 VAL B O 1
ATOM 3735 N N . ARG B 1 182 ? 8.701 -17.778 -4.796 1 94.96 182 ARG B N 1
ATOM 3736 C CA . ARG B 1 182 ? 9.732 -16.843 -4.356 1 94.96 182 ARG B CA 1
ATOM 3737 C C . ARG B 1 182 ? 10.016 -17.003 -2.866 1 94.96 182 ARG B C 1
ATOM 3739 O O . ARG B 1 182 ? 9.097 -17.222 -2.074 1 94.96 182 ARG B O 1
ATOM 3746 N N . ALA B 1 183 ? 11.284 -16.827 -2.61 1 95.35 183 ALA B N 1
ATOM 3747 C CA . ALA B 1 183 ? 11.675 -16.823 -1.203 1 95.35 183 ALA B CA 1
ATOM 3748 C C . ALA B 1 183 ? 11.126 -15.595 -0.484 1 95.35 183 ALA B C 1
ATOM 3750 O O . ALA B 1 183 ? 10.728 -15.675 0.68 1 95.35 183 ALA B O 1
ATOM 3751 N N . THR B 1 184 ? 11.19 -14.536 -1.247 1 92.16 184 THR B N 1
ATOM 3752 C CA . THR B 1 184 ? 10.62 -13.319 -0.68 1 92.16 184 THR B CA 1
ATOM 3753 C C . THR B 1 184 ? 10.27 -12.322 -1.782 1 92.16 184 THR B C 1
ATOM 3755 O O . THR B 1 184 ? 10.917 -12.295 -2.83 1 92.16 184 THR B O 1
ATOM 3758 N N . THR B 1 185 ? 9.176 -11.651 -1.548 1 87.69 185 THR B N 1
ATOM 3759 C CA . THR B 1 185 ? 8.792 -10.52 -2.385 1 87.69 185 THR B C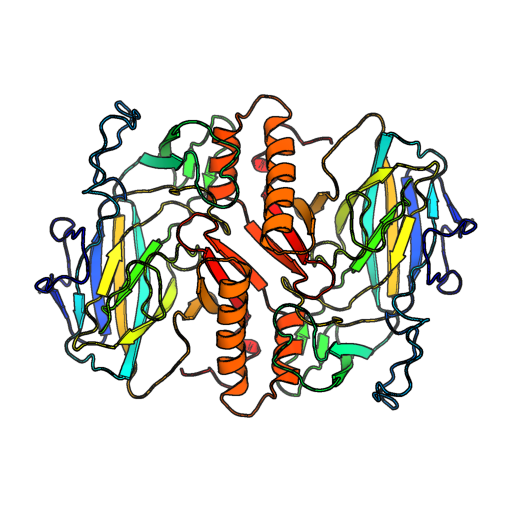A 1
ATOM 3760 C C . THR B 1 185 ? 8.114 -9.436 -1.551 1 87.69 185 THR B C 1
ATOM 3762 O O . THR B 1 185 ? 7.384 -9.739 -0.606 1 87.69 185 THR B O 1
ATOM 3765 N N . GLY B 1 186 ? 8.489 -8.229 -1.762 1 77.05 186 GLY B N 1
ATOM 3766 C CA . GLY B 1 186 ? 7.829 -7.128 -1.081 1 77.05 186 GLY B CA 1
ATOM 3767 C C . GLY B 1 186 ? 6.528 -6.712 -1.742 1 77.05 186 GLY B C 1
ATOM 3768 O O . GLY B 1 186 ? 6.128 -7.289 -2.754 1 77.05 186 GLY B O 1
ATOM 3769 N N . PHE B 1 187 ? 5.832 -5.652 -1.012 1 70.94 187 PHE B N 1
ATOM 3770 C CA . PHE B 1 187 ? 4.66 -5.008 -1.593 1 70.94 187 PHE B CA 1
ATOM 3771 C C . PHE B 1 187 ? 5.071 -3.921 -2.578 1 70.94 187 PHE B C 1
ATOM 3773 O O . PHE B 1 187 ? 5.447 -2.819 -2.174 1 70.94 187 PHE B O 1
ATOM 3780 N N . GLY B 1 188 ? 5.296 -4.351 -3.736 1 70.51 188 GLY B N 1
ATOM 3781 C CA . GLY B 1 188 ? 5.713 -3.432 -4.784 1 70.51 188 GLY B CA 1
ATOM 3782 C C . GLY B 1 188 ? 6.869 -3.958 -5.613 1 70.51 188 GLY B C 1
ATOM 3783 O O . GLY B 1 188 ? 7.79 -3.21 -5.949 1 70.51 188 GLY B O 1
ATOM 3784 N N . LYS B 1 189 ? 6.807 -5.19 -5.882 1 82.86 189 LYS B N 1
ATOM 3785 C CA . LYS B 1 189 ? 7.847 -5.716 -6.76 1 82.86 189 LYS B CA 1
ATOM 3786 C C . LYS B 1 189 ? 8.051 -4.813 -7.973 1 82.86 189 LYS B C 1
ATOM 3788 O O . LYS B 1 189 ? 7.154 -4.672 -8.807 1 82.86 189 LYS B O 1
ATOM 3793 N N . ILE B 1 190 ? 9.201 -4.276 -8.008 1 87.47 190 ILE B N 1
ATOM 3794 C CA . ILE B 1 190 ? 9.47 -3.279 -9.039 1 87.47 190 ILE B CA 1
ATOM 3795 C C . ILE B 1 190 ? 10.484 -3.83 -10.038 1 87.47 190 ILE B C 1
ATOM 3797 O O . ILE B 1 190 ? 10.796 -3.18 -11.039 1 87.47 190 ILE B O 1
ATOM 3801 N N . THR B 1 191 ? 10.991 -5 -9.716 1 89.05 191 THR B N 1
ATOM 3802 C CA . THR B 1 191 ? 11.971 -5.627 -10.596 1 89.05 191 THR B CA 1
ATOM 3803 C C . THR B 1 191 ? 11.327 -6.745 -11.412 1 89.05 191 THR B C 1
ATOM 3805 O O . THR B 1 191 ? 10.201 -7.159 -11.128 1 89.05 191 THR B O 1
ATOM 3808 N N . ALA B 1 192 ? 12.06 -7.165 -12.365 1 87.57 192 ALA B N 1
ATOM 3809 C CA . ALA B 1 192 ? 11.549 -8.223 -13.232 1 87.57 192 ALA B CA 1
ATOM 3810 C C . ALA B 1 192 ? 11.271 -9.496 -12.437 1 87.57 192 ALA B C 1
ATOM 3812 O O . ALA B 1 192 ? 10.292 -10.198 -12.7 1 87.57 192 ALA B O 1
ATOM 3813 N N . THR B 1 193 ? 12.152 -9.753 -11.557 1 87.57 193 THR B N 1
ATOM 3814 C CA . THR B 1 193 ? 11.975 -10.909 -10.685 1 87.57 193 THR B CA 1
ATOM 3815 C C . THR B 1 193 ? 12.254 -10.537 -9.231 1 87.57 193 THR B C 1
ATOM 3817 O O . THR B 1 193 ? 12.896 -9.521 -8.957 1 87.57 193 THR B O 1
ATOM 3820 N N . SER B 1 194 ? 11.651 -11.319 -8.403 1 90.96 194 SER B N 1
ATOM 3821 C CA . SER B 1 194 ? 12.036 -11.297 -6.996 1 90.96 194 SER B CA 1
ATOM 3822 C C . SER B 1 194 ? 12.903 -12.5 -6.64 1 90.96 194 SER B C 1
ATOM 3824 O O . SER B 1 194 ? 13.534 -13.097 -7.515 1 90.96 194 SER B O 1
ATOM 3826 N N . ALA B 1 195 ? 13.029 -12.859 -5.373 1 93.85 195 ALA B N 1
ATOM 3827 C CA . ALA B 1 195 ? 13.919 -13.938 -4.952 1 93.85 195 ALA B CA 1
ATOM 3828 C C . ALA B 1 195 ? 13.386 -15.295 -5.402 1 93.85 195 ALA B C 1
ATOM 3830 O O . ALA B 1 195 ? 12.825 -16.046 -4.601 1 93.85 195 ALA B O 1
ATOM 3831 N N . GLU B 1 196 ? 13.721 -15.647 -6.605 1 93.29 196 GLU B N 1
ATOM 3832 C CA . GLU B 1 196 ? 13.209 -16.851 -7.253 1 93.29 196 GLU B CA 1
ATOM 3833 C C . GLU B 1 196 ? 13.903 -18.102 -6.721 1 93.29 196 GLU B C 1
ATOM 3835 O O . GLU B 1 196 ? 15.114 -18.096 -6.493 1 93.29 196 GLU B O 1
ATOM 3840 N N . ALA B 1 197 ? 13.142 -19.149 -6.567 1 93.82 197 ALA B N 1
ATOM 3841 C CA . ALA B 1 197 ? 13.688 -20.413 -6.081 1 93.82 197 ALA B CA 1
ATOM 3842 C C . ALA B 1 197 ? 12.795 -21.585 -6.479 1 93.82 197 ALA B C 1
ATOM 3844 O O . ALA B 1 197 ? 11.572 -21.442 -6.56 1 93.82 197 ALA B O 1
ATOM 3845 N N . PRO B 1 198 ? 13.385 -22.736 -6.786 1 94.92 198 PRO B N 1
ATOM 3846 C CA . PRO B 1 198 ? 12.547 -23.936 -6.843 1 94.92 198 PRO B CA 1
ATOM 3847 C C . PRO B 1 198 ? 11.91 -24.275 -5.497 1 94.92 198 PRO B C 1
ATOM 3849 O O . PRO B 1 198 ? 12.478 -23.967 -4.446 1 94.92 198 PRO B O 1
ATOM 3852 N N . ALA B 1 199 ? 10.74 -24.896 -5.609 1 96.87 199 ALA B N 1
ATOM 3853 C CA . ALA B 1 199 ? 10.022 -25.11 -4.355 1 96.87 199 ALA B CA 1
ATOM 3854 C C . ALA B 1 199 ? 9.077 -26.304 -4.46 1 96.87 199 ALA B C 1
ATOM 3856 O O . ALA B 1 199 ? 8.819 -26.804 -5.557 1 96.87 199 ALA B O 1
ATOM 3857 N N . GLU B 1 200 ? 8.738 -26.784 -3.371 1 97.76 200 GLU B N 1
ATOM 3858 C CA . GLU B 1 200 ? 7.61 -27.696 -3.204 1 97.76 200 GLU B CA 1
ATOM 3859 C C . GLU B 1 200 ? 6.466 -27.026 -2.449 1 97.76 200 GLU B C 1
ATOM 3861 O O . GLU B 1 200 ? 6.663 -26.497 -1.354 1 97.76 200 GLU B O 1
ATOM 3866 N N . VAL B 1 201 ? 5.251 -27.057 -3.069 1 98.04 201 VAL B N 1
ATOM 3867 C CA . VAL B 1 201 ? 4.09 -26.4 -2.478 1 98.04 201 VAL B CA 1
ATOM 3868 C C . VAL B 1 201 ? 3.012 -27.437 -2.167 1 98.04 201 VAL B C 1
ATOM 3870 O O . VAL B 1 201 ? 2.796 -28.369 -2.945 1 98.04 201 VAL B O 1
ATOM 3873 N N . THR B 1 202 ? 2.422 -27.29 -1.056 1 98.58 202 THR B N 1
ATOM 3874 C CA . THR B 1 202 ? 1.281 -28.108 -0.66 1 98.58 202 THR B CA 1
ATOM 3875 C C . THR B 1 202 ? -0.003 -27.283 -0.664 1 98.58 202 THR B C 1
ATOM 3877 O O . THR B 1 202 ? -0.115 -26.294 0.063 1 98.58 202 THR B O 1
ATOM 3880 N N . LEU B 1 203 ? -0.974 -27.749 -1.445 1 98.57 203 LEU B N 1
ATOM 3881 C CA . LEU B 1 203 ? -2.232 -27.027 -1.603 1 98.57 203 LEU B CA 1
ATOM 3882 C C . LEU B 1 203 ? -3.417 -27.914 -1.234 1 98.57 203 LEU B C 1
ATOM 3884 O O . LEU B 1 203 ? -3.437 -29.101 -1.566 1 98.57 203 LEU B O 1
ATOM 3888 N N . ARG B 1 204 ? -4.32 -27.335 -0.555 1 98.69 204 ARG B N 1
ATOM 3889 C CA . ARG B 1 204 ? -5.642 -27.94 -0.426 1 98.69 204 ARG B CA 1
ATOM 3890 C C . ARG B 1 204 ? -6.626 -27.321 -1.412 1 98.69 204 ARG B C 1
ATOM 3892 O O . ARG B 1 204 ? -6.781 -26.099 -1.459 1 98.69 204 ARG B O 1
ATOM 3899 N N . LEU B 1 205 ? -7.305 -28.193 -2.144 1 98.3 205 LEU B N 1
ATOM 3900 C CA . LEU B 1 205 ? -8.178 -27.74 -3.221 1 98.3 205 LEU B CA 1
ATOM 3901 C C . LEU B 1 205 ? -9.635 -28.071 -2.915 1 98.3 205 LEU B C 1
ATOM 3903 O O . LEU B 1 205 ? -9.996 -29.243 -2.788 1 98.3 205 LEU B O 1
ATOM 3907 N N . GLN B 1 206 ? -10.45 -27.01 -2.814 1 97.34 206 GLN B N 1
ATOM 3908 C CA . GLN B 1 206 ? -11.862 -27.205 -2.502 1 97.34 206 GLN B CA 1
ATOM 3909 C C . GLN B 1 206 ? -12.753 -26.484 -3.509 1 97.34 206 GLN B C 1
ATOM 3911 O O . GLN B 1 206 ? -12.489 -25.335 -3.869 1 97.34 206 GLN B O 1
ATOM 3916 N N . ILE B 1 207 ? -13.786 -27.153 -3.913 1 97.01 207 ILE B N 1
ATOM 3917 C CA . ILE B 1 207 ? -14.743 -26.572 -4.849 1 97.01 207 ILE B CA 1
ATOM 3918 C C . ILE B 1 207 ? -15.938 -26.01 -4.083 1 97.01 207 ILE B C 1
ATOM 3920 O O . ILE B 1 207 ? -16.549 -26.711 -3.272 1 97.01 207 ILE B O 1
ATOM 3924 N N . LEU B 1 208 ? -16.156 -24.766 -4.274 1 95.16 208 LEU B N 1
ATOM 3925 C CA . LEU B 1 208 ? -17.372 -24.137 -3.77 1 95.16 208 LEU B CA 1
ATOM 3926 C C . LEU B 1 208 ? -18.435 -24.057 -4.861 1 95.16 208 LEU B C 1
ATOM 3928 O O . LEU B 1 208 ? -18.271 -23.325 -5.84 1 95.16 208 LEU B O 1
ATOM 3932 N N . LYS B 1 209 ? -19.531 -24.746 -4.626 1 93.66 209 LYS B N 1
ATOM 3933 C CA . LYS B 1 209 ? -20.601 -24.803 -5.619 1 93.66 209 LYS B CA 1
ATOM 3934 C C . LYS B 1 209 ? -21.581 -23.648 -5.438 1 93.66 209 LYS B C 1
ATOM 3936 O O . LYS B 1 209 ? -21.851 -23.227 -4.311 1 93.66 209 LYS B O 1
ATOM 3941 N N . ASN B 1 210 ? -22.049 -23.069 -6.529 1 84.3 210 ASN B N 1
ATOM 3942 C CA . ASN B 1 210 ? -23.113 -22.071 -6.549 1 84.3 210 ASN B CA 1
ATOM 3943 C C . ASN B 1 210 ? -22.708 -20.805 -5.799 1 84.3 210 ASN B C 1
ATOM 3945 O O . ASN B 1 210 ? -23.508 -20.239 -5.051 1 84.3 210 ASN B O 1
ATOM 3949 N N . ARG B 1 211 ? -21.48 -20.562 -5.805 1 86 211 ARG B N 1
ATOM 3950 C CA . ARG B 1 211 ? -20.967 -19.336 -5.201 1 86 211 ARG B CA 1
ATOM 3951 C C . ARG B 1 211 ? -20.228 -18.487 -6.23 1 86 211 ARG B C 1
ATOM 3953 O O . ARG B 1 211 ? -19.534 -19.019 -7.099 1 86 211 ARG B O 1
ATOM 3960 N N . THR B 1 212 ? -20.563 -17.24 -6.142 1 84.7 212 THR B N 1
ATOM 3961 C CA . THR B 1 212 ? -19.856 -16.308 -7.013 1 84.7 212 THR B CA 1
ATOM 3962 C C . THR B 1 212 ? -19.215 -15.187 -6.199 1 84.7 212 THR B C 1
ATOM 3964 O O . THR B 1 212 ? -19.758 -14.769 -5.174 1 84.7 212 THR B O 1
ATOM 3967 N N . ALA B 1 213 ? -18.031 -14.843 -6.594 1 89.59 213 ALA B N 1
ATOM 3968 C CA . ALA B 1 213 ? -17.332 -13.718 -5.978 1 89.59 213 ALA B CA 1
ATOM 3969 C C . ALA B 1 213 ? -16.392 -13.045 -6.974 1 89.59 213 ALA B C 1
ATOM 3971 O O . ALA B 1 213 ? -15.961 -13.667 -7.948 1 89.59 213 ALA B O 1
ATOM 3972 N N . PRO B 1 214 ? -16.194 -11.763 -6.741 1 93.34 214 PRO B N 1
ATOM 3973 C CA . PRO B 1 214 ? -15.079 -11.193 -7.5 1 93.34 214 PRO B CA 1
ATOM 3974 C C . PRO B 1 214 ? -13.764 -11.932 -7.261 1 93.34 214 PRO B C 1
ATOM 3976 O O . PRO B 1 214 ? -13.476 -12.339 -6.133 1 93.34 214 PRO B O 1
ATOM 3979 N N . THR B 1 215 ? -13.114 -12.277 -8.291 1 95.58 215 THR B N 1
ATOM 3980 C CA . THR B 1 215 ? -11.828 -12.96 -8.204 1 95.58 215 THR B CA 1
ATOM 3981 C C . THR B 1 215 ? -10.759 -12.202 -8.985 1 95.58 215 THR B C 1
ATOM 3983 O O . THR B 1 215 ? -11.072 -11.471 -9.928 1 95.58 215 THR B 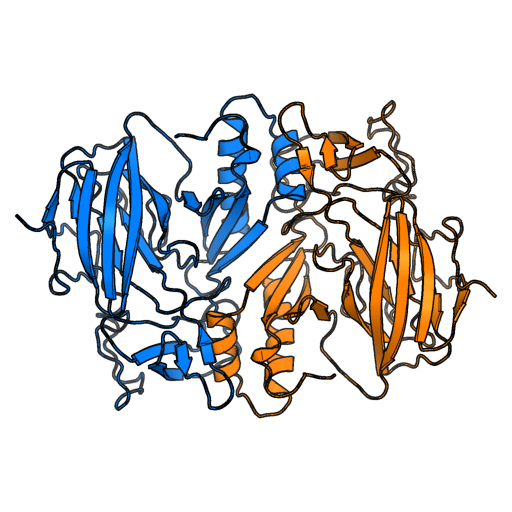O 1
ATOM 3986 N N . PRO B 1 216 ? -9.545 -12.327 -8.548 1 97.05 216 PRO B N 1
ATOM 3987 C CA . PRO B 1 216 ? -9.031 -13.114 -7.425 1 97.05 216 PRO B CA 1
ATOM 3988 C C . PRO B 1 216 ? -9.3 -12.458 -6.073 1 97.05 216 PRO B C 1
ATOM 3990 O O . PRO B 1 216 ? -9.228 -11.232 -5.952 1 97.05 216 PRO B O 1
ATOM 3993 N N . THR B 1 217 ? -9.59 -13.249 -5.13 1 96.43 217 THR B N 1
ATOM 3994 C CA . THR B 1 217 ? -9.797 -12.821 -3.751 1 96.43 217 THR B CA 1
ATOM 3995 C C . THR B 1 217 ? -9.052 -13.735 -2.783 1 96.43 217 THR B C 1
ATOM 3997 O O . THR B 1 217 ? -9.024 -14.954 -2.968 1 96.43 217 THR B O 1
ATOM 4000 N N . ILE B 1 218 ? -8.427 -13.146 -1.768 1 96.85 218 ILE B N 1
ATOM 4001 C CA . ILE B 1 218 ? -7.647 -13.894 -0.788 1 96.85 218 ILE B CA 1
ATOM 4002 C C . ILE B 1 218 ? -8.215 -13.662 0.61 1 96.85 218 ILE B C 1
ATOM 4004 O O . ILE B 1 218 ? -8.586 -12.539 0.957 1 96.85 218 ILE B O 1
ATOM 4008 N N . ILE B 1 219 ? -8.337 -14.7 1.367 1 95.86 219 ILE B N 1
ATOM 4009 C CA . ILE B 1 219 ? -8.545 -14.601 2.807 1 95.86 219 ILE B CA 1
ATOM 4010 C C . ILE B 1 219 ? -7.273 -15.02 3.542 1 95.86 219 ILE B C 1
ATOM 4012 O O . ILE B 1 219 ? -6.75 -16.113 3.317 1 95.86 219 ILE B O 1
ATOM 4016 N N . HIS B 1 220 ? -6.773 -14.146 4.315 1 96.13 220 HIS B N 1
ATOM 4017 C CA . HIS B 1 220 ? -5.545 -14.402 5.06 1 96.13 220 HIS B CA 1
ATOM 4018 C C . HIS B 1 220 ? -5.537 -13.646 6.385 1 96.13 220 HIS B C 1
ATOM 4020 O O . HIS B 1 220 ? -5.816 -12.446 6.421 1 96.13 220 HIS B O 1
ATOM 4026 N N . TYR B 1 221 ? -5.241 -14.304 7.497 1 94.6 221 TYR B N 1
ATOM 4027 C CA . TYR B 1 221 ? -5.155 -13.72 8.831 1 94.6 221 TYR B CA 1
ATOM 4028 C C . TYR B 1 221 ? -6.377 -12.859 9.129 1 94.6 221 TYR B C 1
ATOM 4030 O O . TYR B 1 221 ? -6.244 -11.699 9.528 1 94.6 221 TYR B O 1
ATOM 4038 N N . HIS B 1 222 ? -7.56 -13.34 8.786 1 92.54 222 HIS B N 1
ATOM 4039 C CA . HIS B 1 222 ? -8.855 -12.742 9.091 1 92.54 222 HIS B CA 1
ATOM 4040 C C . HIS B 1 222 ? -9.068 -11.456 8.3 1 92.54 222 HIS B C 1
ATOM 4042 O O . HIS B 1 222 ? -9.749 -10.54 8.767 1 92.54 222 HIS B O 1
ATOM 4048 N N . ASN B 1 223 ? -8.391 -11.393 7.158 1 95.23 223 ASN B N 1
ATOM 4049 C CA . ASN B 1 223 ? -8.603 -10.285 6.233 1 95.23 223 ASN B CA 1
ATOM 4050 C C . ASN B 1 223 ? -9.137 -10.771 4.889 1 95.23 223 ASN B C 1
ATOM 4052 O O . ASN B 1 223 ? -8.78 -11.858 4.43 1 95.23 223 ASN B O 1
ATOM 4056 N N . LEU B 1 224 ? -9.967 -9.925 4.351 1 94.97 224 LEU B N 1
ATOM 4057 C CA . LEU B 1 224 ? -10.387 -10.073 2.961 1 94.97 224 LEU B CA 1
ATOM 4058 C C . LEU B 1 224 ? -9.55 -9.189 2.043 1 94.97 224 LEU B C 1
ATOM 4060 O O . LEU B 1 224 ? -9.423 -7.986 2.28 1 94.97 224 LEU B O 1
ATOM 4064 N N . ILE B 1 225 ? -8.975 -9.821 1.019 1 96.18 225 ILE B N 1
ATOM 4065 C CA . ILE B 1 225 ? -8.074 -9.103 0.123 1 96.18 225 ILE B CA 1
ATOM 4066 C C . ILE B 1 225 ? -8.524 -9.297 -1.324 1 96.18 225 ILE B C 1
ATOM 4068 O O . ILE B 1 225 ? -8.567 -10.424 -1.822 1 96.18 225 ILE B O 1
ATOM 4072 N N . CYS B 1 226 ? -8.875 -8.217 -1.995 1 95.99 226 CYS B N 1
ATOM 4073 C CA . CYS B 1 226 ? -9.201 -8.258 -3.416 1 95.99 226 CYS B CA 1
ATOM 4074 C C . CYS B 1 226 ? -8.006 -7.834 -4.263 1 95.99 226 CYS B C 1
ATOM 4076 O O . CYS B 1 226 ? -7.277 -6.911 -3.896 1 95.99 226 CYS B O 1
ATOM 4078 N N . LEU B 1 227 ? -7.818 -8.542 -5.343 1 97.12 227 LEU B N 1
ATOM 4079 C CA . LEU B 1 227 ? -6.754 -8.215 -6.285 1 97.12 227 LEU B CA 1
ATOM 4080 C C . LEU B 1 227 ? -7.327 -7.876 -7.657 1 97.12 227 LEU B C 1
ATOM 4082 O O . LEU B 1 227 ? -8.435 -8.299 -7.993 1 97.12 227 LEU B O 1
ATOM 4086 N N . ALA B 1 228 ? -6.578 -7.124 -8.394 1 96.85 228 ALA B N 1
ATOM 4087 C CA . ALA B 1 228 ? -6.84 -6.921 -9.817 1 96.85 228 ALA B CA 1
ATOM 4088 C C . ALA B 1 228 ? -5.582 -6.46 -10.546 1 96.85 228 ALA B C 1
ATOM 4090 O O . ALA B 1 228 ? -4.678 -5.884 -9.935 1 96.85 228 ALA B O 1
ATOM 4091 N N . SER B 1 229 ? -5.554 -6.791 -11.788 1 96.62 229 SER B N 1
ATOM 4092 C CA . SER B 1 229 ? -4.416 -6.424 -12.625 1 96.62 229 SER B CA 1
ATOM 4093 C C . SER B 1 229 ? -4.868 -5.678 -13.876 1 96.62 229 SER B C 1
ATOM 4095 O O . SER B 1 229 ? -5.959 -5.926 -14.393 1 96.62 229 SER B O 1
ATOM 4097 N N . ASP B 1 230 ? -4.033 -4.756 -14.295 1 95.96 230 ASP B N 1
ATOM 4098 C CA . ASP B 1 230 ? -4.244 -4.01 -15.531 1 95.96 230 ASP B CA 1
ATOM 4099 C C . ASP B 1 230 ? -2.949 -3.353 -16.005 1 95.96 230 ASP B C 1
ATOM 4101 O O . ASP B 1 230 ? -1.891 -3.554 -15.405 1 95.96 230 ASP B O 1
ATOM 4105 N N . ILE B 1 231 ? -3.016 -2.609 -17.057 1 92.72 231 ILE B N 1
ATOM 4106 C CA . ILE B 1 231 ? -1.831 -2.073 -17.719 1 92.72 231 ILE B CA 1
ATOM 4107 C C . ILE B 1 231 ? -1.302 -0.873 -16.938 1 92.72 231 ILE B C 1
ATOM 4109 O O . ILE B 1 231 ? -0.109 -0.563 -16.997 1 92.72 231 ILE B O 1
ATOM 4113 N N . THR B 1 232 ? -2.182 -0.227 -16.216 1 92.03 232 THR B N 1
ATOM 4114 C CA . THR B 1 232 ? -1.758 0.91 -15.406 1 92.03 232 THR B CA 1
ATOM 4115 C C . THR B 1 232 ? -2.137 0.702 -13.942 1 92.03 232 THR B C 1
ATOM 4117 O O . THR B 1 232 ? -3.045 -0.073 -13.635 1 92.03 232 THR B O 1
ATOM 4120 N N . ILE B 1 233 ? -1.441 1.44 -13.074 1 92.18 233 ILE B N 1
ATOM 4121 C CA . ILE B 1 233 ? -1.755 1.362 -11.652 1 92.18 233 ILE B CA 1
ATOM 4122 C C . ILE B 1 233 ? -3.185 1.839 -11.412 1 92.18 233 ILE B C 1
ATOM 4124 O O . ILE B 1 233 ? -3.918 1.249 -10.615 1 92.18 233 ILE B O 1
ATOM 4128 N N . GLU B 1 234 ? -3.581 2.877 -12.145 1 91.2 234 GLU B N 1
ATOM 4129 C CA . GLU B 1 234 ? -4.902 3.478 -11.987 1 91.2 234 GLU B CA 1
ATOM 4130 C C . GLU B 1 234 ? -6.006 2.485 -12.339 1 91.2 234 GLU B C 1
ATOM 4132 O O . GLU B 1 234 ? -6.953 2.303 -11.571 1 91.2 234 GLU B O 1
ATOM 4137 N N . LYS B 1 235 ? -5.864 1.903 -13.453 1 93.54 235 LYS B N 1
ATOM 4138 C CA . LYS B 1 235 ? -6.889 0.969 -13.908 1 93.54 235 LYS B CA 1
ATOM 4139 C C . LYS B 1 235 ? -6.954 -0.259 -13.004 1 93.54 235 LYS B C 1
ATOM 4141 O O . LYS B 1 235 ? -8.041 -0.751 -12.693 1 93.54 235 LYS B O 1
ATOM 4146 N N . ALA B 1 236 ? -5.817 -0.765 -12.621 1 94.88 236 ALA B N 1
ATOM 4147 C CA . ALA B 1 236 ? -5.787 -1.895 -11.696 1 94.88 236 ALA B CA 1
ATOM 4148 C C . ALA B 1 236 ? -6.462 -1.541 -10.375 1 94.88 236 ALA B C 1
ATOM 4150 O O . ALA B 1 236 ? -7.224 -2.34 -9.825 1 94.88 236 ALA B O 1
ATOM 4151 N N . THR B 1 237 ? -6.21 -0.363 -9.914 1 93.07 237 THR B N 1
ATOM 4152 C CA . THR B 1 237 ? -6.769 0.1 -8.649 1 93.07 237 THR B CA 1
ATOM 4153 C C . THR B 1 237 ? -8.283 0.262 -8.754 1 93.07 237 THR B C 1
ATOM 4155 O O . THR B 1 237 ? -9.018 -0.129 -7.845 1 93.07 237 THR B O 1
ATOM 4158 N N . GLN B 1 238 ? -8.72 0.813 -9.805 1 92.73 238 GLN B N 1
ATOM 4159 C CA . GLN B 1 238 ? -10.155 0.962 -10.026 1 92.73 238 GLN B CA 1
ATOM 4160 C C . GLN B 1 238 ? -10.86 -0.391 -9.996 1 92.73 238 GLN B C 1
ATOM 4162 O O . GLN B 1 238 ? -11.902 -0.54 -9.354 1 92.73 238 GLN B O 1
ATOM 4167 N N . LYS B 1 239 ? -10.272 -1.313 -10.652 1 95.12 239 LYS B N 1
ATOM 4168 C CA . LYS B 1 239 ? -10.848 -2.653 -10.706 1 95.12 239 LYS B CA 1
ATOM 4169 C C . LYS B 1 239 ? -10.861 -3.302 -9.324 1 95.12 239 LYS B C 1
ATOM 4171 O O . LYS B 1 239 ? -11.848 -3.931 -8.937 1 95.12 239 LYS B O 1
ATOM 4176 N N . THR B 1 240 ? -9.788 -3.159 -8.637 1 94.89 240 THR B N 1
ATOM 4177 C CA . THR B 1 240 ? -9.689 -3.724 -7.296 1 94.89 240 THR B CA 1
ATOM 4178 C C . THR B 1 240 ? -10.737 -3.11 -6.372 1 94.89 240 THR B C 1
ATOM 4180 O O . THR B 1 240 ? -11.356 -3.815 -5.572 1 94.89 240 THR B O 1
ATOM 4183 N N . MET B 1 241 ? -10.901 -1.861 -6.503 1 92.48 241 MET B N 1
ATOM 4184 C CA . MET B 1 241 ? -11.9 -1.15 -5.71 1 92.48 241 MET B CA 1
ATOM 4185 C C . MET B 1 241 ? -13.304 -1.656 -6.022 1 92.48 241 MET B C 1
ATOM 4187 O O . MET B 1 241 ? -14.1 -1.892 -5.112 1 92.48 241 MET B O 1
ATOM 4191 N N . HIS B 1 242 ? -13.589 -1.8 -7.255 1 93.17 242 HIS B N 1
ATOM 4192 C CA . HIS B 1 242 ? -14.894 -2.31 -7.658 1 93.17 242 HIS B CA 1
ATOM 4193 C C . HIS B 1 242 ? -15.14 -3.704 -7.089 1 93.17 242 HIS B C 1
ATOM 4195 O O . HIS B 1 242 ? -16.254 -4.016 -6.662 1 93.17 242 HIS B O 1
AT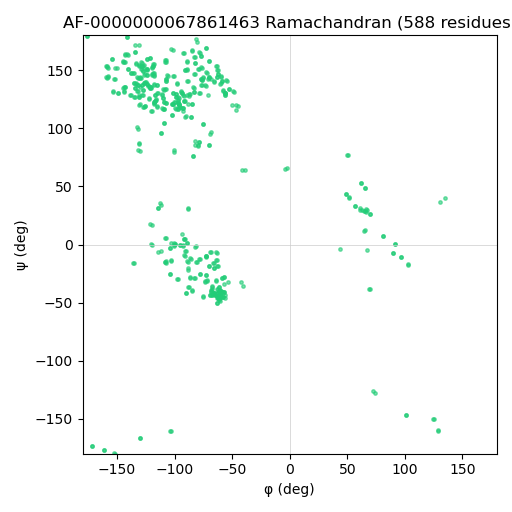OM 4201 N N . ASN B 1 243 ? -14.12 -4.494 -7.112 1 93.52 243 ASN B N 1
ATOM 4202 C CA . ASN B 1 243 ? -14.246 -5.83 -6.54 1 93.52 243 ASN B CA 1
ATOM 4203 C C . ASN B 1 243 ? -14.632 -5.775 -5.065 1 93.52 243 ASN B C 1
ATOM 4205 O O . ASN B 1 243 ? -15.548 -6.477 -4.632 1 93.52 243 ASN B O 1
ATOM 4209 N N . MET B 1 244 ? -13.997 -4.924 -4.323 1 93.24 244 MET B N 1
ATOM 4210 C CA . MET B 1 244 ? -14.266 -4.829 -2.891 1 93.24 244 MET B CA 1
ATOM 4211 C C . MET B 1 244 ? -15.654 -4.25 -2.636 1 93.24 244 MET B C 1
ATOM 4213 O O . MET B 1 244 ? -16.387 -4.741 -1.775 1 93.24 244 MET B O 1
ATOM 4217 N N . ILE B 1 245 ? -15.987 -3.226 -3.368 1 92.15 245 ILE B N 1
ATOM 4218 C CA . ILE B 1 245 ? -17.297 -2.605 -3.205 1 92.15 245 ILE B CA 1
ATOM 4219 C C . ILE B 1 245 ? -18.393 -3.623 -3.509 1 92.15 245 ILE B C 1
ATOM 4221 O O . ILE B 1 245 ? -19.401 -3.69 -2.802 1 92.15 245 ILE B O 1
ATOM 4225 N N . THR B 1 246 ? -18.169 -4.392 -4.559 1 91.32 246 THR B N 1
ATOM 4226 C CA . THR B 1 246 ? -19.129 -5.43 -4.917 1 91.32 246 THR B CA 1
ATOM 4227 C C . THR B 1 246 ? -19.321 -6.411 -3.764 1 91.32 246 THR B C 1
ATOM 4229 O O . THR B 1 246 ? -20.452 -6.767 -3.426 1 91.32 246 THR B O 1
ATOM 4232 N N . LEU B 1 247 ? -18.31 -6.762 -3.117 1 90.84 247 LEU B N 1
ATOM 4233 C CA . LEU B 1 247 ? -18.392 -7.708 -2.009 1 90.84 247 LEU B CA 1
ATOM 4234 C C . LEU B 1 247 ? -19.137 -7.098 -0.827 1 90.84 247 LEU B C 1
ATOM 4236 O O . LEU B 1 247 ? -19.939 -7.773 -0.177 1 90.84 247 LEU B O 1
ATOM 4240 N N . LEU B 1 248 ? -18.862 -5.881 -0.596 1 89.95 248 LEU B N 1
ATOM 4241 C CA . LEU B 1 248 ? -19.436 -5.208 0.564 1 89.95 248 LEU B CA 1
ATOM 4242 C C . LEU B 1 248 ? -20.922 -4.936 0.355 1 89.95 248 LEU B C 1
ATOM 4244 O O . LEU B 1 248 ? -21.686 -4.861 1.32 1 89.95 248 LEU B O 1
ATOM 4248 N N . THR B 1 249 ? -21.336 -4.814 -0.875 1 89.4 249 THR B N 1
ATOM 4249 C CA . THR B 1 249 ? -22.702 -4.379 -1.141 1 89.4 249 THR B CA 1
ATOM 4250 C C . THR B 1 249 ? -23.572 -5.557 -1.568 1 89.4 249 THR B C 1
ATOM 4252 O O . THR B 1 249 ? -24.778 -5.404 -1.772 1 89.4 249 THR B O 1
ATOM 4255 N N . GLU B 1 250 ? -23.009 -6.68 -1.689 1 83.86 250 GLU B N 1
ATOM 4256 C CA . GLU B 1 250 ? -23.717 -7.845 -2.211 1 83.86 250 GLU B CA 1
ATOM 4257 C C . GLU B 1 250 ? -24.917 -8.199 -1.338 1 83.86 250 GLU B C 1
ATOM 4259 O O . GLU B 1 250 ? -25.965 -8.601 -1.847 1 83.86 250 GLU B O 1
ATOM 4264 N N . SER B 1 251 ? -24.836 -8.124 -0.009 1 76.77 251 SER B N 1
ATOM 4265 C CA . SER B 1 251 ? -25.907 -8.517 0.9 1 76.77 251 SER B CA 1
ATOM 4266 C C . SER B 1 251 ? -26.947 -7.41 1.04 1 76.77 251 SER B C 1
ATOM 4268 O O . SER B 1 251 ? -27.964 -7.588 1.714 1 76.77 251 SER B O 1
ATOM 4270 N N . ASP B 1 252 ? -26.778 -6.256 0.391 1 78 252 ASP B N 1
ATOM 4271 C CA . ASP B 1 252 ? -27.665 -5.097 0.441 1 78 252 ASP B CA 1
ATOM 4272 C C . ASP B 1 252 ? -27.698 -4.493 1.843 1 78 252 ASP B C 1
ATOM 4274 O O . ASP B 1 252 ? -28.593 -3.707 2.165 1 78 252 ASP B O 1
ATOM 4278 N N . LYS B 1 253 ? -26.839 -4.913 2.605 1 81.55 253 LYS B N 1
ATOM 4279 C CA . LYS B 1 253 ? -26.785 -4.357 3.954 1 81.55 253 LYS B CA 1
ATOM 4280 C C . LYS B 1 253 ? -25.872 -3.136 4.009 1 81.55 253 LYS B C 1
ATOM 4282 O O . LYS B 1 253 ? -25.784 -2.466 5.04 1 81.55 253 LYS B O 1
ATOM 4287 N N . MET B 1 254 ? -25.269 -2.897 2.958 1 90.23 254 MET B N 1
ATOM 4288 C CA . MET B 1 254 ? -24.391 -1.733 2.88 1 90.23 254 MET B CA 1
ATOM 4289 C C . MET B 1 254 ? -24.554 -1.017 1.543 1 90.23 254 MET B C 1
ATOM 4291 O O . MET B 1 254 ? -24.536 -1.652 0.488 1 90.23 254 MET B O 1
ATOM 4295 N N . THR B 1 255 ? -24.77 0.239 1.649 1 91.72 255 THR B N 1
ATOM 4296 C CA . THR B 1 255 ? -24.891 1.032 0.431 1 91.72 255 THR B CA 1
ATOM 4297 C C . THR B 1 255 ? -23.519 1.296 -0.182 1 91.72 255 THR B C 1
ATOM 4299 O O . THR B 1 255 ? -22.494 1.134 0.485 1 91.72 255 THR B O 1
ATOM 4302 N N . THR B 1 256 ? -23.499 1.67 -1.412 1 92.95 256 THR B N 1
ATOM 4303 C CA . THR B 1 256 ? -22.255 2.035 -2.08 1 92.95 256 THR B CA 1
ATOM 4304 C C . THR B 1 256 ? -21.549 3.161 -1.331 1 92.95 256 THR B C 1
ATOM 4306 O O . THR B 1 256 ? -20.327 3.133 -1.164 1 92.95 256 THR B O 1
ATOM 4309 N N . GLU B 1 257 ? -22.301 4.144 -0.856 1 92.47 257 GLU B N 1
ATOM 4310 C CA . GLU B 1 257 ? -21.737 5.264 -0.109 1 92.47 257 GLU B CA 1
ATOM 4311 C C . GLU B 1 257 ? -21.058 4.788 1.172 1 92.47 257 GLU B C 1
ATOM 4313 O O . GLU B 1 257 ? -19.923 5.172 1.459 1 92.47 257 GLU B O 1
ATOM 4318 N N . ASP B 1 258 ? -21.739 3.958 1.842 1 92.65 258 ASP B N 1
ATOM 4319 C CA . ASP B 1 258 ? -21.207 3.467 3.11 1 92.65 258 ASP B CA 1
ATOM 4320 C C . ASP B 1 258 ? -19.974 2.595 2.887 1 92.65 258 ASP B C 1
ATOM 4322 O O . ASP B 1 258 ? -19.028 2.635 3.677 1 92.65 258 ASP B O 1
ATOM 4326 N N . ALA B 1 259 ? -20.007 1.827 1.808 1 93.05 259 ALA B N 1
ATOM 4327 C CA . ALA B 1 259 ? -18.851 1.004 1.462 1 93.05 259 ALA B CA 1
ATOM 4328 C C . ALA B 1 259 ? -17.63 1.871 1.163 1 93.05 259 ALA B C 1
ATOM 4330 O O . ALA B 1 259 ? -16.526 1.58 1.628 1 93.05 259 ALA B O 1
ATOM 4331 N N . LEU B 1 260 ? -17.891 2.909 0.46 1 93.69 260 LEU B N 1
ATOM 4332 C CA . LEU B 1 260 ? -16.81 3.819 0.098 1 93.69 260 LEU B CA 1
ATOM 4333 C C . LEU B 1 260 ? -16.193 4.452 1.34 1 93.69 260 LEU B C 1
ATOM 4335 O O . LEU B 1 260 ? -14.968 4.532 1.458 1 93.69 260 LEU B O 1
ATOM 4339 N N . PHE B 1 261 ? -16.985 4.878 2.254 1 94.48 261 PHE B N 1
ATOM 4340 C CA . PHE B 1 261 ? -16.48 5.49 3.477 1 94.48 261 PHE B CA 1
ATOM 4341 C C . PHE B 1 261 ? -15.715 4.472 4.315 1 94.48 261 PHE B C 1
ATOM 4343 O O . PHE B 1 261 ? -14.645 4.775 4.846 1 94.48 261 PHE B O 1
ATOM 4350 N N . LEU B 1 262 ? -16.261 3.294 4.39 1 94.35 262 LEU B N 1
ATOM 4351 C CA . LEU B 1 262 ? -15.594 2.257 5.169 1 94.35 262 LEU B CA 1
ATOM 4352 C C . LEU B 1 262 ? -14.221 1.938 4.588 1 94.35 262 LEU B C 1
ATOM 4354 O O . LEU B 1 262 ? -13.236 1.847 5.325 1 94.35 262 LEU B O 1
ATOM 4358 N N . ILE B 1 263 ? -14.167 1.787 3.274 1 93.55 263 ILE B N 1
ATOM 4359 C CA . ILE B 1 263 ? -12.908 1.496 2.595 1 93.55 263 ILE B CA 1
ATOM 4360 C C . ILE B 1 263 ? -11.916 2.63 2.841 1 93.55 263 ILE B C 1
ATOM 4362 O O . ILE B 1 263 ? -10.752 2.385 3.166 1 93.55 263 ILE B O 1
ATOM 4366 N N . SER B 1 264 ? -12.335 3.81 2.755 1 93.59 264 SER B N 1
ATOM 4367 C CA . SER B 1 264 ? -11.48 4.978 2.939 1 93.59 264 SER B CA 1
ATOM 4368 C C . SER B 1 264 ? -10.929 5.041 4.36 1 93.59 264 SER B C 1
ATOM 4370 O O . SER B 1 264 ? -9.812 5.517 4.578 1 93.59 264 SER B O 1
ATOM 4372 N N . LEU B 1 265 ? -11.682 4.534 5.286 1 94.46 265 LEU B N 1
ATOM 4373 C CA . LEU B 1 265 ? -11.317 4.637 6.695 1 94.46 265 LEU B CA 1
ATOM 4374 C C . LEU B 1 265 ? -10.41 3.483 7.107 1 94.46 265 LEU B C 1
ATOM 4376 O O . LEU B 1 265 ? -9.573 3.634 8 1 94.46 265 LEU B O 1
ATOM 4380 N N . GLN B 1 266 ? -10.568 2.344 6.399 1 93.55 266 GLN B N 1
ATOM 4381 C CA . GLN B 1 266 ? -9.982 1.18 7.055 1 93.55 266 GLN B CA 1
ATOM 4382 C C . GLN B 1 266 ? -9.207 0.32 6.06 1 93.55 266 GLN B C 1
ATOM 4384 O O . GLN B 1 266 ? -8.448 -0.566 6.457 1 93.55 266 GLN B O 1
ATOM 4389 N N . ALA B 1 267 ? -9.4 0.508 4.869 1 92.72 267 ALA B N 1
ATOM 4390 C CA . ALA B 1 267 ? -8.769 -0.402 3.917 1 92.72 267 ALA B CA 1
ATOM 4391 C C . ALA B 1 267 ? -7.286 -0.081 3.751 1 92.72 267 ALA B C 1
ATOM 4393 O O . ALA B 1 267 ? -6.863 1.057 3.969 1 92.72 267 ALA B O 1
ATOM 4394 N N . ASP B 1 268 ? -6.598 -1.039 3.421 1 91.55 268 ASP B N 1
ATOM 4395 C CA . ASP B 1 268 ? -5.192 -0.905 3.051 1 91.55 268 ASP B CA 1
ATOM 4396 C C . ASP B 1 268 ? -4.988 -1.176 1.562 1 91.55 268 ASP B C 1
ATOM 4398 O O . ASP B 1 268 ? -5.232 -2.288 1.089 1 91.55 268 ASP B O 1
ATOM 4402 N N . PHE B 1 269 ? -4.548 -0.185 0.929 1 91.78 269 PHE B N 1
ATOM 4403 C CA . PHE B 1 269 ? -4.209 -0.329 -0.482 1 91.78 269 PHE B CA 1
ATOM 4404 C C . PHE B 1 269 ? -2.728 -0.641 -0.653 1 91.78 269 PHE B C 1
ATOM 4406 O O . PHE B 1 269 ? -1.876 0.007 -0.041 1 91.78 269 PHE B O 1
ATOM 4413 N N . GLN B 1 270 ? -2.49 -1.641 -1.449 1 89.76 270 GLN B N 1
ATOM 4414 C CA . GLN B 1 270 ? -1.113 -2.042 -1.713 1 89.76 270 GLN B CA 1
ATOM 4415 C C . GLN B 1 270 ? -0.907 -2.36 -3.192 1 89.76 270 GLN B C 1
ATOM 4417 O O . GLN B 1 270 ? -1.825 -2.834 -3.864 1 89.76 270 GLN B O 1
ATOM 4422 N N . VAL B 1 271 ? 0.23 -2.098 -3.628 1 90.57 271 VAL B N 1
ATOM 4423 C CA . VAL B 1 271 ? 0.63 -2.515 -4.968 1 90.57 271 VAL B CA 1
ATOM 4424 C C . VAL B 1 271 ? 1.486 -3.777 -4.883 1 90.57 271 VAL B C 1
ATOM 4426 O O . VAL B 1 271 ? 2.498 -3.801 -4.179 1 90.57 271 VAL B O 1
ATOM 4429 N N . CYS B 1 272 ? 1.059 -4.744 -5.53 1 92.26 272 CYS B N 1
ATOM 4430 C CA . CYS B 1 272 ? 1.74 -6.033 -5.473 1 92.26 272 CYS B CA 1
ATOM 4431 C C . CYS B 1 272 ? 2.89 -6.087 -6.471 1 92.26 272 CYS B C 1
ATOM 4433 O O . CYS B 1 272 ? 3.964 -6.607 -6.161 1 92.26 272 CYS B O 1
ATOM 4435 N N . LYS B 1 273 ? 2.607 -5.537 -7.573 1 91.94 273 LYS B N 1
ATOM 4436 C CA . LYS B 1 273 ? 3.549 -5.588 -8.687 1 91.94 273 LYS B CA 1
ATOM 4437 C C . LYS B 1 273 ? 3.521 -4.291 -9.49 1 91.94 273 LYS B C 1
ATOM 4439 O O . LYS B 1 273 ? 2.45 -3.814 -9.872 1 91.94 273 LYS B O 1
ATOM 4444 N N . LEU B 1 274 ? 4.707 -3.751 -9.766 1 90.66 274 LEU B N 1
ATOM 4445 C CA . LEU B 1 274 ? 4.814 -2.49 -10.491 1 90.66 274 LEU B CA 1
ATOM 4446 C C . LEU B 1 274 ? 5.606 -2.669 -11.781 1 90.66 274 LEU B C 1
ATOM 4448 O O . LEU B 1 274 ? 5.845 -1.702 -12.508 1 90.66 274 LEU B O 1
ATOM 4452 N N . CYS B 1 275 ? 6.031 -3.864 -12.015 1 86.79 275 CYS B N 1
ATOM 4453 C CA . CYS B 1 275 ? 6.801 -4.105 -13.23 1 86.79 275 CYS B CA 1
ATOM 4454 C C . CYS B 1 275 ? 5.886 -4.473 -14.392 1 86.79 275 CYS B C 1
ATOM 4456 O O . CYS B 1 275 ? 4.759 -4.925 -14.181 1 86.79 275 CYS B O 1
ATOM 4458 N N . LYS B 1 276 ? 6.361 -4.272 -15.531 1 81.97 276 LYS B N 1
ATOM 4459 C CA . LYS B 1 276 ? 5.633 -4.611 -16.751 1 81.97 276 LYS B CA 1
ATOM 4460 C C . LYS B 1 276 ? 5.539 -6.123 -16.933 1 81.97 276 LYS B C 1
ATOM 4462 O O . LYS B 1 276 ? 6.341 -6.872 -16.372 1 81.97 276 LYS B O 1
ATOM 4467 N N . PRO B 1 277 ? 4.561 -6.561 -17.698 1 82.22 277 PRO B N 1
ATOM 4468 C CA . PRO B 1 277 ? 3.612 -5.863 -18.568 1 82.22 277 PRO B CA 1
ATOM 4469 C C . PRO B 1 277 ? 2.345 -5.431 -17.832 1 82.22 277 PRO B C 1
ATOM 4471 O O . PRO B 1 277 ? 1.542 -4.668 -18.375 1 82.22 277 PRO B O 1
ATOM 4474 N N . ASN B 1 278 ? 2.081 -5.941 -16.669 1 90.53 278 ASN B N 1
ATOM 4475 C CA . ASN B 1 278 ? 0.878 -5.572 -15.931 1 90.53 278 ASN B CA 1
ATOM 4476 C C . ASN B 1 278 ? 1.204 -5.15 -14.502 1 90.53 278 ASN B C 1
ATOM 4478 O O . ASN B 1 278 ? 2.234 -5.545 -13.953 1 90.53 278 ASN B O 1
ATOM 4482 N N . ILE B 1 279 ? 0.26 -4.383 -14.062 1 93.45 279 ILE B N 1
ATOM 4483 C CA . ILE B 1 279 ? 0.308 -3.944 -12.671 1 93.45 279 ILE B CA 1
ATOM 4484 C C . ILE B 1 279 ? -0.768 -4.667 -11.864 1 93.45 279 ILE B C 1
ATOM 4486 O O . ILE B 1 279 ? -1.894 -4.84 -12.336 1 93.45 279 ILE B O 1
ATOM 4490 N N . THR B 1 280 ? -0.384 -5.151 -10.723 1 95.43 280 THR B N 1
ATOM 4491 C CA . THR B 1 280 ? -1.355 -5.781 -9.835 1 95.43 280 THR B CA 1
ATOM 4492 C C . THR B 1 280 ? -1.468 -5.01 -8.523 1 95.43 280 THR B C 1
ATOM 4494 O O . THR B 1 280 ? -0.456 -4.687 -7.898 1 95.43 280 THR B O 1
ATOM 4497 N N . THR B 1 281 ? -2.724 -4.684 -8.164 1 94.96 281 THR B N 1
ATOM 4498 C CA . THR B 1 281 ? -2.978 -3.991 -6.906 1 94.96 281 THR B CA 1
ATOM 4499 C C . THR B 1 281 ? -3.914 -4.807 -6.019 1 94.96 281 THR B C 1
ATOM 4501 O O . THR B 1 281 ? -4.541 -5.763 -6.482 1 94.96 281 THR B O 1
ATOM 4504 N N . SER B 1 282 ? -3.879 -4.471 -4.761 1 95.32 282 SER B N 1
ATOM 4505 C CA . SER B 1 282 ? -4.745 -5.157 -3.809 1 95.32 282 SER B CA 1
ATOM 4506 C C . SER B 1 282 ? -5.321 -4.185 -2.785 1 95.32 282 SER B C 1
ATOM 4508 O O . SER B 1 282 ? -4.728 -3.139 -2.512 1 95.32 282 SER B O 1
ATOM 4510 N N . ILE B 1 283 ? -6.457 -4.492 -2.301 1 94.77 283 ILE B N 1
ATOM 4511 C CA . ILE B 1 283 ? -7.111 -3.791 -1.202 1 94.77 283 ILE B CA 1
ATOM 4512 C C . ILE B 1 283 ? -7.516 -4.79 -0.121 1 94.77 283 ILE B C 1
ATOM 4514 O O . ILE B 1 283 ? -8.051 -5.859 -0.424 1 94.77 283 ILE B O 1
ATOM 4518 N N . LYS B 1 284 ? -7.215 -4.479 1.089 1 95.07 284 LYS B N 1
ATOM 4519 C CA . LYS B 1 284 ? -7.414 -5.382 2.219 1 95.07 284 LYS B CA 1
ATOM 4520 C C . LYS B 1 284 ? -8.341 -4.762 3.261 1 95.07 284 LYS B C 1
ATOM 4522 O O . LYS B 1 284 ? -8.193 -3.591 3.613 1 95.07 284 LYS B O 1
ATOM 4527 N N . LEU B 1 285 ? -9.328 -5.53 3.776 1 94 285 LEU B N 1
ATOM 4528 C CA . LEU B 1 285 ? -10.224 -5.16 4.865 1 94 285 LEU B CA 1
ATOM 4529 C C . LEU B 1 285 ? -10.379 -6.308 5.857 1 94 285 LEU B C 1
ATOM 4531 O O . LEU B 1 285 ? -10.489 -7.469 5.457 1 94 285 LEU B O 1
ATOM 4535 N N . PRO B 1 286 ? -10.387 -5.975 7.134 1 92.56 286 PRO B N 1
ATOM 4536 C CA . PRO B 1 286 ? -10.7 -7.042 8.087 1 92.56 286 PRO B CA 1
ATOM 4537 C C . PRO B 1 286 ? -12.077 -7.658 7.853 1 92.56 286 PRO B C 1
ATOM 4539 O O . PRO B 1 286 ? -13.026 -6.946 7.514 1 92.56 286 PRO B O 1
ATOM 4542 N N . LEU B 1 287 ? -12.142 -8.92 8.087 1 91.73 287 LEU B N 1
ATOM 4543 C CA . LEU B 1 287 ? -13.392 -9.642 7.878 1 91.73 287 LEU B CA 1
ATOM 4544 C C . LEU B 1 287 ? -14.455 -9.187 8.872 1 91.73 287 LEU B C 1
ATOM 4546 O O . LEU B 1 287 ? -15.651 -9.376 8.639 1 91.73 287 LEU B O 1
ATOM 4550 N N . ASP B 1 288 ? -14.047 -8.536 9.889 1 87.15 288 ASP B N 1
ATOM 4551 C CA . ASP B 1 288 ? -14.953 -8.077 10.937 1 87.15 288 ASP B CA 1
ATOM 4552 C C . ASP B 1 288 ? -15.927 -7.03 10.403 1 87.15 288 ASP B C 1
ATOM 4554 O O . ASP B 1 288 ? -16.983 -6.796 10.995 1 87.15 288 ASP B O 1
ATOM 4558 N N . TYR B 1 289 ? -15.596 -6.45 9.365 1 88.52 289 TYR B N 1
ATOM 4559 C CA . TYR B 1 289 ? -16.425 -5.363 8.857 1 88.52 289 TYR B CA 1
ATOM 4560 C C . TYR B 1 289 ? -17.446 -5.88 7.85 1 88.52 289 TYR B C 1
ATOM 4562 O O . TYR B 1 289 ? -18.214 -5.101 7.281 1 88.52 289 TYR B O 1
ATOM 4570 N N . PHE B 1 290 ? -17.342 -7.142 7.658 1 85.19 290 PHE B N 1
ATOM 4571 C CA . PHE B 1 290 ? -18.329 -7.763 6.782 1 85.19 290 PHE B CA 1
ATOM 4572 C C . PHE B 1 290 ? -19.505 -8.302 7.588 1 85.19 290 PHE B C 1
ATOM 4574 O O . PHE B 1 290 ? -19.332 -9.177 8.439 1 85.19 290 PHE B O 1
ATOM 4581 N N . PRO B 1 291 ? -20.593 -7.726 7.365 1 74.65 291 PRO B N 1
ATOM 4582 C CA . PRO B 1 291 ? -21.744 -8.243 8.109 1 74.65 291 PRO B CA 1
ATOM 4583 C C . PRO B 1 291 ? -21.969 -9.737 7.885 1 74.65 291 PRO B C 1
ATOM 4585 O O . PRO B 1 291 ? -22.298 -10.463 8.826 1 74.65 291 PRO B O 1
ATOM 4588 N N . GLU B 1 292 ? -21.909 -10.137 6.709 1 76.73 292 GLU B N 1
ATOM 4589 C CA . GLU B 1 292 ? -21.928 -11.538 6.299 1 76.73 292 GLU B CA 1
ATOM 4590 C C . GLU B 1 292 ? -20.806 -11.839 5.31 1 76.73 292 GLU B C 1
ATOM 4592 O O . GLU B 1 292 ? -20.462 -10.997 4.478 1 76.73 292 GLU B O 1
ATOM 4597 N N . MET B 1 293 ? -20.105 -12.907 5.704 1 71.17 293 MET B N 1
ATOM 4598 C CA . MET B 1 293 ? -19.031 -13.266 4.782 1 71.17 293 MET B CA 1
ATOM 4599 C C . MET B 1 293 ? -19.529 -13.27 3.341 1 71.17 293 MET B C 1
ATOM 4601 O O . MET B 1 293 ? -20.499 -13.957 3.017 1 71.17 293 MET B O 1
ATOM 4605 N N . PRO B 1 294 ? -18.776 -12.343 2.656 1 60.28 294 PRO B N 1
ATOM 4606 C CA . PRO B 1 294 ? -19.226 -12.27 1.264 1 60.28 294 PRO B CA 1
ATOM 4607 C C . PRO B 1 294 ? -18.855 -13.512 0.458 1 60.28 294 PRO B C 1
ATOM 4609 O O . PRO B 1 294 ? -17.769 -14.068 0.639 1 60.28 294 PRO B O 1
ATOM 4612 N N . PHE B 1 295 ? -19.65 -14.058 -0.14 1 60.73 295 PHE B N 1
ATOM 4613 C CA . PHE B 1 295 ? -19.731 -15.098 -1.159 1 60.73 295 PHE B CA 1
ATOM 4614 C C . PHE B 1 295 ? -19.29 -16.443 -0.595 1 60.73 295 PHE B C 1
ATOM 4616 O O . PHE B 1 295 ? -19.208 -17.432 -1.326 1 60.73 295 PHE B O 1
ATOM 4623 N N . LEU B 1 296 ? -18.796 -16.225 0.799 1 59.53 296 LEU B N 1
ATOM 4624 C CA . LEU B 1 296 ? -18.497 -17.528 1.384 1 59.53 296 LEU B CA 1
ATOM 4625 C C . LEU B 1 296 ? -19.683 -18.047 2.189 1 59.53 296 LEU B C 1
ATOM 4627 O O . LEU B 1 296 ? -20.422 -17.263 2.789 1 59.53 296 LEU B O 1
#

InterPro domains:
  IPR004304 Acetamidase/Formamidase [PF03069] (19-127)
  IPR004304 Acetamidase/Formamidase [PF03069] (147-290)
  IPR004304 Acetamidase/Formamidase [PTHR31891] (8-292)

pLDDT: mean 90.12, std 9.14, range [47.1, 98.73]

Organism: Listeria monocytogenes serovar 1/2a (strain ATCC BAA-679 / EGD-e) (NCBI:txid169963)

Secondary structure (DSSP, 8-state):
---EE-GGGEESSTTS-PPPSEEE-TT-EEEEEE--TTTT--BTTB--GGG--GGG-S-EEEEEEETT--TT-EEEEEEEEEEE--SEEEEEE-TT-GGGTTT-SS-EEEEEEEETTEEE-SSS-EEEP--EEEEEEE--SS--SS-BTTEEE---TTSSTT-EEEEE--STT--EEEEEEES---BTB-SS--SB--EEEEEEEEEETT----SSEEEETTEEEEEEEESSHHHHHHHHHHHHHHHHHTTSSS-HHHHHHHHHHH-EEEEEE-SSS-EEEEEEEEGGG-SS-S--/---EE-GGGEESSTTS-PPPSEEE-TT-EEEEEE--TTTT--BTTB--GGG--GGG-S-EEEEEEETT--TT-EEEEEEEEEEE--SEEEEEE-TT-GGGTTT-SS-EEEEEEEETTEEE-SSS-EEEP--EEEEEEE--SS--SS-BTTEEE---TTSSTT-EEEEE--STT--EEEEEEES---BTB-SS--SB--EEEEEEEEEETT----SSEEEETTEEEEEEEESSHHHHHHHHHHHHHHHHHTTSSS-HHHHHHHHHHH-EEEEEE-SSS-EEEEEEEEGGG-SS-S--

Foldseek 3Di:
DALEAEQVQWDLDQQDPDDFSEEDEAFDKHKYWHFWQQNPPDDPVDFDPVVGDPSRGWIKHGQYFYQPADAPKKKKKAWADKFFPDQKFKFKFAAPWFPCNPPHHGMDMDMFGHDPQWTCPDPVDIHHFQKAWQWKFFHAPDDDQDQDLRTGRQQASQRGHQKIWMGGQRDHRSRMITTNMARDDDQEARGPHHGIGIIMIMITIHIGPPFDARPGWMDHPQKIKFKAKDQDPVVRVVVQLVRQLCQQPVVVPDDSVRSVVVQVVAKDKTWSYRTPDMTMIMIMDGNVSRPDPGSD/DALEAEQVQWDLDQQDPDDFSEEDEAFDKHKYWHFWQQNPPDDPVDFDPVVGDPSRGWIKHGQYFYQPADAPKKKKKAWADKFFPDQKFKFKFAAPWFPCNPPHHGMDMDMFGHDPQWTCPDPVDTHHFQKAWQWKFFHAPDDDQDQDLRTGRQQASQRGHQKIWMGGQRDHRSRMITTNMARDDDQEARGPHHGIGIIMIMITIHIGPPFDARPGWMDHPQKIKFKAKDQDPVVRVVVQLVRQLCQQPVVVPDDSVRSVVVQVVAKDKTWSYRTPDMTMIMIMDGNVSRPDRGRD

Radius of gyration: 25.11 Å; Cα contacts (8 Å, |Δi|>4): 1723; chains: 2; bounding box: 57×80×52 Å

Sequence (592 aa):
MKNFVTSERSIFEMEKSTEPAIRVKDGSVVKIKTKDHFNGQIHAKQLHYGELDWKQFSPTTGPIYIEEARPGDLLAITIEKIELLGTEVFLLNGPNIGITDDLLTSNSTRCYKVENNQIIYSEDIHIPIRKTIGLLKTEELNPSKVPTKNGGLLDSSKITEGATIFLPVEKYGASLHVGNVRATTGFGKITATSAEAPAEVTLRLQILKNRTAPTPTIIHYHNLICLASDITIEKATQKTMHNMITLLTESDKMTTEDALFLISLQADFQVCKLCKPNITTSIKLPLDYFPEMPFLMKNFVTSERSIFEMEKSTEPAIRVKDGSVVKIKTKDHFNGQIHAKQLHYGELDWKQFSPTTGPIYIEEARPGDLLAITIEKIELLGTEVFLLNGPNIGITDDLLTSNSTRCYKVENNQIIYSEDIHIPIRKTIGLLKTEELNPSKVPTKNGGLLDSSKITEGATIFLPVEKYGASLHVGNVRATTGFGKITATSAEAPAEVTLRLQILKNRTAPTPTIIHYHNLICLASDITIEKATQKTMHNMITLLTESDKMTTEDALFLISLQADFQVCKLCKPNITTSIKLPLDYFPEMPFL

Solvent-accessible surface area (backbone atoms only — not comparable to full-atom values): 28944 Å² total; per-residue (Å²): 134,79,50,63,41,58,48,83,39,52,37,66,60,80,78,54,90,60,72,58,65,45,78,41,54,72,62,37,63,37,37,37,27,28,46,19,36,51,60,72,66,64,42,92,88,41,64,64,69,90,72,62,66,76,80,50,41,54,30,26,20,42,27,39,25,30,70,76,38,38,60,63,24,27,38,38,39,31,28,69,39,73,41,72,73,62,54,51,31,39,34,38,37,36,48,69,25,43,71,50,28,83,76,32,89,52,74,47,60,50,70,34,46,51,53,93,70,19,36,50,76,46,99,78,32,71,42,74,57,48,50,24,44,22,23,44,26,29,41,56,86,73,73,67,97,57,46,52,46,34,32,28,74,49,41,34,56,69,43,21,67,68,16,32,39,36,28,46,17,60,33,74,19,25,35,37,33,37,21,36,29,23,44,24,45,10,35,31,21,39,39,76,42,46,31,25,22,30,29,39,36,33,35,36,38,36,69,40,75,90,29,69,70,71,36,31,29,33,42,42,93,67,24,40,30,27,38,26,52,27,78,38,65,64,58,5,42,39,49,16,48,50,40,47,46,48,55,55,33,68,81,66,80,33,52,72,68,57,41,49,52,49,42,16,38,59,18,41,31,33,33,17,24,44,16,61,83,46,16,22,22,33,39,35,38,57,49,73,72,41,93,56,68,63,70,100,133,80,50,62,42,58,48,83,40,50,37,66,60,80,80,54,90,62,72,60,64,44,77,41,54,72,62,38,62,36,38,37,28,30,46,19,37,51,61,70,66,66,44,93,89,44,64,66,68,92,74,62,64,78,80,50,40,54,33,26,20,41,26,38,25,30,70,77,38,38,60,63,23,27,37,39,41,32,31,69,42,74,40,71,72,62,53,50,30,39,34,39,38,35,47,70,26,42,72,51,29,85,74,32,91,52,76,46,60,49,70,35,45,50,54,92,69,19,35,50,75,46,97,78,31,70,41,73,57,49,52,24,43,20,24,45,25,30,40,56,87,73,75,66,96,58,46,50,48,36,32,28,74,50,42,34,56,70,43,21,67,69,15,32,40,35,30,47,16,58,32,74,18,24,35,37,32,37,21,37,27,24,42,23,46,10,34,32,24,40,37,75,41,45,32,25,23,30,28,38,36,32,35,35,39,34,70,39,74,89,26,66,70,68,36,32,27,34,43,43,93,67,24,39,31,28,38,26,51,27,77,38,66,64,59,4,41,40,50,14,48,50,41,47,47,49,48,56,33,66,82,67,81,32,52,72,69,56,41,50,52,49,42,15,38,58,17,40,32,35,32,17,23,42,17,64,83,46,16,20,22,33,38,34,36,58,48,73,70,41,92,56,67,62,61,100

Nearest PDB structures (foldseek):
  2ii1-assembly2_B  TM=9.584E-01  e=4.020E-31  Halalkalibacterium halodurans
  3tkk-assembly2_D  TM=9.535E-01  e=3.732E-30  Caldanaerobacter subterraneus subsp. tengcongensis
  2f4l-assembly2_D  TM=9.255E-01  e=3.162E-27  Thermotoga maritima MSB8
  2f4l-assembly1_B  TM=9.309E-01  e=2.772E-26  Thermotoga maritima MSB8
  5ubu-assembly1_A  TM=9.189E-01  e=4.304E-25  Yersinia enterocolitica subsp. palearctica Y11